Protein AF-A0A9P4R9I8-F1 (afdb_monomer)

Radius of gyration: 79.7 Å; Cα contacts (8 Å, |Δi|>4): 52; chains: 1; bounding box: 177×75×260 Å

Mean predicted aligned error: 22.15 Å

Solvent-accessible surface area (backbone atoms only — not comparable to full-atom values): 28715 Å² total; per-residue (Å²): 135,83,82,85,80,80,77,78,88,77,75,84,69,84,72,56,68,65,55,62,49,50,54,50,49,53,51,50,52,49,52,51,52,49,51,54,47,53,52,48,52,52,50,49,54,54,49,54,54,51,50,51,51,50,50,54,51,53,44,54,60,68,72,29,67,70,54,49,61,45,49,57,50,48,51,53,48,52,48,53,53,48,54,49,51,51,53,52,49,55,50,50,55,51,50,53,57,47,52,55,48,50,51,58,46,51,57,53,47,54,66,41,52,66,45,50,61,48,52,53,52,50,51,50,53,51,51,55,51,51,52,54,51,49,55,52,49,55,58,46,60,50,51,51,53,56,47,54,51,52,51,50,55,49,54,52,49,52,53,50,47,53,55,49,49,58,49,48,58,50,50,53,53,48,52,56,51,51,50,51,51,51,50,55,51,49,56,49,48,58,52,48,53,53,51,52,51,53,51,51,50,53,48,51,53,50,51,51,49,50,52,50,50,53,49,51,48,63,73,65,69,70,91,87,82,89,82,91,84,84,90,86,90,86,83,88,87,91,79,81,86,82,79,78,76,80,75,80,79,88,72,87,83,77,90,84,87,79,90,88,83,89,78,89,87,93,86,89,91,89,82,89,80,90,88,86,83,89,84,81,91,84,89,84,86,89,83,81,85,80,90,78,80,81,81,86,80,80,92,75,96,68,87,74,78,73,76,75,79,78,77,78,49,32,51,68,30,53,75,68,75,44,88,55,76,42,79,62,97,83,51,77,52,24,66,82,22,60,82,63,79,44,88,46,51,62,90,67,87,75,75,85,83,79,91,83,80,85,83,88,79,87,82,89,85,80,89,82,85,88,84,89,88,87,83,85,80,89,91,79,88,86,85,89,86,89,79,92,78,79,85,82,78,88,79,80,89,80,78,88,75,84,78,80,84,77,75,86,78,83,76,80,79,79,79,80,91,69,90,66,61,66,60,57,58,57,57,58,68,71,74,79,121

Secondary structure (DSSP, 8-state):
----------------HHHHHHHHHHHHHHHHHHHHHHHHHHHHHHHHHHHHHHHHHHHHHHT-HHHHHHHHHHHHHHHHHHHHHHHHHHHHHHHHHHHHHHHHHHHHHHHHHHHHHHHHHHHHHHHHHHHHHHHHHHHHHHHHHHHHHHHHHHHHHHHHHHHHHHHHHHHHHHHHHHHHHHHHHHHHHHHHHHHHHHHHHHHHHHHHHHHHHHHHHHHH--------------------------PPP--------------------------------------PPP--------------------PPPPHHHHHTT------STT-S--HHHHTTT----------S------------------------------------PPPPPPPPPPP-PPPP---------------SHHHHHHHHHTT--

Foldseek 3Di:
DDDPDDDDDDDDDPDDVVVVVVVVVVVVVVVVVVVVVVVVVVVVVVVVVVVVVVVVVVCVVVVCPVVVVVVVVVVVVVVVVVVVVVVVVVVVVVVVVVVVVVVVVVVVVVVVVVVVVVVVVVVVVVVVVVVVVVVVVVVVVVVVVVVVVVVVVVVVVVVVVVVVVVVVVVVVVVVVVVVVVVVVVVVVVVVVVVVVVVVVVVVVVVVVVVVVVVVVVVVVDDDDDDDDDDDDDDDDDDDDDDDPDPDDDDDDDDDDDDDDDDDDDDDDDDDDDDDDDDDDDDDDDDDDDDPDDDDDDDDDDDCPPPPPPPDQAFPVCVVVVHDFDDDDDPRQATVVCVVVVHGRHGPDPPPDDDDPDDDDDDDDDDDDDDDDDDDDDDDDDDDDDDDDDDDDDDDDDDDDDDDDDDDDDPDPPPDPPDPPVVVVVVVVVVPPD

Organism: NCBI:txid682080

Structure (mmCIF, N/CA/C/O backbone):
data_AF-A0A9P4R9I8-F1
#
_entry.id   AF-A0A9P4R9I8-F1
#
loop_
_atom_site.group_PDB
_atom_site.id
_atom_site.type_symbol
_atom_site.label_atom_id
_atom_site.label_alt_id
_atom_site.label_comp_id
_atom_site.label_asym_id
_atom_site.label_entity_id
_atom_site.label_seq_id
_atom_site.pdbx_PDB_ins_code
_atom_site.Cartn_x
_atom_site.Cartn_y
_atom_site.Cartn_z
_atom_site.occupancy
_atom_site.B_iso_or_equiv
_atom_site.auth_seq_id
_atom_site.auth_comp_id
_atom_site.auth_asym_id
_atom_site.auth_atom_id
_atom_site.pdbx_PDB_model_num
ATOM 1 N N . MET A 1 1 ? 77.120 -9.252 -115.419 1.00 49.22 1 MET A N 1
ATOM 2 C CA . MET A 1 1 ? 78.231 -8.287 -115.565 1.00 49.22 1 MET A CA 1
ATOM 3 C C . MET A 1 1 ? 78.251 -7.781 -117.001 1.00 49.22 1 MET A C 1
ATOM 5 O O . MET A 1 1 ? 78.338 -8.626 -117.883 1.00 49.22 1 MET A O 1
ATOM 9 N N . PRO A 1 2 ? 78.176 -6.466 -117.253 1.00 44.09 2 PRO A N 1
ATOM 10 C CA . PRO A 1 2 ? 78.682 -5.855 -118.481 1.00 44.09 2 PRO A CA 1
ATOM 11 C C . PRO A 1 2 ? 80.212 -5.648 -118.381 1.00 44.09 2 PRO A C 1
ATOM 13 O O . PRO A 1 2 ? 80.745 -5.630 -117.266 1.00 44.09 2 PRO A O 1
ATOM 16 N N . PRO A 1 3 ? 80.938 -5.494 -119.502 1.00 47.19 3 PRO A N 1
ATOM 17 C CA . PRO A 1 3 ? 82.387 -5.296 -119.488 1.00 47.19 3 PRO A CA 1
ATOM 18 C C . PRO A 1 3 ? 82.788 -3.896 -118.994 1.00 47.19 3 PRO A C 1
ATOM 20 O O . PRO A 1 3 ? 82.108 -2.905 -119.259 1.00 47.19 3 PRO A O 1
ATOM 23 N N . LYS A 1 4 ? 83.947 -3.798 -118.328 1.00 47.22 4 LYS A N 1
ATOM 24 C CA . LYS A 1 4 ? 84.612 -2.511 -118.065 1.00 47.22 4 LYS A CA 1
ATOM 25 C C . LYS A 1 4 ? 85.119 -1.929 -119.387 1.00 47.22 4 LYS A C 1
ATOM 27 O O . LYS A 1 4 ? 86.145 -2.379 -119.893 1.00 47.22 4 LYS A O 1
ATOM 32 N N . ALA A 1 5 ? 84.436 -0.917 -119.915 1.00 51.03 5 ALA A N 1
ATOM 33 C CA . ALA A 1 5 ? 84.987 -0.086 -120.978 1.00 51.03 5 ALA A CA 1
ATOM 34 C C . ALA A 1 5 ? 86.244 0.633 -120.455 1.00 51.03 5 ALA A C 1
ATOM 36 O O . ALA A 1 5 ? 86.180 1.370 -119.470 1.00 51.03 5 ALA A O 1
ATOM 37 N N . GLN A 1 6 ? 87.389 0.394 -121.092 1.00 48.91 6 GLN A N 1
ATOM 38 C CA . GLN A 1 6 ? 88.619 1.128 -120.810 1.00 48.91 6 GLN A CA 1
ATOM 39 C C . GLN A 1 6 ? 88.526 2.485 -121.512 1.00 48.91 6 GLN A C 1
ATOM 41 O O . GLN A 1 6 ? 88.560 2.551 -122.739 1.00 48.91 6 GLN A O 1
ATOM 46 N N . LEU A 1 7 ? 88.366 3.563 -120.742 1.00 48.34 7 LEU A N 1
ATOM 47 C CA . LEU A 1 7 ? 88.477 4.917 -121.282 1.00 48.34 7 LEU A CA 1
ATOM 48 C C . LEU A 1 7 ? 89.954 5.222 -121.596 1.00 48.34 7 LEU A C 1
ATOM 50 O O . LEU A 1 7 ? 90.826 4.811 -120.825 1.00 48.34 7 LEU A O 1
ATOM 54 N N . PRO A 1 8 ? 90.249 5.910 -122.714 1.00 50.66 8 PRO A N 1
ATOM 55 C CA . PRO A 1 8 ? 91.618 6.219 -123.111 1.00 50.66 8 PRO A CA 1
ATOM 56 C C . PRO A 1 8 ? 92.283 7.179 -122.118 1.00 50.66 8 PRO A C 1
ATOM 58 O O . PRO A 1 8 ? 91.617 7.982 -121.462 1.00 50.66 8 PRO A O 1
ATOM 61 N N . GLY A 1 9 ? 93.612 7.103 -122.024 1.00 52.38 9 GLY A N 1
ATOM 62 C CA . GLY A 1 9 ? 94.396 7.955 -121.136 1.00 52.38 9 GLY A CA 1
ATOM 63 C C . GLY A 1 9 ? 94.302 9.426 -121.533 1.00 52.38 9 GLY A C 1
ATOM 64 O O . GLY A 1 9 ? 94.919 9.842 -122.509 1.00 52.38 9 GLY A O 1
ATOM 65 N N . VAL A 1 10 ? 93.555 10.211 -120.757 1.00 49.38 10 VAL A N 1
ATOM 66 C CA . VAL A 1 10 ? 93.606 11.674 -120.825 1.00 49.38 10 VAL A CA 1
ATOM 67 C C . VAL A 1 10 ? 94.908 12.116 -120.166 1.00 49.38 10 VAL A C 1
ATOM 69 O O . VAL A 1 10 ? 95.088 11.979 -118.957 1.00 49.38 10 VAL A O 1
ATOM 72 N N . GLU A 1 11 ? 95.830 12.604 -120.988 1.00 48.09 11 GLU A N 1
ATOM 73 C CA . GLU A 1 11 ? 97.112 13.154 -120.558 1.00 48.09 11 GLU A CA 1
ATOM 74 C C . GLU A 1 11 ? 96.884 14.345 -119.602 1.00 48.09 11 GLU A C 1
ATOM 76 O O . GLU A 1 11 ? 96.024 15.189 -119.882 1.00 48.09 11 GLU A O 1
ATOM 81 N N . PRO A 1 12 ? 97.600 14.435 -118.462 1.00 50.88 12 PRO A N 1
ATOM 82 C CA . P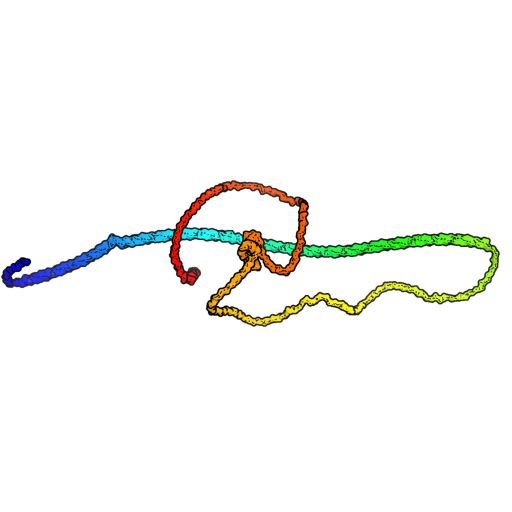RO A 1 12 ? 97.340 15.459 -117.458 1.00 50.88 12 PRO A CA 1
ATOM 83 C C . PRO A 1 12 ? 97.813 16.833 -117.947 1.00 50.88 12 PRO A C 1
ATOM 85 O O . PRO A 1 12 ? 98.950 17.249 -117.703 1.00 50.88 12 PRO A O 1
ATOM 88 N N . GLN A 1 13 ? 96.916 17.564 -118.615 1.00 54.44 13 GLN A N 1
ATOM 89 C CA . GLN A 1 13 ? 97.091 18.997 -118.834 1.00 54.44 13 GLN A CA 1
ATOM 90 C C . GLN A 1 13 ? 97.363 19.669 -117.486 1.00 54.44 13 GLN A C 1
ATOM 92 O O . GLN A 1 13 ? 96.689 19.387 -116.495 1.00 54.44 13 GLN A O 1
ATOM 97 N N . ARG A 1 14 ? 98.376 20.542 -117.442 1.00 51.81 14 ARG A N 1
ATOM 98 C CA . ARG A 1 14 ? 98.769 21.248 -116.216 1.00 51.81 14 ARG A CA 1
ATOM 99 C C . ARG A 1 14 ? 97.602 22.109 -115.742 1.00 51.81 14 ARG A C 1
ATOM 101 O O . ARG A 1 14 ? 97.356 23.166 -116.316 1.00 51.81 14 ARG A O 1
ATOM 108 N N . GLU A 1 15 ? 96.897 21.632 -114.721 1.00 54.00 15 GLU A N 1
ATOM 109 C CA . GLU A 1 15 ? 95.725 22.301 -114.166 1.00 54.00 15 GLU A CA 1
ATOM 110 C C . GLU A 1 15 ? 96.083 23.738 -113.767 1.00 54.00 15 GLU A C 1
ATOM 112 O O . GLU A 1 15 ? 97.042 23.959 -113.021 1.00 54.00 15 GLU A O 1
ATOM 117 N N . ASP A 1 16 ? 95.315 24.721 -114.253 1.00 61.81 16 ASP A N 1
ATOM 118 C CA . ASP A 1 16 ? 95.427 26.097 -113.765 1.00 61.81 16 ASP A CA 1
ATOM 119 C C . ASP A 1 16 ? 95.238 26.057 -112.236 1.00 61.81 16 ASP A C 1
ATOM 121 O O . ASP A 1 16 ? 94.207 25.554 -111.768 1.00 61.81 16 ASP A O 1
ATOM 125 N N . PRO A 1 17 ? 96.189 26.565 -111.425 1.00 74.56 17 PRO A N 1
ATOM 126 C CA . PRO A 1 17 ? 96.071 26.536 -109.968 1.00 74.56 17 PRO A CA 1
ATOM 127 C C . PRO A 1 17 ? 94.777 27.191 -109.454 1.00 74.56 17 PRO A C 1
ATOM 129 O O . PRO A 1 17 ? 94.315 26.853 -108.362 1.00 74.56 17 PRO A O 1
ATOM 132 N N . ARG A 1 18 ? 94.134 28.064 -110.243 1.00 78.44 18 ARG A N 1
ATOM 133 C CA . ARG A 1 18 ? 92.802 28.621 -109.956 1.00 78.44 18 ARG A CA 1
ATOM 134 C C . ARG A 1 18 ? 91.701 27.556 -109.942 1.00 78.44 18 ARG A C 1
ATOM 136 O O . ARG A 1 18 ? 90.834 27.617 -109.073 1.00 78.44 18 ARG A O 1
ATOM 143 N N . TRP A 1 19 ? 91.745 26.560 -110.830 1.00 82.62 19 TRP A N 1
ATOM 144 C CA . TRP A 1 19 ? 90.793 25.439 -110.836 1.00 82.62 19 TRP A CA 1
ATOM 145 C C . TRP A 1 19 ? 90.980 24.533 -109.614 1.00 82.62 19 TRP A C 1
ATOM 147 O O . TRP A 1 19 ? 90.002 24.130 -108.982 1.00 82.62 19 TRP A O 1
ATOM 157 N N . LEU A 1 20 ? 92.228 24.286 -109.204 1.00 81.88 20 LEU A N 1
ATOM 158 C CA . LEU A 1 20 ? 92.546 23.560 -107.968 1.00 81.88 20 LEU A CA 1
ATOM 159 C C . LEU A 1 20 ? 92.087 24.301 -106.701 1.00 81.88 20 LEU A C 1
ATOM 161 O O . LEU A 1 20 ? 91.711 23.660 -105.721 1.00 81.88 20 LEU A O 1
ATOM 165 N N . ILE A 1 21 ? 92.089 25.636 -106.705 1.00 85.50 21 ILE A N 1
ATOM 166 C CA . ILE A 1 21 ? 91.518 26.446 -105.617 1.00 85.50 21 ILE A CA 1
ATOM 167 C C . ILE A 1 21 ? 89.983 26.394 -105.656 1.00 85.50 21 ILE A C 1
ATOM 169 O O . ILE A 1 21 ? 89.358 26.127 -104.630 1.00 85.50 21 ILE A O 1
ATOM 173 N N . TRP A 1 22 ? 89.366 26.589 -106.825 1.00 88.69 22 TRP A N 1
ATOM 174 C CA . TRP A 1 22 ? 87.905 26.632 -106.956 1.00 88.69 22 TRP A CA 1
ATOM 175 C C . TRP A 1 22 ? 87.244 25.280 -106.661 1.00 88.69 22 TRP A C 1
ATOM 177 O O . TRP A 1 22 ? 86.270 25.228 -105.916 1.00 88.69 22 TRP A O 1
ATOM 187 N N . SER A 1 23 ? 87.811 24.174 -107.149 1.00 87.44 23 SER A N 1
ATOM 188 C CA . SER A 1 23 ? 87.337 22.816 -106.840 1.00 87.44 23 SER A CA 1
ATOM 189 C C . SER A 1 23 ? 87.499 22.453 -105.358 1.00 87.44 23 SER A C 1
ATOM 191 O O . SER A 1 23 ? 86.620 21.800 -104.791 1.00 87.44 23 SER A O 1
ATOM 193 N N . LYS A 1 24 ? 88.562 22.928 -104.687 1.00 87.56 24 LYS A N 1
ATOM 194 C CA . LYS A 1 24 ? 88.697 22.821 -103.224 1.00 87.56 24 LYS A CA 1
ATOM 195 C C . LYS A 1 24 ? 87.621 23.627 -102.498 1.00 87.56 24 LYS A C 1
ATOM 197 O O . LYS A 1 24 ? 86.975 23.060 -101.620 1.00 87.56 24 LYS A O 1
ATOM 202 N N . GLN A 1 25 ? 87.384 24.887 -102.876 1.00 92.38 25 GLN A N 1
ATOM 203 C CA . GLN A 1 25 ? 86.331 25.699 -102.254 1.00 92.38 25 GLN A CA 1
ATOM 204 C C . GLN A 1 25 ? 84.952 25.070 -102.472 1.00 92.38 25 GLN A C 1
ATOM 206 O O . GLN A 1 25 ? 84.226 24.860 -101.509 1.00 92.38 25 GLN A O 1
ATOM 211 N N . LEU A 1 26 ? 84.618 24.675 -103.704 1.00 93.00 26 LEU A N 1
ATOM 212 C CA . LEU A 1 26 ? 83.350 24.020 -104.029 1.00 93.00 26 LEU A CA 1
ATOM 213 C C . LEU A 1 26 ? 83.155 22.725 -103.226 1.00 93.00 26 LEU A C 1
ATOM 215 O O . LEU A 1 26 ? 82.050 22.454 -102.764 1.00 93.00 26 LEU A O 1
ATOM 219 N N . LYS A 1 27 ? 84.222 21.948 -102.995 1.00 93.56 27 LYS A N 1
ATOM 220 C CA . LYS A 1 27 ? 84.172 20.759 -102.133 1.00 93.56 27 LYS A CA 1
ATOM 221 C C . LYS A 1 27 ? 83.959 21.113 -100.656 1.00 93.56 27 LYS A C 1
ATOM 223 O O . LYS A 1 27 ? 83.229 20.391 -99.979 1.00 93.56 27 LYS A O 1
ATOM 228 N N . VAL A 1 28 ? 84.549 22.201 -100.157 1.00 94.25 28 VAL A N 1
ATOM 229 C CA . VAL A 1 28 ? 84.301 22.710 -98.794 1.00 94.25 28 VAL A CA 1
ATOM 230 C C . VAL A 1 28 ? 82.850 23.178 -98.650 1.00 94.25 28 VAL A C 1
ATOM 232 O O . VAL A 1 28 ? 82.164 22.697 -97.752 1.00 94.25 28 VAL A O 1
ATOM 235 N N . GLU A 1 29 ? 82.348 24.010 -99.567 1.00 94.38 29 GLU A N 1
ATOM 236 C CA . GLU A 1 29 ? 80.955 24.485 -99.559 1.00 94.38 29 GLU A CA 1
ATOM 237 C C . GLU A 1 29 ? 79.954 23.334 -99.701 1.00 94.38 29 GLU A C 1
ATOM 239 O O . GLU A 1 29 ? 78.989 23.264 -98.945 1.00 94.38 29 GLU A O 1
ATOM 244 N N . HIS A 1 30 ? 80.201 22.374 -100.600 1.00 94.56 30 HIS A N 1
ATOM 245 C CA . HIS A 1 30 ? 79.376 21.170 -100.720 1.00 94.56 30 HIS A CA 1
ATOM 246 C C . HIS A 1 30 ? 79.370 20.367 -99.415 1.00 94.56 30 HIS A C 1
ATOM 248 O O . HIS A 1 30 ? 78.312 19.941 -98.964 1.00 94.56 30 HIS A O 1
ATOM 254 N N . THR A 1 31 ? 80.529 20.172 -98.777 1.00 93.06 31 THR A N 1
ATOM 255 C CA . THR A 1 31 ? 80.615 19.445 -97.497 1.00 93.06 31 THR A CA 1
ATOM 256 C C . THR A 1 31 ? 79.892 20.205 -96.378 1.00 93.06 31 THR A C 1
ATOM 258 O O . THR A 1 31 ? 79.214 19.590 -95.558 1.00 93.06 31 THR A O 1
ATOM 261 N N . HIS A 1 32 ? 79.968 21.539 -96.366 1.00 94.56 32 HIS A N 1
ATOM 262 C CA . HIS A 1 32 ? 79.259 22.390 -95.410 1.00 94.56 32 HIS A CA 1
ATOM 263 C C . HIS A 1 32 ? 77.734 22.370 -95.623 1.00 94.56 32 HIS A C 1
ATOM 265 O O . HIS A 1 32 ? 76.982 22.201 -94.662 1.00 94.56 32 HIS A O 1
ATOM 271 N N . LEU A 1 33 ? 77.266 22.487 -96.869 1.00 96.00 33 LEU A N 1
ATOM 272 C CA . LEU A 1 33 ? 75.848 22.400 -97.228 1.00 96.00 33 LEU A CA 1
ATOM 273 C C . LEU A 1 33 ? 75.282 21.001 -96.968 1.00 96.00 33 LEU A C 1
ATOM 275 O O . LEU A 1 33 ? 74.203 20.892 -96.394 1.00 96.00 33 LEU A O 1
ATOM 279 N N . GLN A 1 34 ? 76.020 19.942 -97.308 1.00 95.81 34 GLN A N 1
ATOM 280 C CA . GLN A 1 34 ? 75.639 18.562 -97.008 1.00 95.81 34 GLN A CA 1
ATOM 281 C C . GLN A 1 34 ? 75.587 18.317 -95.494 1.00 95.81 34 GLN A C 1
ATOM 283 O O . GLN A 1 34 ? 74.624 17.737 -95.007 1.00 95.81 34 GLN A O 1
ATOM 288 N N . GLY A 1 35 ? 76.555 18.836 -94.730 1.00 94.62 35 GLY A N 1
ATOM 289 C CA . GLY A 1 35 ? 76.510 18.825 -93.266 1.00 94.62 35 GLY A CA 1
ATOM 290 C C . GLY A 1 35 ? 75.255 19.512 -92.725 1.00 94.62 35 GLY A C 1
ATOM 291 O O . GLY A 1 35 ? 74.526 18.916 -91.939 1.00 94.62 35 GLY A O 1
ATOM 292 N N . ARG A 1 36 ? 74.941 20.722 -93.209 1.00 97.12 36 ARG A N 1
ATOM 293 C CA . ARG A 1 36 ? 73.717 21.461 -92.848 1.00 97.12 36 ARG A CA 1
ATOM 294 C C . ARG A 1 36 ? 72.425 20.747 -93.256 1.00 97.12 36 ARG A C 1
ATOM 296 O O . ARG A 1 36 ? 71.436 20.865 -92.538 1.00 97.12 36 ARG A O 1
ATOM 303 N N . MET A 1 37 ? 72.421 20.030 -94.377 1.00 96.38 37 MET A N 1
ATOM 304 C CA . MET A 1 37 ? 71.277 19.243 -94.842 1.00 96.38 37 MET A CA 1
ATOM 305 C C . MET A 1 37 ? 71.049 18.034 -93.931 1.00 96.38 37 MET A C 1
ATOM 307 O O . MET A 1 37 ? 69.959 17.900 -93.383 1.00 96.38 37 MET A O 1
ATOM 311 N N . ASN A 1 38 ? 72.097 17.253 -93.648 1.00 95.25 38 ASN A N 1
ATOM 312 C CA . ASN A 1 38 ? 72.058 16.140 -92.694 1.00 95.25 38 ASN A CA 1
ATOM 313 C C . ASN A 1 38 ? 71.610 16.607 -91.291 1.00 95.25 38 ASN A C 1
ATOM 315 O O . ASN A 1 38 ? 70.848 15.922 -90.611 1.00 95.25 38 ASN A O 1
ATOM 319 N N . ASP A 1 39 ? 72.051 17.793 -90.861 1.00 94.06 39 ASP A N 1
ATOM 320 C CA . ASP A 1 39 ? 71.632 18.449 -89.616 1.00 94.06 39 ASP A CA 1
ATOM 321 C C . ASP A 1 39 ? 70.122 18.735 -89.582 1.00 94.06 39 ASP A C 1
ATOM 323 O O . ASP A 1 39 ? 69.473 18.566 -88.548 1.00 94.06 39 ASP A O 1
ATOM 327 N N . VAL A 1 40 ? 69.565 19.207 -90.702 1.00 95.62 40 VAL A N 1
ATOM 328 C CA . VAL A 1 40 ? 68.137 19.514 -90.862 1.00 95.62 40 VAL A CA 1
ATOM 329 C C . VAL A 1 40 ? 67.319 18.226 -90.946 1.00 95.62 40 VAL A C 1
ATOM 331 O O . VAL A 1 40 ? 66.324 18.115 -90.235 1.00 95.62 40 VAL A O 1
ATOM 334 N N . GLU A 1 41 ? 67.761 17.229 -91.711 1.00 95.88 41 GLU A N 1
ATOM 335 C CA . GLU A 1 41 ? 67.144 15.896 -91.773 1.00 95.88 41 GLU A CA 1
ATOM 336 C C . GLU A 1 41 ? 67.120 15.220 -90.395 1.00 95.88 41 GLU A C 1
ATOM 338 O O . GLU A 1 41 ? 66.083 14.714 -89.969 1.00 95.88 41 GLU A O 1
ATOM 343 N N . THR A 1 42 ? 68.223 15.294 -89.642 1.00 94.12 42 THR A N 1
ATOM 344 C CA . THR A 1 42 ? 68.302 14.777 -88.265 1.00 94.12 42 THR A CA 1
ATOM 345 C C . THR A 1 42 ? 67.312 15.500 -87.350 1.00 94.12 42 THR A C 1
ATOM 347 O O . THR A 1 42 ? 66.580 14.856 -86.595 1.00 94.12 42 THR A O 1
ATOM 350 N N . LYS A 1 43 ? 67.227 16.836 -87.437 1.00 92.69 43 LYS A N 1
ATOM 351 C CA . LYS A 1 43 ? 66.259 17.630 -86.662 1.00 92.69 43 LYS A CA 1
ATOM 352 C C . LYS A 1 43 ? 64.820 17.253 -87.030 1.00 92.69 43 LYS A C 1
ATOM 354 O O . LYS A 1 43 ? 64.047 16.958 -86.119 1.00 92.69 43 LYS A O 1
ATOM 359 N N . HIS A 1 44 ? 64.482 17.147 -88.316 1.00 94.44 44 HIS A N 1
ATOM 360 C CA . HIS A 1 44 ? 63.171 16.665 -88.771 1.00 94.44 44 HIS A CA 1
ATOM 361 C C . HIS A 1 44 ? 62.860 15.256 -88.260 1.00 94.44 44 HIS A C 1
ATOM 363 O O . HIS A 1 44 ? 61.812 15.069 -87.652 1.00 94.44 44 HIS A O 1
ATOM 369 N N . GLY A 1 45 ? 63.799 14.310 -88.340 1.00 93.62 45 GLY A N 1
ATOM 370 C CA . GLY A 1 45 ? 63.640 12.975 -87.759 1.00 93.62 45 GLY A CA 1
ATOM 371 C C . GLY A 1 45 ? 63.312 12.995 -86.258 1.00 93.62 45 GLY A C 1
ATOM 372 O O . GLY A 1 45 ? 62.454 12.232 -85.806 1.00 93.62 45 GLY A O 1
ATOM 373 N N . THR A 1 46 ? 63.916 13.907 -85.479 1.00 92.06 46 THR A N 1
ATOM 374 C CA . THR A 1 46 ? 63.555 14.088 -84.057 1.00 92.06 46 THR A CA 1
ATOM 375 C C . THR A 1 46 ? 62.189 14.752 -83.859 1.00 92.06 46 THR A C 1
ATOM 377 O O . THR A 1 46 ? 61.479 14.389 -82.918 1.00 92.06 46 THR A O 1
ATOM 380 N N . TYR A 1 47 ? 61.773 15.676 -84.733 1.00 94.19 47 TYR A N 1
ATOM 381 C CA . TYR A 1 47 ? 60.423 16.244 -84.698 1.00 94.19 47 TYR A CA 1
ATOM 382 C C . TYR A 1 47 ? 59.369 15.194 -85.068 1.00 94.19 47 TYR A C 1
ATOM 384 O O . TYR A 1 47 ? 58.418 15.026 -84.313 1.00 94.19 47 TYR A O 1
ATOM 392 N N . ASP A 1 48 ? 59.574 14.403 -86.119 1.00 95.06 48 ASP A N 1
ATOM 393 C CA . ASP A 1 48 ? 58.651 13.346 -86.549 1.00 95.06 48 ASP A CA 1
ATOM 394 C C . ASP A 1 48 ? 58.556 12.207 -85.524 1.00 95.06 48 ASP A C 1
ATOM 396 O O . ASP A 1 48 ? 57.508 11.577 -85.372 1.00 95.06 48 ASP A O 1
ATOM 400 N N . ALA A 1 49 ? 59.642 11.908 -84.804 1.00 91.75 49 ALA A N 1
ATOM 401 C CA . ALA A 1 49 ? 59.611 10.982 -83.671 1.00 91.75 49 ALA A CA 1
ATOM 402 C C . ALA A 1 49 ? 58.773 11.534 -82.502 1.00 91.75 49 ALA A C 1
ATOM 404 O O . ALA A 1 49 ? 58.008 10.789 -81.887 1.00 91.75 49 ALA A O 1
ATOM 405 N N . ARG A 1 50 ? 58.872 12.842 -82.218 1.00 91.50 50 ARG A N 1
ATOM 406 C CA . ARG A 1 50 ? 58.061 13.523 -81.192 1.00 91.50 50 ARG A CA 1
ATOM 407 C C . ARG A 1 50 ? 56.593 13.665 -81.597 1.00 91.50 50 ARG A C 1
ATOM 409 O O . ARG A 1 50 ? 55.727 13.474 -80.754 1.00 91.50 50 ARG A O 1
ATOM 416 N N . ILE A 1 51 ? 56.307 13.965 -82.862 1.00 94.50 51 ILE A N 1
ATOM 417 C CA . ILE A 1 51 ? 54.943 14.035 -83.401 1.00 94.50 51 ILE A CA 1
ATOM 418 C C . ILE A 1 51 ? 54.285 12.663 -83.254 1.00 94.50 51 ILE A C 1
ATOM 420 O O . ILE A 1 51 ? 53.286 12.556 -82.552 1.00 94.50 51 ILE A O 1
ATOM 424 N N . ARG A 1 52 ? 54.916 11.594 -83.759 1.00 92.88 52 ARG A N 1
ATOM 425 C CA . ARG A 1 52 ? 54.376 10.229 -83.640 1.00 92.88 52 ARG A CA 1
ATOM 426 C C . ARG A 1 52 ? 54.220 9.758 -82.191 1.00 92.88 52 ARG A C 1
ATOM 428 O O . ARG A 1 52 ? 53.263 9.049 -81.891 1.00 92.88 52 ARG A O 1
ATOM 435 N N . SER A 1 53 ? 55.101 10.151 -81.264 1.00 89.19 53 SER A N 1
ATOM 436 C CA . SER A 1 53 ? 54.917 9.806 -79.845 1.00 89.19 53 SER A CA 1
ATOM 437 C C . SER A 1 53 ? 53.733 10.547 -79.208 1.00 89.19 53 SER A C 1
ATOM 439 O O . SER A 1 53 ? 52.975 9.937 -78.450 1.00 89.19 53 SER A O 1
ATOM 441 N N . VAL A 1 54 ? 53.509 11.815 -79.569 1.00 89.56 54 VAL A N 1
ATOM 442 C CA . VAL A 1 54 ? 52.321 12.587 -79.166 1.00 89.56 54 VAL A CA 1
ATOM 443 C C . VAL A 1 54 ? 51.049 12.035 -79.816 1.00 89.56 54 VAL A C 1
ATOM 445 O O . VAL A 1 54 ? 50.043 11.902 -79.127 1.00 89.56 54 VAL A O 1
ATOM 448 N N . GLU A 1 55 ? 51.080 11.640 -81.088 1.00 91.12 55 GLU A N 1
ATOM 449 C CA . GLU A 1 55 ? 49.947 11.021 -81.791 1.00 91.12 55 GLU A CA 1
ATOM 450 C C . GLU A 1 55 ? 49.561 9.668 -81.185 1.00 91.12 55 GLU A C 1
ATOM 452 O O . GLU A 1 55 ? 48.375 9.399 -81.003 1.00 91.12 55 GLU A O 1
ATOM 457 N N . VAL A 1 56 ? 50.532 8.832 -80.798 1.00 86.62 56 VAL A N 1
ATOM 458 C CA . VAL A 1 56 ? 50.269 7.566 -80.090 1.00 86.62 56 VAL A CA 1
ATOM 459 C C . VAL A 1 56 ? 49.670 7.816 -78.702 1.00 86.62 56 VAL A C 1
ATOM 461 O O . VAL A 1 56 ? 48.752 7.099 -78.302 1.00 86.62 56 VAL A O 1
ATOM 464 N N . LEU A 1 57 ? 50.127 8.836 -77.968 1.00 81.94 57 LEU A N 1
ATOM 465 C CA . LEU A 1 57 ? 49.535 9.217 -76.678 1.00 81.94 57 LEU A CA 1
ATOM 466 C C . LEU A 1 57 ? 48.119 9.791 -76.843 1.00 81.94 57 LEU A C 1
ATOM 468 O O . LEU A 1 57 ? 47.201 9.370 -76.141 1.00 81.94 57 LEU A O 1
ATOM 472 N N . ALA A 1 58 ? 47.913 10.685 -77.810 1.00 84.44 58 ALA A N 1
ATOM 473 C CA . ALA A 1 58 ? 46.606 11.243 -78.145 1.00 84.44 58 ALA A CA 1
ATOM 474 C C . ALA A 1 58 ? 45.631 10.163 -78.639 1.00 84.44 58 ALA A C 1
ATOM 476 O O . ALA A 1 58 ? 44.450 10.218 -78.308 1.00 84.44 58 ALA A O 1
ATOM 477 N N . SER A 1 59 ? 46.121 9.153 -79.364 1.00 83.81 59 SER A N 1
ATOM 478 C CA . SER A 1 59 ? 45.330 7.989 -79.780 1.00 83.81 59 SER A CA 1
ATOM 479 C C . SER A 1 59 ? 44.975 7.100 -78.591 1.00 83.81 59 SER A C 1
ATOM 481 O O . SER A 1 59 ? 43.823 6.714 -78.468 1.00 83.81 59 SER A O 1
ATOM 483 N N . LYS A 1 60 ? 45.895 6.839 -77.652 1.00 79.94 60 LYS A N 1
ATOM 484 C CA . LYS A 1 60 ? 45.573 6.100 -76.413 1.00 79.94 60 LYS A CA 1
ATOM 485 C C . LYS A 1 60 ? 44.537 6.817 -75.540 1.00 79.94 60 LYS A C 1
ATOM 487 O O . LYS A 1 60 ? 43.701 6.160 -74.934 1.00 79.94 60 LYS A O 1
ATOM 492 N N . LEU A 1 61 ? 44.559 8.150 -75.504 1.00 80.06 61 LEU A N 1
ATOM 493 C CA . LEU A 1 61 ? 43.532 8.946 -74.822 1.00 80.06 61 LEU A CA 1
ATOM 494 C C . LEU A 1 61 ? 42.200 8.959 -75.595 1.00 80.06 61 LEU A C 1
ATOM 496 O O . LEU A 1 61 ? 41.141 8.851 -74.984 1.00 80.06 61 LEU A O 1
ATOM 500 N N . ARG A 1 62 ? 42.235 9.057 -76.932 1.00 80.44 62 ARG A N 1
ATOM 501 C CA . ARG A 1 62 ? 41.042 9.110 -77.799 1.00 80.44 62 ARG A CA 1
ATOM 502 C C . ARG A 1 62 ? 40.348 7.758 -77.976 1.00 80.44 62 ARG A C 1
ATOM 504 O O . ARG A 1 62 ? 39.130 7.734 -78.104 1.00 80.44 62 ARG A O 1
ATOM 511 N N . ASN A 1 63 ? 41.095 6.656 -77.964 1.00 78.19 63 ASN A N 1
ATOM 512 C CA . ASN A 1 63 ? 40.565 5.293 -78.069 1.00 78.19 63 ASN A CA 1
ATOM 513 C C . ASN A 1 63 ? 39.767 4.870 -76.826 1.00 78.19 63 ASN A C 1
ATOM 515 O O . ASN A 1 63 ? 39.140 3.819 -76.832 1.00 78.19 63 ASN A O 1
ATOM 519 N N . GLY A 1 64 ? 39.744 5.701 -75.783 1.00 65.19 64 GLY A N 1
ATOM 520 C CA . GLY A 1 64 ? 38.726 5.636 -74.746 1.00 65.19 64 GLY A CA 1
ATOM 521 C C . GLY A 1 64 ? 39.041 4.714 -73.578 1.00 65.19 64 GLY A C 1
ATOM 522 O O . GLY A 1 64 ? 38.477 4.965 -72.526 1.00 65.19 64 GLY A O 1
ATOM 523 N N . ASP A 1 65 ? 39.963 3.749 -73.684 1.00 74.06 65 ASP A N 1
ATOM 524 C CA . ASP A 1 65 ? 40.260 2.760 -72.623 1.00 74.06 65 ASP A CA 1
ATOM 525 C C . ASP A 1 65 ? 40.342 3.374 -71.206 1.00 74.06 65 ASP A C 1
ATOM 527 O O . ASP A 1 65 ? 39.731 2.880 -70.262 1.00 74.06 65 ASP A O 1
ATOM 531 N N . GLY A 1 66 ? 41.061 4.496 -71.061 1.00 79.00 66 GLY A N 1
ATOM 532 C CA . GLY A 1 66 ? 41.216 5.203 -69.784 1.00 79.00 66 GLY A CA 1
ATOM 533 C C . GLY A 1 66 ? 40.051 6.121 -69.382 1.00 79.00 66 GLY A C 1
ATOM 534 O O . GLY A 1 66 ? 39.908 6.412 -68.199 1.00 79.00 66 GLY A O 1
ATOM 535 N N . PHE A 1 67 ? 39.227 6.578 -70.330 1.00 84.44 67 PHE A N 1
ATOM 536 C CA . PHE A 1 67 ? 38.044 7.410 -70.061 1.00 84.44 67 PHE A CA 1
ATOM 537 C C . PHE A 1 67 ? 36.775 6.573 -69.855 1.00 84.44 67 PHE A C 1
ATOM 539 O O . PHE A 1 67 ? 35.969 6.931 -69.005 1.00 84.44 67 PHE A O 1
ATOM 546 N N . SER A 1 68 ? 36.624 5.442 -70.554 1.00 86.88 68 SER A N 1
ATOM 547 C CA . SER A 1 68 ? 35.584 4.445 -70.282 1.00 86.88 68 SER A CA 1
ATOM 548 C C . SER A 1 68 ? 35.782 3.895 -68.879 1.00 86.88 68 SER A C 1
ATOM 550 O O . SER A 1 68 ? 34.942 4.144 -68.033 1.00 86.88 68 SER A O 1
ATOM 552 N N . ALA A 1 69 ? 36.959 3.343 -68.557 1.00 85.62 69 ALA A N 1
ATOM 553 C CA . ALA A 1 69 ? 37.231 2.818 -67.215 1.00 85.62 69 ALA A CA 1
ATOM 554 C C . ALA A 1 69 ? 37.147 3.874 -66.086 1.00 85.62 69 ALA A C 1
ATOM 556 O O . ALA A 1 69 ? 37.035 3.517 -64.913 1.00 85.62 69 ALA A O 1
ATOM 557 N N . LEU A 1 70 ? 37.209 5.174 -66.414 1.00 86.31 70 LEU A N 1
ATOM 558 C CA . LEU A 1 70 ? 36.891 6.257 -65.480 1.00 86.31 70 LEU A CA 1
ATOM 559 C C . LEU A 1 70 ? 35.372 6.457 -65.348 1.00 86.31 70 LEU A C 1
ATOM 561 O O . LEU A 1 70 ? 34.887 6.548 -64.226 1.00 86.31 70 LEU A O 1
ATOM 565 N N . ASN A 1 71 ? 34.637 6.516 -66.462 1.00 89.56 71 ASN A N 1
ATOM 566 C CA . ASN A 1 71 ? 33.179 6.650 -66.489 1.00 89.56 71 ASN A CA 1
ATOM 567 C C . ASN A 1 71 ? 32.485 5.443 -65.847 1.00 89.56 71 ASN A C 1
ATOM 569 O O . ASN A 1 71 ? 31.681 5.643 -64.946 1.00 89.56 71 ASN A O 1
ATOM 573 N N . ASP A 1 72 ? 32.866 4.219 -66.219 1.00 90.31 72 ASP A N 1
ATOM 574 C CA . ASP A 1 72 ? 32.377 2.962 -65.637 1.00 90.31 72 ASP A CA 1
ATOM 575 C C . ASP A 1 72 ? 32.536 2.998 -64.101 1.00 90.31 72 ASP A C 1
ATOM 577 O O . ASP A 1 72 ? 31.614 2.705 -63.344 1.00 90.31 72 ASP A O 1
ATOM 581 N N . ARG A 1 73 ? 33.694 3.481 -63.625 1.00 92.00 73 ARG A N 1
ATOM 582 C CA . ARG A 1 73 ? 33.983 3.660 -62.195 1.00 92.00 73 ARG A CA 1
ATOM 583 C C . ARG A 1 73 ? 33.204 4.817 -61.550 1.00 92.00 73 ARG A C 1
ATOM 585 O O . ARG A 1 73 ? 32.956 4.777 -60.347 1.00 92.00 73 ARG A O 1
ATOM 592 N N . ILE A 1 74 ? 32.849 5.860 -62.298 1.00 92.19 74 ILE A N 1
ATOM 593 C CA . ILE A 1 74 ? 31.978 6.946 -61.824 1.00 92.19 74 ILE A CA 1
ATOM 594 C C . ILE A 1 74 ? 30.538 6.434 -61.689 1.00 92.19 74 ILE A C 1
ATOM 596 O O . ILE A 1 74 ? 29.894 6.747 -60.690 1.00 92.19 74 ILE A O 1
ATOM 600 N N . GLU A 1 75 ? 30.058 5.611 -62.623 1.00 95.31 75 GLU A N 1
ATOM 601 C CA . GLU A 1 75 ? 28.751 4.949 -62.549 1.00 95.31 75 GLU A CA 1
ATOM 602 C C . GLU A 1 75 ? 28.699 3.953 -61.376 1.00 95.31 75 GLU A C 1
ATOM 604 O O . GLU A 1 75 ? 27.776 4.035 -60.565 1.00 95.31 75 GLU A O 1
ATOM 609 N N . ASP A 1 76 ? 29.730 3.118 -61.178 1.00 92.81 76 ASP A N 1
ATOM 610 C CA . ASP A 1 76 ? 29.882 2.262 -59.984 1.00 92.81 76 ASP A CA 1
ATOM 611 C C . ASP A 1 76 ? 29.799 3.070 -58.671 1.00 92.81 76 ASP A C 1
ATOM 613 O O . ASP A 1 76 ? 29.136 2.659 -57.715 1.00 92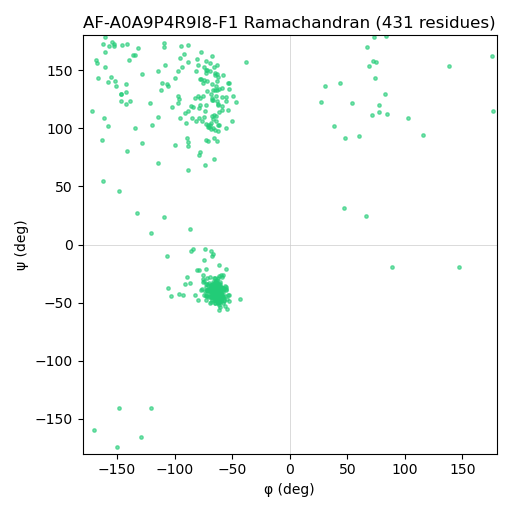.81 76 ASP A O 1
ATOM 617 N N . ILE A 1 77 ? 30.463 4.233 -58.607 1.00 93.12 77 ILE A N 1
ATOM 618 C CA . ILE A 1 77 ? 30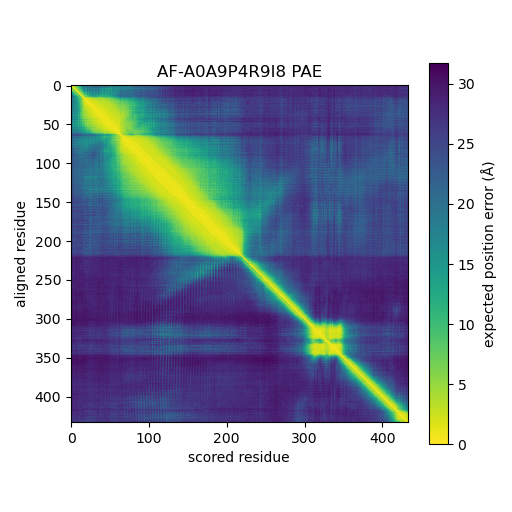.437 5.112 -57.426 1.00 93.12 77 ILE A CA 1
ATOM 619 C C . ILE A 1 77 ? 29.045 5.727 -57.230 1.00 93.12 77 ILE A C 1
ATOM 621 O O . ILE A 1 77 ? 28.553 5.737 -56.104 1.00 93.12 77 ILE A O 1
ATOM 625 N N . GLN A 1 78 ? 28.382 6.191 -58.292 1.00 94.62 78 GLN A N 1
ATOM 626 C CA . GLN A 1 78 ? 27.021 6.740 -58.211 1.00 94.62 78 GLN A CA 1
ATOM 627 C C . GLN A 1 78 ? 26.000 5.678 -57.779 1.00 94.62 78 GLN A C 1
ATOM 629 O O . GLN A 1 78 ? 25.127 5.963 -56.956 1.00 94.62 78 GLN A O 1
ATOM 634 N N . HIS A 1 79 ? 26.137 4.441 -58.262 1.00 93.81 79 HIS A N 1
ATOM 635 C CA . HIS A 1 79 ? 25.337 3.311 -57.797 1.00 93.81 79 HIS A CA 1
ATOM 636 C C . HIS A 1 79 ? 25.607 2.991 -56.320 1.00 93.81 79 HIS A C 1
ATOM 638 O O . HIS A 1 79 ? 24.655 2.850 -55.555 1.00 93.81 79 HIS A O 1
ATOM 644 N N . ALA A 1 80 ? 26.869 2.972 -55.879 1.00 92.06 80 ALA A N 1
ATOM 645 C CA . ALA A 1 80 ? 27.210 2.766 -54.471 1.00 92.06 80 ALA A CA 1
ATOM 646 C C . ALA A 1 80 ? 26.705 3.902 -53.552 1.00 92.06 80 ALA A C 1
ATOM 648 O O . ALA A 1 80 ? 26.254 3.637 -52.436 1.00 92.06 80 ALA A O 1
ATOM 649 N N . GLU A 1 81 ? 26.733 5.161 -54.003 1.00 92.69 81 GLU A N 1
ATOM 650 C CA . GLU A 1 81 ? 26.139 6.293 -53.278 1.00 92.69 81 GLU A CA 1
ATOM 651 C C . GLU A 1 81 ? 24.612 6.180 -53.176 1.00 92.69 81 GLU A C 1
ATOM 653 O O . GLU A 1 81 ? 24.042 6.530 -52.138 1.00 92.69 81 GLU A O 1
ATOM 658 N N . GLN A 1 82 ? 23.943 5.677 -54.217 1.00 95.06 82 GLN A N 1
ATOM 659 C CA . GLN A 1 82 ? 22.498 5.452 -54.202 1.00 95.06 82 GLN A CA 1
ATOM 660 C C . GLN A 1 82 ? 22.109 4.270 -53.298 1.00 95.06 82 GLN A C 1
ATOM 662 O O . GLN A 1 82 ? 21.220 4.428 -52.461 1.00 95.06 82 GLN A O 1
ATOM 667 N N . ASP A 1 83 ? 22.825 3.144 -53.365 1.00 94.12 83 ASP A N 1
ATOM 668 C CA . ASP A 1 83 ? 22.653 2.009 -52.444 1.00 94.12 83 ASP A CA 1
ATOM 669 C C . ASP A 1 83 ? 22.828 2.451 -50.979 1.00 94.12 83 ASP A C 1
ATOM 671 O O . ASP A 1 83 ? 22.024 2.102 -50.110 1.00 94.12 83 ASP A O 1
ATOM 675 N N . LEU A 1 84 ? 23.849 3.268 -50.687 1.00 93.94 84 LEU A N 1
ATOM 676 C CA . LEU A 1 84 ? 24.052 3.840 -49.352 1.00 93.94 84 LEU A CA 1
ATOM 677 C C . LEU A 1 84 ? 22.913 4.786 -48.950 1.00 93.94 84 LEU A C 1
ATOM 679 O O . LEU A 1 84 ? 22.450 4.718 -47.810 1.00 93.94 84 LEU A O 1
ATOM 683 N N . ARG A 1 85 ? 22.435 5.645 -49.860 1.00 96.44 85 ARG A N 1
ATOM 684 C CA . ARG A 1 85 ? 21.298 6.550 -49.618 1.00 96.44 85 ARG A CA 1
ATOM 685 C C . ARG A 1 85 ? 20.037 5.773 -49.240 1.00 96.44 85 ARG A C 1
ATOM 687 O O . ARG A 1 85 ? 19.375 6.145 -48.269 1.00 96.44 85 ARG A O 1
ATOM 694 N N . ASP A 1 86 ? 19.739 4.694 -49.955 1.00 95.06 86 ASP A N 1
ATOM 695 C CA . ASP A 1 86 ? 18.551 3.877 -49.711 1.00 95.06 86 ASP A CA 1
ATOM 696 C C . ASP A 1 86 ? 18.685 3.054 -48.418 1.00 95.06 86 ASP A C 1
ATOM 698 O O . ASP A 1 86 ? 17.749 3.026 -47.614 1.00 95.06 86 ASP A O 1
ATOM 702 N N . LEU A 1 87 ? 19.872 2.507 -48.120 1.00 95.12 87 LEU A N 1
ATOM 703 C CA . LEU A 1 87 ? 20.173 1.868 -46.828 1.00 95.12 87 LEU A CA 1
ATOM 704 C C . LEU A 1 87 ? 20.034 2.839 -45.640 1.00 95.12 87 LEU A C 1
ATOM 706 O O . LEU A 1 87 ? 19.463 2.475 -44.605 1.00 95.12 87 LEU A O 1
ATOM 710 N N . PHE A 1 88 ? 20.514 4.081 -45.768 1.00 95.69 88 PHE A N 1
ATOM 711 C CA . PHE A 1 88 ? 20.302 5.115 -44.749 1.00 95.69 88 PHE A CA 1
ATOM 712 C C . PHE A 1 88 ? 18.821 5.506 -44.630 1.00 95.69 88 PHE A C 1
ATOM 714 O O . PHE A 1 88 ? 18.352 5.742 -43.514 1.00 95.69 88 PHE A O 1
ATOM 721 N N . GLY A 1 89 ? 18.071 5.515 -45.736 1.00 97.00 89 GLY A N 1
ATOM 722 C CA . GLY A 1 89 ? 16.620 5.716 -45.753 1.00 97.00 89 GLY A CA 1
ATOM 723 C C . GLY A 1 89 ? 15.863 4.635 -44.975 1.00 97.00 89 GLY A C 1
ATOM 724 O O . GLY A 1 89 ? 15.101 4.957 -44.058 1.00 97.00 89 GLY A O 1
ATOM 725 N N . GLU A 1 90 ? 16.118 3.354 -45.267 1.00 97.12 90 GLU A N 1
ATOM 726 C CA . GLU A 1 90 ? 15.536 2.227 -44.522 1.00 97.12 90 GLU A CA 1
ATOM 727 C C . GLU A 1 90 ? 15.878 2.297 -43.026 1.00 97.12 90 GLU A C 1
ATOM 729 O O . GLU A 1 90 ? 14.999 2.139 -42.169 1.00 97.12 90 GLU A O 1
ATOM 734 N N . HIS A 1 91 ? 17.143 2.580 -42.698 1.00 96.19 91 HIS A N 1
ATOM 735 C CA . HIS A 1 91 ? 17.594 2.670 -41.312 1.00 96.19 91 HIS A CA 1
ATOM 736 C C . HIS A 1 91 ? 16.958 3.856 -40.568 1.00 96.19 91 HIS A C 1
ATOM 738 O O . HIS A 1 91 ? 16.545 3.702 -39.418 1.00 96.19 91 HIS A O 1
ATOM 744 N N . HIS A 1 92 ? 16.790 5.012 -41.219 1.00 97.31 92 HIS A N 1
ATOM 745 C CA . HIS A 1 92 ? 16.106 6.172 -40.641 1.00 97.31 92 HIS A CA 1
ATOM 746 C C . HIS A 1 92 ? 14.627 5.876 -40.342 1.00 97.31 92 HIS A C 1
ATOM 748 O O . HIS A 1 92 ? 14.157 6.140 -39.232 1.00 97.31 92 HIS A O 1
ATOM 754 N N . VAL A 1 93 ? 13.908 5.246 -41.280 1.00 97.75 93 VAL A N 1
ATOM 755 C CA . VAL A 1 93 ? 12.514 4.808 -41.071 1.00 97.75 93 VAL A CA 1
ATOM 756 C C . VAL A 1 93 ? 12.418 3.794 -39.924 1.00 97.75 93 VAL A C 1
ATOM 758 O O . VAL A 1 93 ? 11.483 3.849 -39.120 1.00 97.75 93 VAL A O 1
ATOM 761 N N . GLN A 1 94 ? 13.389 2.886 -39.792 1.00 97.50 94 GLN A N 1
ATOM 762 C CA . GLN A 1 94 ? 13.420 1.923 -38.690 1.00 97.50 94 GLN A CA 1
ATOM 763 C C . GLN A 1 94 ? 13.735 2.590 -37.334 1.00 97.50 94 GLN A C 1
ATOM 765 O O . GLN A 1 94 ? 13.069 2.263 -36.349 1.00 97.50 94 GLN A O 1
ATOM 770 N N . ILE A 1 95 ? 14.641 3.576 -37.280 1.00 97.25 95 ILE A N 1
ATOM 771 C CA . ILE A 1 95 ? 14.889 4.406 -36.084 1.00 97.25 9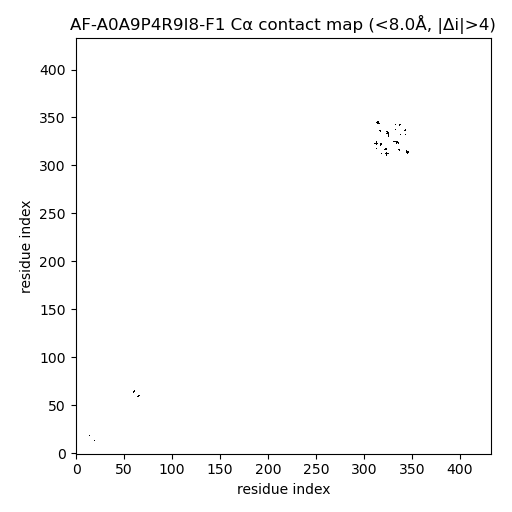5 ILE A CA 1
ATOM 772 C C . ILE A 1 95 ? 13.618 5.158 -35.668 1.00 97.25 95 ILE A C 1
ATOM 774 O O . ILE A 1 95 ? 13.231 5.098 -34.501 1.00 97.25 95 ILE A O 1
ATOM 778 N N . GLN A 1 96 ? 12.932 5.824 -36.603 1.00 98.00 96 GLN A N 1
ATOM 779 C CA . GLN A 1 96 ? 11.690 6.560 -36.329 1.00 98.00 96 GLN A CA 1
ATOM 780 C C . GLN A 1 96 ? 10.594 5.635 -35.772 1.00 98.00 96 GLN A C 1
ATOM 782 O O . GLN A 1 96 ? 9.914 5.951 -34.795 1.00 98.00 96 GLN A O 1
ATOM 787 N N . LYS A 1 97 ? 10.462 4.442 -36.352 1.00 98.25 97 LYS A N 1
ATOM 788 C CA . LYS A 1 97 ? 9.518 3.408 -35.913 1.00 98.25 97 LYS A CA 1
ATOM 789 C C . LYS A 1 97 ? 9.842 2.848 -34.526 1.00 98.25 97 LYS A C 1
ATOM 791 O O . LYS A 1 97 ? 8.924 2.423 -33.821 1.00 98.25 97 LYS A O 1
ATOM 796 N N . ASP A 1 98 ? 11.110 2.839 -34.124 1.00 97.31 98 ASP A N 1
ATOM 797 C CA . ASP A 1 98 ? 11.535 2.380 -32.801 1.00 97.31 98 ASP A CA 1
ATOM 798 C C . ASP A 1 98 ? 11.482 3.495 -31.746 1.00 97.31 98 ASP A C 1
ATOM 800 O O . ASP A 1 98 ? 11.061 3.222 -30.621 1.00 97.31 98 ASP A O 1
ATOM 804 N N . SER A 1 99 ? 11.740 4.760 -32.093 1.00 98.00 99 SER A N 1
ATOM 805 C CA . SER A 1 99 ? 11.468 5.897 -31.196 1.00 98.00 99 SER A CA 1
ATOM 806 C C . SER A 1 99 ? 9.961 6.067 -30.935 1.00 98.00 99 SER A C 1
ATOM 808 O O . SER A 1 99 ? 9.545 6.302 -29.795 1.00 98.00 99 SER A O 1
ATOM 810 N N . GLU A 1 100 ? 9.114 5.808 -31.937 1.00 98.38 100 GLU A N 1
ATOM 811 C CA . GLU A 1 100 ? 7.660 5.680 -31.774 1.00 98.38 100 GLU A CA 1
ATOM 812 C C . GLU A 1 100 ? 7.248 4.551 -30.813 1.00 98.38 100 GLU A C 1
ATOM 814 O O . GLU A 1 100 ? 6.264 4.693 -30.085 1.00 98.38 100 GLU A O 1
ATOM 819 N N . LYS A 1 101 ? 7.952 3.411 -30.796 1.00 98.19 101 LYS A N 1
ATOM 820 C CA . LYS A 1 101 ? 7.696 2.352 -29.800 1.00 98.19 101 LYS A CA 1
ATOM 821 C C . LYS A 1 101 ? 8.137 2.808 -28.414 1.00 98.19 101 LYS A C 1
ATOM 823 O O . LYS A 1 101 ? 7.385 2.633 -27.459 1.00 98.19 101 LYS A O 1
ATOM 828 N N . THR A 1 102 ? 9.322 3.403 -28.304 1.00 97.75 102 THR A N 1
ATOM 829 C CA . THR A 1 102 ? 9.915 3.852 -27.037 1.00 97.75 102 THR A CA 1
ATOM 830 C C . THR A 1 102 ? 9.051 4.910 -26.352 1.00 97.75 102 THR A C 1
ATOM 832 O O . THR A 1 102 ? 8.752 4.776 -25.168 1.00 97.75 102 THR A O 1
ATOM 835 N N . THR A 1 103 ? 8.531 5.891 -27.094 1.00 97.75 103 THR A N 1
ATOM 836 C CA . THR A 1 103 ? 7.566 6.875 -26.562 1.00 97.75 103 THR A CA 1
ATOM 837 C C . THR A 1 103 ? 6.255 6.221 -26.106 1.00 97.75 103 THR A C 1
ATOM 839 O O . THR A 1 103 ? 5.773 6.519 -25.012 1.00 97.75 103 THR A O 1
ATOM 842 N N . LYS A 1 104 ? 5.714 5.254 -26.863 1.00 98.19 104 LYS A N 1
ATOM 843 C CA . LYS A 1 104 ? 4.533 4.461 -26.456 1.00 98.19 104 LYS A CA 1
ATOM 844 C C . LYS A 1 104 ? 4.802 3.577 -25.228 1.00 98.19 104 LYS A C 1
ATOM 846 O O . LYS A 1 104 ? 3.876 3.314 -24.462 1.00 98.19 104 LYS A O 1
ATOM 851 N N . PHE A 1 105 ? 6.039 3.128 -25.001 1.00 98.06 105 PHE A N 1
ATOM 852 C CA . PHE A 1 105 ? 6.429 2.449 -23.760 1.00 98.06 105 PHE A CA 1
ATOM 853 C C . PHE A 1 105 ? 6.555 3.430 -22.586 1.00 98.06 105 PHE A C 1
ATOM 855 O O . PHE A 1 105 ? 5.991 3.146 -21.532 1.00 98.06 105 PHE A O 1
ATOM 862 N N . GLY A 1 106 ? 7.173 4.601 -22.770 1.00 97.94 106 GLY A N 1
ATOM 863 C CA . GLY A 1 106 ? 7.251 5.649 -21.740 1.00 97.94 106 GLY A CA 1
ATOM 864 C C . GLY A 1 106 ? 5.872 6.116 -21.259 1.00 97.94 106 GLY A C 1
ATOM 865 O O . GLY A 1 106 ? 5.610 6.149 -20.059 1.00 97.94 106 GLY A O 1
ATOM 866 N N . GLN A 1 107 ? 4.932 6.346 -22.184 1.00 98.44 107 GLN A N 1
ATOM 867 C CA . GLN A 1 107 ? 3.529 6.641 -21.851 1.00 98.44 107 GLN A CA 1
ATOM 868 C C . GLN A 1 107 ? 2.873 5.529 -21.013 1.00 98.44 107 GLN A C 1
ATOM 870 O O . GLN A 1 107 ? 2.085 5.811 -20.111 1.00 98.44 107 GLN A O 1
ATOM 875 N N . ARG A 1 108 ? 3.195 4.256 -21.286 1.00 98.31 108 ARG A N 1
ATOM 876 C CA . ARG A 1 108 ? 2.674 3.111 -20.521 1.00 98.31 108 ARG A CA 1
ATOM 877 C C . ARG A 1 108 ? 3.320 2.961 -19.144 1.00 98.31 108 ARG A C 1
ATOM 879 O O . ARG A 1 108 ? 2.628 2.490 -18.248 1.00 98.31 108 ARG A O 1
ATOM 886 N N . LEU A 1 109 ? 4.587 3.343 -18.979 1.00 98.25 109 LEU A N 1
ATOM 887 C CA . LEU A 1 109 ? 5.267 3.372 -17.680 1.00 98.25 109 LEU A CA 1
ATOM 888 C C . LEU A 1 109 ? 4.678 4.472 -16.791 1.00 98.25 109 LEU A C 1
ATOM 890 O O . LEU A 1 109 ? 4.179 4.162 -15.714 1.00 98.25 109 LEU A O 1
ATOM 894 N N . SER A 1 110 ? 4.540 5.699 -17.301 1.00 98.19 110 SER A N 1
ATOM 895 C CA . SER A 1 110 ? 3.879 6.794 -16.573 1.00 98.19 110 SER A CA 1
ATOM 896 C C . SER A 1 110 ? 2.418 6.470 -16.199 1.00 98.19 110 SER A C 1
ATOM 898 O O . SER A 1 110 ? 1.963 6.745 -15.085 1.00 98.19 110 SER A O 1
ATOM 900 N N . ALA A 1 111 ? 1.684 5.773 -17.075 1.00 98.31 111 ALA A N 1
ATOM 901 C CA . ALA A 1 111 ? 0.332 5.268 -16.796 1.00 98.31 111 ALA A CA 1
ATOM 902 C C . ALA A 1 111 ? 0.269 4.050 -15.836 1.00 98.31 111 ALA A C 1
ATOM 904 O O . ALA A 1 111 ? -0.831 3.583 -15.515 1.00 98.31 111 ALA A O 1
ATOM 905 N N . LEU A 1 112 ? 1.417 3.515 -15.404 1.00 97.62 112 LEU A N 1
ATOM 906 C CA . LEU A 1 112 ? 1.552 2.522 -14.332 1.00 97.62 112 LEU A CA 1
ATOM 907 C C . LEU A 1 112 ? 2.060 3.174 -13.040 1.00 97.62 112 LEU A C 1
ATOM 909 O O . LEU A 1 112 ? 1.467 2.938 -11.995 1.00 97.62 112 LEU A O 1
ATOM 913 N N . GLU A 1 113 ? 3.063 4.049 -13.107 1.00 98.50 113 GLU A N 1
ATOM 914 C CA . GLU A 1 113 ? 3.554 4.869 -11.984 1.00 98.50 113 GLU A CA 1
ATOM 915 C C . GLU A 1 113 ? 2.403 5.640 -11.317 1.00 98.50 113 GLU A C 1
ATOM 917 O O . GLU A 1 113 ? 2.174 5.530 -10.114 1.00 98.50 113 GLU A O 1
ATOM 922 N N . THR A 1 114 ? 1.570 6.313 -12.119 1.00 98.25 114 THR A N 1
ATOM 923 C CA . THR A 1 114 ? 0.364 7.019 -11.643 1.00 98.25 114 THR A CA 1
ATOM 924 C C . THR A 1 114 ? -0.747 6.105 -11.108 1.00 98.25 114 THR A C 1
ATOM 926 O O . THR A 1 114 ? -1.707 6.607 -10.520 1.00 98.25 114 THR A O 1
ATOM 929 N N . LYS A 1 115 ? -0.651 4.780 -11.290 1.00 98.44 115 LYS A N 1
ATOM 930 C CA . LYS A 1 115 ? -1.520 3.794 -10.624 1.00 98.44 115 LYS A CA 1
ATOM 931 C C . LYS A 1 115 ? -0.902 3.298 -9.325 1.00 98.44 115 LYS A C 1
ATOM 933 O O . LYS A 1 115 ? -1.620 3.263 -8.334 1.00 98.44 115 LYS A O 1
ATOM 938 N N . PHE A 1 116 ? 0.397 2.996 -9.308 1.00 98.19 116 PHE A N 1
ATOM 939 C CA . PHE A 1 116 ? 1.108 2.625 -8.083 1.00 98.19 116 PHE A CA 1
ATOM 940 C C . PHE A 1 116 ? 0.989 3.724 -7.022 1.00 98.19 116 PHE A C 1
ATOM 942 O O . PHE A 1 116 ? 0.494 3.437 -5.940 1.00 98.19 116 PHE A O 1
ATOM 949 N N . ALA A 1 117 ? 1.233 4.991 -7.372 1.00 98.38 117 ALA A N 1
ATOM 950 C CA . ALA A 1 117 ? 1.065 6.121 -6.448 1.00 98.38 117 ALA A CA 1
ATOM 951 C C . ALA A 1 117 ? -0.370 6.270 -5.885 1.00 98.38 117 ALA A C 1
ATOM 953 O O . ALA A 1 117 ? -0.564 6.771 -4.778 1.00 98.38 117 ALA A O 1
ATOM 954 N N . ARG A 1 118 ? -1.401 5.827 -6.626 1.00 98.50 118 ARG A N 1
ATOM 955 C CA . ARG A 1 118 ? -2.790 5.776 -6.125 1.00 98.50 118 ARG A CA 1
ATOM 956 C C . ARG A 1 118 ? -3.018 4.590 -5.193 1.00 98.50 118 ARG A C 1
ATOM 958 O O . ARG A 1 118 ? -3.714 4.736 -4.201 1.00 98.50 118 ARG A O 1
ATOM 965 N N . GLN A 1 119 ? -2.440 3.431 -5.500 1.00 98.44 119 GLN A N 1
ATOM 966 C CA . GLN A 1 119 ? -2.531 2.251 -4.639 1.00 98.44 119 GLN A CA 1
ATOM 967 C C . GLN A 1 119 ? -1.750 2.450 -3.332 1.00 98.44 119 GLN A C 1
ATOM 969 O O . GLN A 1 119 ? -2.209 2.020 -2.282 1.00 98.44 119 GLN A O 1
ATOM 974 N N . GLU A 1 120 ? -0.621 3.157 -3.366 1.00 98.50 120 GLU A N 1
ATOM 975 C CA . GLU A 1 120 ? 0.134 3.556 -2.174 1.00 98.50 120 GLU A CA 1
ATOM 976 C C . GLU A 1 120 ? -0.682 4.503 -1.281 1.00 98.50 120 GLU A C 1
ATOM 978 O O . GLU A 1 120 ? -0.747 4.288 -0.070 1.00 98.50 120 GLU A O 1
ATOM 983 N N . SER A 1 121 ? -1.378 5.495 -1.855 1.00 98.31 121 SER A N 1
ATOM 984 C CA . SER A 1 121 ? -2.264 6.369 -1.072 1.00 98.31 121 SER A CA 1
ATOM 985 C C . SER A 1 121 ? -3.522 5.651 -0.563 1.00 98.31 121 SER A C 1
ATOM 987 O O . SER A 1 121 ? -3.967 5.921 0.551 1.00 98.31 121 SER A O 1
ATOM 989 N N . GLU A 1 122 ? -4.061 4.687 -1.312 1.00 98.69 122 GLU A N 1
ATOM 990 C CA . GLU A 1 122 ? -5.153 3.812 -0.867 1.00 98.69 122 GLU A CA 1
ATOM 991 C C . GLU A 1 122 ? -4.723 2.920 0.311 1.00 98.69 122 GLU A C 1
ATOM 993 O O . GLU A 1 122 ? -5.423 2.864 1.322 1.00 98.69 122 GLU A O 1
ATOM 998 N N . VAL A 1 123 ? -3.539 2.300 0.244 1.00 98.44 123 VAL A N 1
ATOM 999 C CA . VAL A 1 123 ? -2.954 1.514 1.346 1.00 98.44 123 VAL A CA 1
ATOM 1000 C C . VAL A 1 123 ? -2.677 2.388 2.572 1.00 98.44 123 VAL A C 1
ATOM 1002 O O . VAL A 1 123 ? -2.991 1.974 3.689 1.00 98.44 123 VAL A O 1
ATOM 1005 N N . ALA A 1 124 ? -2.162 3.608 2.390 1.00 98.44 124 ALA A N 1
ATOM 1006 C CA . ALA A 1 124 ? -1.969 4.552 3.491 1.00 98.44 124 ALA A CA 1
ATOM 1007 C C . ALA A 1 124 ? -3.307 4.899 4.175 1.00 98.44 124 ALA A C 1
ATOM 1009 O O . ALA A 1 124 ? -3.427 4.747 5.393 1.00 98.44 124 ALA A O 1
ATOM 1010 N N . ASN A 1 125 ? -4.338 5.257 3.402 1.00 98.38 125 ASN A N 1
ATOM 1011 C CA . ASN A 1 125 ? -5.681 5.544 3.921 1.00 98.38 125 ASN A CA 1
ATOM 1012 C C . ASN A 1 125 ? -6.301 4.338 4.655 1.00 98.38 125 ASN A C 1
ATOM 1014 O O . ASN A 1 125 ? -6.888 4.501 5.726 1.00 98.38 125 ASN A O 1
ATOM 1018 N N . LEU A 1 126 ? -6.140 3.124 4.118 1.00 98.31 126 LEU A N 1
ATOM 1019 C CA . LEU A 1 126 ? -6.604 1.891 4.762 1.00 98.31 126 LEU A CA 1
ATOM 1020 C C . LEU A 1 126 ? -5.852 1.605 6.070 1.00 98.31 126 LEU A C 1
ATOM 1022 O O . LEU A 1 126 ? -6.478 1.183 7.041 1.00 98.31 126 LEU A O 1
ATOM 1026 N N . SER A 1 127 ? -4.544 1.879 6.136 1.00 98.56 127 SER A N 1
ATOM 1027 C CA . SER A 1 127 ? -3.766 1.724 7.374 1.00 98.56 127 SER A CA 1
ATOM 1028 C C . SER A 1 127 ? -4.194 2.710 8.469 1.00 98.56 127 SER A C 1
ATOM 1030 O O . SER A 1 127 ? -4.370 2.294 9.612 1.00 98.56 127 SER A O 1
ATOM 1032 N N . ALA A 1 128 ? -4.478 3.970 8.115 1.00 98.44 128 ALA A N 1
ATOM 1033 C CA . ALA A 1 128 ? -5.007 4.972 9.043 1.00 98.44 128 ALA A CA 1
ATOM 1034 C C . ALA A 1 128 ? -6.419 4.609 9.548 1.00 98.44 128 ALA A C 1
ATOM 1036 O O . ALA A 1 128 ? -6.723 4.737 10.735 1.00 98.44 128 ALA A O 1
ATOM 1037 N N . CYS A 1 129 ? -7.274 4.083 8.666 1.00 98.62 129 CYS A N 1
ATOM 1038 C CA . CYS A 1 129 ? -8.578 3.548 9.056 1.00 98.62 129 CYS A CA 1
ATOM 1039 C C . CYS A 1 129 ? -8.434 2.354 10.019 1.00 98.62 129 CYS A C 1
ATOM 1041 O O . CYS A 1 129 ? -9.134 2.289 11.029 1.00 98.62 129 CYS A O 1
ATOM 1043 N N . ALA A 1 130 ? -7.486 1.446 9.762 1.00 98.31 130 ALA A N 1
ATOM 1044 C CA . ALA A 1 130 ? -7.214 0.302 10.629 1.00 98.31 130 ALA A CA 1
ATOM 1045 C C . ALA A 1 130 ? -6.700 0.712 12.023 1.00 98.31 130 ALA A C 1
ATOM 1047 O O . ALA A 1 130 ? -7.105 0.096 13.010 1.00 98.31 130 ALA A O 1
ATOM 1048 N N . THR A 1 131 ? -5.875 1.763 12.140 1.00 98.44 131 THR A N 1
ATOM 1049 C CA . THR A 1 131 ? -5.462 2.293 13.453 1.00 98.44 131 THR A CA 1
ATOM 1050 C C . THR A 1 131 ? -6.640 2.878 14.230 1.00 98.44 131 THR A C 1
ATOM 1052 O O . THR A 1 131 ? -6.826 2.508 15.385 1.00 98.44 131 THR A O 1
ATOM 1055 N N . THR A 1 132 ? -7.512 3.670 13.597 1.00 98.44 132 THR A N 1
ATOM 1056 C CA . THR A 1 132 ? -8.708 4.216 14.271 1.00 98.44 132 THR A CA 1
ATOM 1057 C C . THR A 1 132 ? -9.724 3.130 14.647 1.00 98.44 132 THR A C 1
ATOM 1059 O O . THR A 1 132 ? -10.361 3.213 15.696 1.00 98.44 132 THR A O 1
ATOM 1062 N N . ILE A 1 133 ? -9.858 2.067 13.845 1.00 98.31 133 ILE A N 1
ATOM 1063 C CA . ILE A 1 133 ? -10.670 0.894 14.215 1.00 98.31 133 ILE A CA 1
ATOM 1064 C C . ILE A 1 133 ? -10.069 0.184 15.436 1.00 98.31 133 ILE A C 1
ATOM 1066 O O . ILE A 1 133 ? -10.813 -0.183 16.344 1.00 98.31 133 ILE A O 1
ATOM 1070 N N . LYS A 1 134 ? -8.741 0.024 15.499 1.00 98.62 134 LYS A N 1
ATOM 1071 C CA . LYS A 1 134 ? -8.050 -0.575 16.650 1.00 98.62 134 LYS A CA 1
ATOM 1072 C C . LYS A 1 134 ? -8.246 0.249 17.929 1.00 98.62 134 LYS A C 1
ATOM 1074 O O . LYS A 1 134 ? -8.621 -0.320 18.948 1.00 98.62 134 LYS A O 1
ATOM 1079 N N . GLU A 1 135 ? -8.074 1.568 17.860 1.00 98.50 135 GLU A N 1
ATOM 1080 C CA . GLU A 1 135 ? -8.357 2.499 18.967 1.00 98.50 135 GLU A CA 1
ATOM 1081 C C . GLU A 1 135 ? -9.823 2.396 19.429 1.00 98.50 135 GLU A C 1
ATOM 1083 O O . GLU A 1 135 ? -10.108 2.371 20.627 1.00 98.50 135 GLU A O 1
ATOM 1088 N N . GLY A 1 136 ? -10.760 2.268 18.482 1.00 98.44 136 GLY A N 1
ATOM 1089 C CA . GLY A 1 136 ? -12.178 2.045 18.767 1.00 98.44 136 GLY A CA 1
ATOM 1090 C C . GLY A 1 136 ? -12.465 0.717 19.477 1.00 98.44 136 GLY A C 1
ATOM 1091 O O . GLY A 1 136 ? -13.296 0.689 20.382 1.00 98.44 136 GLY A O 1
ATOM 1092 N N . ILE A 1 137 ? -11.766 -0.365 19.113 1.00 98.06 137 ILE A N 1
ATOM 1093 C CA . ILE A 1 137 ? -11.866 -1.668 19.792 1.00 98.06 137 ILE A CA 1
ATOM 1094 C C . ILE A 1 137 ? -11.295 -1.571 21.211 1.00 98.06 137 ILE A C 1
ATOM 1096 O O . ILE A 1 137 ? -11.979 -1.946 22.159 1.00 98.06 137 ILE A O 1
ATOM 1100 N N . GLU A 1 138 ? -10.106 -0.990 21.386 1.00 98.31 138 GLU A N 1
ATOM 1101 C CA . GLU A 1 138 ? -9.475 -0.805 22.705 1.00 98.31 138 GLU A CA 1
ATOM 1102 C C . GLU A 1 138 ? -10.357 0.050 23.643 1.00 98.31 138 GLU A C 1
ATOM 1104 O O . GLU A 1 138 ? -10.502 -0.263 24.828 1.00 98.31 138 GLU A O 1
ATOM 1109 N N . ALA A 1 139 ? -11.042 1.067 23.108 1.00 98.38 139 ALA A N 1
ATOM 1110 C CA . ALA A 1 139 ? -12.011 1.881 23.847 1.00 98.38 139 ALA A CA 1
ATOM 1111 C C . ALA A 1 139 ? -13.342 1.162 24.166 1.00 98.38 139 ALA A C 1
ATOM 1113 O O . ALA A 1 139 ? -14.054 1.582 25.084 1.00 98.38 139 ALA A O 1
ATOM 1114 N N . VAL A 1 140 ? -13.702 0.103 23.433 1.00 98.06 140 VAL A N 1
ATOM 1115 C CA . VAL A 1 140 ? -14.837 -0.780 23.763 1.00 98.06 140 VAL A CA 1
ATOM 1116 C C . VAL A 1 140 ? -14.420 -1.818 24.805 1.00 98.06 140 VAL A C 1
ATOM 1118 O O . VAL A 1 140 ? -15.136 -1.986 25.788 1.00 98.06 140 VAL A O 1
ATOM 1121 N N . GLU A 1 141 ? -13.244 -2.433 24.664 1.00 98.38 141 GLU A N 1
ATOM 1122 C CA . GLU A 1 141 ? -12.693 -3.387 25.640 1.00 98.38 141 GLU A CA 1
ATOM 1123 C C . GLU A 1 141 ? -12.440 -2.770 27.024 1.00 98.38 141 GLU A C 1
ATOM 1125 O O . GLU A 1 141 ? -12.476 -3.476 28.033 1.00 98.38 141 GLU A O 1
ATOM 1130 N N . ALA A 1 142 ? -12.156 -1.467 27.096 1.00 97.94 142 ALA A N 1
ATOM 1131 C CA . ALA A 1 142 ? -12.124 -0.735 28.360 1.00 97.94 142 ALA A CA 1
ATOM 1132 C C . ALA A 1 142 ? -13.524 -0.680 28.999 1.00 97.94 142 ALA A C 1
ATOM 1134 O O . ALA A 1 142 ? -13.705 -1.097 30.140 1.00 97.94 142 ALA A O 1
ATOM 1135 N N . LYS A 1 143 ? -14.539 -0.270 28.227 1.00 98.12 143 LYS A N 1
ATOM 1136 C CA . LYS A 1 143 ? -15.924 -0.136 28.708 1.00 98.12 143 LYS A CA 1
ATOM 1137 C C . LYS A 1 143 ? -16.558 -1.466 29.109 1.00 98.12 143 LYS A C 1
ATOM 1139 O O . LYS A 1 143 ? -17.367 -1.476 30.031 1.00 98.12 143 LYS A O 1
ATOM 1144 N N . THR A 1 144 ? -16.205 -2.580 28.466 1.00 97.81 144 THR A N 1
ATOM 1145 C CA . THR A 1 144 ? -16.689 -3.901 28.901 1.00 97.81 144 THR A CA 1
ATOM 1146 C C . THR A 1 144 ? -16.091 -4.308 30.248 1.00 97.81 144 THR A C 1
ATOM 1148 O O . THR A 1 144 ? -16.805 -4.879 31.061 1.00 97.81 144 THR A O 1
ATOM 1151 N N . LYS A 1 145 ? -14.834 -3.945 30.547 1.00 97.75 145 LYS A N 1
ATOM 1152 C CA . LYS A 1 145 ? -14.224 -4.172 31.875 1.00 97.75 145 LYS A CA 1
ATOM 1153 C C . LYS A 1 145 ? -14.860 -3.287 32.952 1.00 97.75 145 LYS A C 1
ATOM 1155 O O . LYS A 1 145 ? -15.100 -3.753 34.063 1.00 97.75 145 LYS A O 1
ATOM 1160 N N . ASP A 1 146 ? -15.208 -2.043 32.613 1.00 97.31 146 ASP A N 1
ATOM 1161 C CA . ASP A 1 146 ? -15.992 -1.174 33.503 1.00 97.31 146 ASP A CA 1
ATOM 1162 C C . ASP A 1 146 ? -17.382 -1.783 33.790 1.00 97.31 146 ASP A C 1
ATOM 1164 O O . ASP A 1 146 ? -17.847 -1.766 34.931 1.00 97.31 146 ASP A O 1
ATOM 1168 N N . GLN A 1 147 ? -18.034 -2.376 32.780 1.00 96.81 147 GLN A N 1
ATOM 1169 C CA . GLN A 1 147 ? -19.308 -3.092 32.940 1.00 96.81 147 GLN A CA 1
ATOM 1170 C C . GLN A 1 147 ? -19.170 -4.357 33.801 1.00 96.81 147 GLN A C 1
ATOM 1172 O O . GLN A 1 147 ? -19.966 -4.534 34.720 1.00 96.81 147 GLN A O 1
ATOM 1177 N N . GLU A 1 148 ? -18.143 -5.184 33.582 1.00 97.06 148 GLU A N 1
ATOM 1178 C CA . GLU A 1 148 ? -17.831 -6.350 34.428 1.00 97.06 148 GLU A CA 1
ATOM 1179 C C . GLU A 1 148 ? -17.652 -5.949 35.904 1.00 97.06 148 GLU A C 1
ATOM 1181 O O . GLU A 1 148 ? -18.130 -6.644 36.803 1.00 97.06 148 GLU A O 1
ATOM 1186 N N . HIS A 1 149 ? -17.014 -4.805 36.177 1.00 97.19 149 HIS A N 1
ATOM 1187 C CA . HIS A 1 149 ? -16.871 -4.296 37.542 1.00 97.19 149 HIS A CA 1
ATOM 1188 C C . HIS A 1 149 ? -18.206 -3.814 38.141 1.00 97.19 149 HIS A C 1
ATOM 1190 O O . HIS A 1 149 ? -18.494 -4.086 39.310 1.00 97.19 149 HIS A O 1
ATOM 1196 N N . VAL A 1 150 ? -19.067 -3.163 37.352 1.00 97.69 150 VAL A N 1
ATOM 1197 C CA . VAL A 1 150 ? -20.430 -2.807 37.791 1.00 97.69 150 VAL A CA 1
ATOM 1198 C C . VAL A 1 150 ? -21.260 -4.062 38.090 1.00 97.69 150 VAL A C 1
ATOM 1200 O O . VAL A 1 150 ? -21.945 -4.102 39.113 1.00 97.69 150 VAL A O 1
ATOM 1203 N N . GLU A 1 151 ? -21.162 -5.114 37.275 1.00 97.50 151 GLU A N 1
ATOM 1204 C CA . GLU A 1 151 ? -21.832 -6.394 37.542 1.00 97.50 151 GLU A CA 1
ATOM 1205 C C . GLU A 1 151 ? -21.309 -7.077 38.817 1.00 97.50 151 GLU A C 1
ATOM 1207 O O . GLU A 1 151 ? -22.103 -7.626 39.583 1.00 97.50 151 GLU A O 1
ATOM 1212 N N . GLN A 1 152 ? -20.008 -6.997 39.116 1.00 97.31 152 GLN A N 1
ATOM 1213 C CA . GLN A 1 152 ? -19.453 -7.474 40.393 1.00 97.31 152 GLN A CA 1
ATOM 1214 C C . GLN A 1 152 ? -20.061 -6.722 41.589 1.00 97.31 152 GLN A C 1
ATOM 1216 O O . GLN A 1 152 ? -20.521 -7.354 42.542 1.00 97.31 152 GLN A O 1
ATOM 1221 N N . LEU A 1 153 ? -20.140 -5.387 41.522 1.00 97.31 153 LEU A N 1
ATOM 1222 C CA . LEU A 1 153 ? -20.735 -4.557 42.579 1.00 97.31 153 LEU A CA 1
ATOM 1223 C C . LEU A 1 153 ? -22.242 -4.812 42.759 1.00 97.31 153 LEU A C 1
ATOM 1225 O O . LEU A 1 153 ? -22.742 -4.774 43.887 1.00 97.31 153 LEU A O 1
ATOM 1229 N N . LEU A 1 154 ? -22.973 -5.105 41.679 1.00 96.88 154 LEU A N 1
ATOM 1230 C CA . LEU A 1 154 ? -24.375 -5.532 41.752 1.00 96.88 154 LEU A CA 1
ATOM 1231 C C . LEU A 1 154 ? -24.504 -6.896 42.449 1.00 96.88 154 LEU A C 1
ATOM 1233 O O . LEU A 1 154 ? -25.273 -7.015 43.400 1.00 96.88 154 LEU A O 1
ATOM 1237 N N . ASN A 1 155 ? -23.691 -7.887 42.070 1.00 97.38 155 ASN A N 1
ATOM 1238 C CA . ASN A 1 155 ? -23.682 -9.208 42.710 1.00 97.38 155 ASN A CA 1
ATOM 1239 C C . ASN A 1 155 ? -23.317 -9.141 44.209 1.00 97.38 155 ASN A C 1
ATOM 1241 O O . ASN A 1 155 ? -23.941 -9.827 45.029 1.00 97.38 155 ASN A O 1
ATOM 1245 N N . GLU A 1 156 ? -22.355 -8.291 44.593 1.00 97.44 156 GLU A N 1
ATOM 1246 C CA . GLU A 1 156 ? -22.058 -8.000 46.001 1.00 97.44 156 GLU A CA 1
ATOM 1247 C C . GLU A 1 156 ? -23.285 -7.446 46.733 1.00 97.44 156 GLU A C 1
ATOM 1249 O O . GLU A 1 156 ? -23.644 -7.947 47.804 1.00 97.44 156 GLU A O 1
ATOM 1254 N N . ASN A 1 157 ? -23.944 -6.433 46.167 1.00 97.31 157 ASN A N 1
ATOM 1255 C CA . ASN A 1 157 ? -25.109 -5.810 46.789 1.00 97.31 157 ASN A CA 1
ATOM 1256 C C . ASN A 1 157 ? -26.297 -6.777 46.879 1.00 97.31 157 ASN A C 1
ATOM 1258 O O . ASN A 1 157 ? -26.920 -6.845 47.936 1.00 97.31 157 ASN A O 1
ATOM 1262 N N . ASP A 1 158 ? -26.533 -7.625 45.879 1.00 98.00 158 ASP A N 1
ATOM 1263 C CA . ASP A 1 158 ? -27.542 -8.686 45.951 1.00 98.00 158 ASP A CA 1
ATOM 1264 C C . ASP A 1 158 ? -27.215 -9.730 47.031 1.00 98.00 158 ASP A C 1
ATOM 1266 O O . ASP A 1 158 ? -28.121 -10.294 47.650 1.00 98.00 158 ASP A O 1
ATOM 1270 N N . SER A 1 159 ? -25.935 -10.024 47.293 1.00 97.25 159 SER A N 1
ATOM 1271 C CA . SER A 1 159 ? -25.548 -10.890 48.423 1.00 97.25 159 SER A CA 1
ATOM 1272 C C . SER A 1 159 ? -25.853 -10.230 49.780 1.00 97.25 159 SER A C 1
ATOM 1274 O O . SER A 1 159 ? -26.380 -10.881 50.690 1.00 97.25 159 SER A O 1
ATOM 1276 N N . ARG A 1 160 ? -25.622 -8.913 49.896 1.00 97.75 160 ARG A N 1
ATOM 1277 C CA . ARG A 1 160 ? -25.948 -8.113 51.089 1.00 97.75 160 ARG A CA 1
ATOM 1278 C C . ARG A 1 160 ? -27.460 -7.996 51.293 1.00 97.75 160 ARG A C 1
ATOM 1280 O O . ARG A 1 160 ? -27.923 -8.195 52.412 1.00 97.75 160 ARG A O 1
ATOM 1287 N N . LEU A 1 161 ? -28.232 -7.752 50.234 1.00 97.38 161 LEU A N 1
ATOM 1288 C CA . LEU A 1 161 ? -29.697 -7.684 50.272 1.00 97.38 161 LEU A CA 1
ATOM 1289 C C . LEU A 1 161 ? -30.316 -9.025 50.678 1.00 97.38 161 LEU A C 1
ATOM 1291 O O . LEU A 1 161 ? -31.148 -9.047 51.581 1.00 97.38 161 LEU A O 1
ATOM 1295 N N . ARG A 1 162 ? -29.852 -10.153 50.119 1.00 97.81 162 ARG A N 1
ATOM 1296 C CA . ARG A 1 162 ? -30.268 -11.499 50.568 1.00 97.81 162 ARG A CA 1
ATOM 1297 C C . ARG A 1 162 ? -29.955 -11.739 52.051 1.00 97.81 162 ARG A C 1
ATOM 1299 O O . ARG A 1 162 ? -30.790 -12.274 52.773 1.00 97.81 162 ARG A O 1
ATOM 1306 N N . THR A 1 163 ? -28.796 -11.279 52.524 1.00 98.00 163 THR A N 1
ATOM 1307 C CA . THR A 1 163 ? -28.413 -11.357 53.948 1.00 98.00 163 THR A CA 1
ATOM 1308 C C . THR A 1 163 ? -29.283 -10.459 54.841 1.00 98.00 163 THR A C 1
ATOM 1310 O O . THR A 1 163 ? -29.582 -10.824 55.977 1.00 98.00 163 THR A O 1
ATOM 1313 N N . LEU A 1 164 ? -29.708 -9.290 54.353 1.00 97.62 164 LEU A N 1
ATOM 1314 C CA . LEU A 1 164 ? -30.613 -8.391 55.074 1.00 97.62 164 LEU A CA 1
ATOM 1315 C C . LEU A 1 164 ? -32.046 -8.934 55.123 1.00 97.62 164 LEU A C 1
ATOM 1317 O O . LEU A 1 164 ? -32.627 -8.927 56.204 1.00 97.62 164 LEU A O 1
ATOM 1321 N N . HIS A 1 165 ? -32.577 -9.469 54.019 1.00 97.62 165 HIS A N 1
ATOM 1322 C CA . HIS A 1 165 ? -33.876 -10.152 54.000 1.00 97.62 165 HIS A CA 1
ATOM 1323 C C . HIS A 1 165 ? -33.912 -11.299 55.009 1.00 97.62 165 HIS A C 1
ATOM 1325 O O . HIS A 1 165 ? -34.717 -11.253 55.931 1.00 97.62 165 HIS 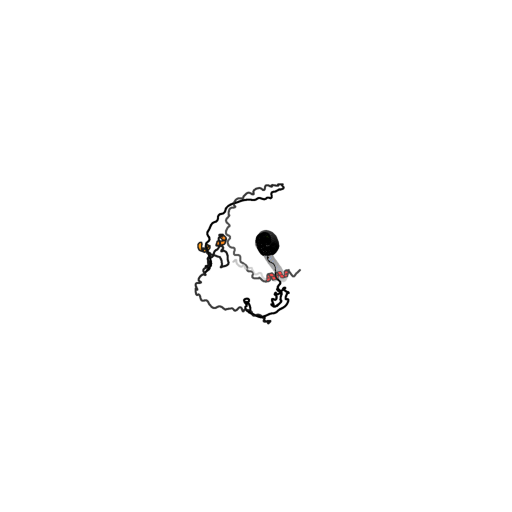A O 1
ATOM 1331 N N . ALA A 1 166 ? -32.939 -12.215 54.961 1.00 98.12 166 ALA A N 1
ATOM 1332 C CA . ALA A 1 166 ? -32.858 -13.313 55.924 1.00 98.12 166 ALA A CA 1
ATOM 1333 C C . ALA A 1 166 ? -32.774 -12.836 57.391 1.00 98.12 166 ALA A C 1
ATOM 1335 O O . ALA A 1 166 ? -33.186 -13.555 58.298 1.00 98.12 166 ALA A O 1
ATOM 1336 N N . ARG A 1 167 ? -32.257 -11.628 57.665 1.00 98.12 167 ARG A N 1
ATOM 1337 C CA . ARG A 1 167 ? -32.292 -11.028 59.012 1.00 98.12 167 ARG A CA 1
ATOM 1338 C C . ARG A 1 167 ? -33.670 -10.472 59.377 1.00 98.12 167 ARG A C 1
ATOM 1340 O O . ARG A 1 167 ? -34.054 -10.620 60.532 1.00 98.12 167 ARG A O 1
ATOM 1347 N N . VAL A 1 168 ? -34.395 -9.865 58.437 1.00 98.19 168 VAL A N 1
ATOM 1348 C CA . VAL A 1 168 ? -35.789 -9.421 58.632 1.00 98.19 168 VAL A CA 1
ATOM 1349 C C . VAL A 1 168 ? -36.697 -10.627 58.871 1.00 98.19 168 VAL A C 1
ATOM 1351 O O . VAL A 1 168 ? -37.363 -10.664 59.898 1.00 98.19 168 VAL A O 1
ATOM 1354 N N . ASP A 1 169 ? -36.606 -11.671 58.042 1.00 97.94 169 ASP A N 1
ATOM 1355 C CA . ASP A 1 169 ? -37.387 -12.910 58.188 1.00 97.94 169 ASP A CA 1
ATOM 1356 C C . ASP A 1 169 ? -37.192 -13.555 59.581 1.00 97.94 169 ASP A C 1
ATOM 1358 O O . ASP A 1 169 ? -38.126 -14.089 60.186 1.00 97.94 169 ASP A O 1
ATOM 1362 N N . ASN A 1 170 ? -35.970 -13.470 60.129 1.00 98.00 170 ASN A N 1
ATOM 1363 C CA . ASN A 1 170 ? -35.660 -13.906 61.493 1.00 98.00 170 ASN A CA 1
ATOM 1364 C C . ASN A 1 170 ? -36.267 -12.988 62.573 1.00 98.00 170 ASN A C 1
ATOM 1366 O O . ASN A 1 170 ? -36.739 -13.498 63.589 1.00 98.00 170 ASN A O 1
ATOM 1370 N N . PHE A 1 171 ? -36.278 -11.663 62.386 1.00 97.75 171 PHE A N 1
ATOM 1371 C CA . PHE A 1 171 ? -36.945 -10.739 63.314 1.00 97.75 171 PHE A CA 1
ATOM 1372 C C . PHE A 1 171 ? -38.465 -10.934 63.321 1.00 97.75 171 PHE A C 1
ATOM 1374 O O . PHE A 1 171 ? -39.046 -11.026 64.402 1.00 97.75 171 PHE A O 1
ATOM 1381 N N . ASP A 1 172 ? -39.089 -11.096 62.155 1.00 98.12 172 ASP A N 1
ATOM 1382 C CA . ASP A 1 172 ? -40.526 -11.361 62.036 1.00 98.12 172 ASP A CA 1
ATOM 1383 C C . ASP A 1 172 ? -40.887 -12.703 62.699 1.00 98.12 172 ASP A C 1
ATOM 1385 O O . ASP A 1 172 ? -41.844 -12.794 63.472 1.00 98.12 172 ASP A O 1
ATOM 1389 N N . SER A 1 173 ? -40.057 -13.736 62.502 1.00 97.69 173 SER A N 1
ATOM 1390 C CA . SER A 1 173 ? -40.201 -15.039 63.174 1.00 97.69 173 SER A CA 1
ATOM 1391 C C . SER A 1 173 ? -40.100 -14.939 64.705 1.00 97.69 173 SER A C 1
ATOM 1393 O O . SER A 1 173 ? -40.854 -15.602 65.423 1.00 97.69 173 SER A O 1
ATOM 1395 N N . LEU A 1 174 ? -39.196 -14.097 65.224 1.00 97.69 174 LEU A N 1
ATOM 1396 C CA . LEU A 1 174 ? -39.099 -13.805 66.659 1.00 97.69 174 LEU A CA 1
ATOM 1397 C C . LEU A 1 174 ? -40.337 -13.045 67.157 1.00 97.69 174 LEU A C 1
ATOM 1399 O O . LEU A 1 174 ? -40.897 -13.419 68.186 1.00 97.69 174 LEU A O 1
ATOM 1403 N N . GLN A 1 175 ? -40.810 -12.042 66.414 1.00 97.81 175 GLN A N 1
ATOM 1404 C CA . GLN A 1 175 ? -41.988 -11.251 66.776 1.00 97.81 175 GLN A CA 1
ATOM 1405 C C . GLN A 1 175 ? -43.267 -12.103 66.817 1.00 97.81 175 GLN A C 1
ATOM 1407 O O . GLN A 1 175 ? -44.053 -11.969 67.755 1.00 97.81 175 GLN A O 1
ATOM 1412 N N . ILE A 1 176 ? -43.454 -13.023 65.864 1.00 98.06 176 ILE A N 1
ATOM 1413 C CA . ILE A 1 176 ? -44.569 -13.987 65.855 1.00 98.06 176 ILE A CA 1
ATOM 1414 C C . ILE A 1 176 ? -44.520 -14.887 67.099 1.00 98.06 176 ILE A C 1
ATOM 1416 O O . ILE A 1 176 ? -45.533 -15.069 67.780 1.00 98.06 176 ILE A O 1
ATOM 1420 N N . ARG A 1 177 ? -43.339 -15.424 67.434 1.00 97.81 177 ARG A N 1
ATOM 1421 C CA . ARG A 1 177 ? -43.151 -16.265 68.626 1.00 97.81 177 ARG A CA 1
ATOM 1422 C C . ARG A 1 177 ? -43.436 -15.489 69.913 1.00 97.81 177 ARG A C 1
ATOM 1424 O O . ARG A 1 177 ? -44.109 -16.003 70.805 1.00 97.81 177 ARG A O 1
ATOM 1431 N N . ASP A 1 178 ? -42.944 -14.261 70.012 1.00 97.06 178 ASP A N 1
ATOM 1432 C CA . ASP A 1 178 ? -43.062 -13.459 71.226 1.00 97.06 178 ASP A CA 1
ATOM 1433 C C . ASP A 1 178 ? -44.488 -12.895 71.398 1.00 97.06 178 ASP A C 1
ATOM 1435 O O . ASP A 1 178 ? -44.984 -12.834 72.524 1.00 97.06 178 ASP A O 1
ATOM 1439 N N . ALA A 1 179 ? -45.218 -12.640 70.304 1.00 97.69 179 ALA A N 1
ATOM 1440 C CA . ALA A 1 179 ? -46.665 -12.410 70.331 1.00 97.69 179 ALA A CA 1
ATOM 1441 C C . ALA A 1 179 ? -47.440 -13.640 70.849 1.00 97.69 179 ALA A C 1
ATOM 1443 O O . ALA A 1 179 ? -48.305 -13.500 71.715 1.00 97.69 179 ALA A O 1
ATOM 1444 N N . GLY A 1 180 ? -47.087 -14.852 70.399 1.00 97.81 180 GLY A N 1
ATOM 1445 C CA . GLY A 1 180 ? -47.659 -16.101 70.921 1.00 97.81 180 GLY A CA 1
ATOM 1446 C C . GLY A 1 180 ? -47.369 -16.320 72.413 1.00 97.81 180 GLY A C 1
ATOM 1447 O O . GLY A 1 180 ? -48.264 -16.695 73.175 1.00 97.81 180 GLY A O 1
ATOM 1448 N N . ASN A 1 181 ? -46.149 -16.007 72.862 1.00 97.94 181 ASN A N 1
ATOM 1449 C CA . ASN A 1 181 ? -45.775 -16.029 74.280 1.00 97.94 181 ASN A CA 1
ATOM 1450 C C . ASN A 1 181 ? -46.614 -15.035 75.105 1.00 97.94 181 ASN A C 1
ATOM 1452 O O . ASN A 1 181 ? -47.125 -15.396 76.168 1.00 97.94 181 ASN A O 1
ATOM 1456 N N . MET A 1 182 ? -46.799 -13.807 74.608 1.00 97.50 182 MET A N 1
ATOM 1457 C CA . MET A 1 182 ? -47.640 -12.787 75.246 1.00 97.50 182 MET A CA 1
ATOM 1458 C C . MET A 1 182 ? -49.109 -13.215 75.327 1.00 97.50 182 MET A C 1
ATOM 1460 O O . MET A 1 182 ? -49.729 -13.048 76.378 1.00 97.50 182 MET A O 1
ATOM 1464 N N . GLN A 1 183 ? -49.656 -13.827 74.273 1.00 97.56 183 GLN A N 1
ATOM 1465 C CA . GLN A 1 183 ? -51.021 -14.358 74.281 1.00 97.56 183 GLN A CA 1
ATOM 1466 C C . GLN A 1 183 ? -51.181 -15.495 75.304 1.00 97.56 183 GLN A C 1
ATOM 1468 O O . GLN A 1 183 ? -52.120 -15.477 76.097 1.00 97.56 183 GLN A O 1
ATOM 1473 N N . HIS A 1 184 ? -50.228 -16.428 75.379 1.00 97.50 184 HIS A N 1
ATOM 1474 C CA . HIS A 1 184 ? -50.238 -17.492 76.390 1.00 97.50 184 HIS A CA 1
ATOM 1475 C C . HIS A 1 184 ? -50.131 -16.955 77.834 1.00 97.50 184 HIS A C 1
ATOM 1477 O O . HIS A 1 184 ? -50.776 -17.485 78.747 1.00 97.50 184 HIS A O 1
ATOM 1483 N N . LEU A 1 185 ? -49.350 -15.891 78.059 1.00 97.50 185 LEU A N 1
ATOM 1484 C CA . LEU A 1 185 ? -49.286 -15.201 79.353 1.00 97.50 185 LEU A CA 1
ATOM 1485 C C . LEU A 1 185 ? -50.606 -14.492 79.688 1.00 97.50 185 LEU A C 1
ATOM 1487 O O . LEU A 1 185 ? -51.073 -14.610 80.821 1.00 97.50 185 LEU A O 1
ATOM 1491 N N . HIS A 1 186 ? -51.237 -13.828 78.718 1.00 97.88 186 HIS A N 1
ATOM 1492 C CA . HIS A 1 186 ? -52.550 -13.202 78.886 1.00 97.88 186 HIS A CA 1
ATOM 1493 C C . HIS A 1 186 ? -53.632 -14.240 79.228 1.00 97.88 186 HIS A C 1
ATOM 1495 O O . HIS A 1 186 ? -54.318 -14.097 80.238 1.00 97.88 186 HIS A O 1
ATOM 1501 N N . ASP A 1 187 ? -53.702 -15.353 78.495 1.00 97.88 187 ASP A N 1
ATOM 1502 C CA . ASP A 1 187 ? -54.595 -16.478 78.805 1.00 97.88 187 ASP A CA 1
ATOM 1503 C C . ASP A 1 187 ? -54.369 -17.036 80.222 1.00 97.88 187 ASP A C 1
ATOM 1505 O O . ASP A 1 187 ? -55.308 -17.473 80.895 1.00 97.88 187 ASP A O 1
ATOM 1509 N N . ARG A 1 188 ? -53.114 -17.058 80.692 1.00 98.19 188 ARG A N 1
ATOM 1510 C CA . ARG A 1 188 ? -52.768 -17.497 82.051 1.00 98.19 188 ARG A CA 1
ATOM 1511 C C . ARG A 1 188 ? -53.205 -16.483 83.109 1.00 98.19 188 ARG A C 1
ATOM 1513 O O . ARG A 1 188 ? -53.693 -16.920 84.149 1.00 98.19 188 ARG A O 1
ATOM 1520 N N . LEU A 1 189 ? -53.076 -15.181 82.851 1.00 97.94 189 LEU A N 1
ATOM 1521 C CA . LEU A 1 189 ? -53.610 -14.126 83.720 1.00 97.94 189 LEU A CA 1
ATOM 1522 C C . LEU A 1 189 ? -55.136 -14.224 83.814 1.00 97.94 189 LEU A C 1
ATOM 1524 O O . LEU A 1 189 ? -55.653 -14.371 84.914 1.00 97.94 189 LEU A O 1
ATOM 1528 N N . VAL A 1 190 ? -55.840 -14.314 82.684 1.00 98.25 190 VAL A N 1
ATOM 1529 C CA . VAL A 1 190 ? -57.307 -14.457 82.640 1.00 98.25 190 VAL A CA 1
ATOM 1530 C C . VAL A 1 190 ? -57.790 -15.736 83.346 1.00 98.25 190 VAL A C 1
ATOM 1532 O O . VAL A 1 190 ? -58.848 -15.743 83.979 1.00 98.25 190 VAL A O 1
ATOM 1535 N N . ARG A 1 191 ? -57.022 -16.836 83.301 1.00 98.19 191 ARG A N 1
ATOM 1536 C CA . ARG A 1 191 ? -57.296 -18.031 84.126 1.00 98.19 191 ARG A CA 1
ATOM 1537 C C . ARG A 1 191 ? -57.113 -17.760 85.625 1.00 98.19 191 ARG A C 1
ATOM 1539 O O . ARG A 1 191 ? -57.964 -18.181 86.405 1.00 98.19 191 ARG A O 1
ATOM 1546 N N . LEU A 1 192 ? -56.046 -17.063 86.019 1.00 97.56 192 LEU A N 1
ATOM 1547 C CA . LEU A 1 192 ? -55.775 -16.719 87.420 1.00 97.56 192 LEU A CA 1
ATOM 1548 C C . LEU A 1 192 ? -56.821 -15.747 87.987 1.00 97.56 192 LEU A C 1
ATOM 1550 O O . LEU A 1 192 ? -57.341 -15.994 89.072 1.00 97.56 192 LEU A O 1
ATOM 1554 N N . GLU A 1 193 ? -57.199 -14.712 87.238 1.00 98.00 193 GLU A N 1
ATOM 1555 C CA . GLU A 1 193 ? -58.255 -13.750 87.586 1.00 98.00 193 GLU A CA 1
ATOM 1556 C C . GLU A 1 193 ? -59.580 -14.456 87.902 1.00 98.00 193 GLU A C 1
ATOM 1558 O O . GLU A 1 193 ? -60.176 -14.209 88.950 1.00 98.00 193 GLU A O 1
ATOM 1563 N N . ARG A 1 194 ? -59.995 -15.413 87.058 1.00 98.06 194 ARG A N 1
ATOM 1564 C CA . ARG A 1 194 ? -61.181 -16.253 87.308 1.00 98.06 194 ARG A CA 1
ATOM 1565 C C . ARG A 1 194 ? -61.048 -17.070 88.595 1.00 98.06 194 ARG A C 1
ATOM 1567 O O . ARG A 1 194 ? -62.000 -17.134 89.366 1.00 98.06 194 ARG A O 1
ATOM 1574 N N . THR A 1 195 ? -59.885 -17.671 88.866 1.00 98.00 195 THR A N 1
ATOM 1575 C CA . THR A 1 195 ? -59.684 -18.413 90.127 1.00 98.00 195 THR A CA 1
ATOM 1576 C C . THR A 1 195 ? -59.679 -17.503 91.356 1.00 98.00 195 THR A C 1
ATOM 1578 O O . THR A 1 195 ? -60.275 -17.866 92.365 1.00 98.00 195 THR A O 1
ATOM 1581 N N . CYS A 1 196 ? -59.096 -16.304 91.271 1.00 96.56 196 CYS A N 1
ATOM 1582 C CA . CYS A 1 196 ? -59.138 -15.313 92.346 1.00 96.56 196 CYS A CA 1
ATOM 1583 C C . CYS A 1 196 ? -60.571 -14.837 92.613 1.00 96.56 196 CYS A C 1
ATOM 1585 O O . CYS A 1 196 ? -60.969 -14.748 93.770 1.00 96.56 196 CYS A O 1
ATOM 1587 N N . HIS A 1 197 ? -61.366 -14.601 91.565 1.00 97.88 197 HIS A N 1
ATOM 1588 C CA . HIS A 1 197 ? -62.773 -14.230 91.705 1.00 97.88 197 HIS A CA 1
ATOM 1589 C C . HIS A 1 197 ? -63.604 -15.349 92.356 1.00 97.88 197 HIS A C 1
ATOM 1591 O O . HIS A 1 197 ? -64.337 -15.088 93.306 1.00 97.88 197 HIS A O 1
ATOM 1597 N N . ASN A 1 198 ? -63.424 -16.608 91.941 1.00 97.19 198 ASN A N 1
ATOM 1598 C CA . ASN A 1 198 ? -64.094 -17.751 92.575 1.00 97.19 198 ASN A CA 1
ATOM 1599 C C . ASN A 1 198 ? -63.707 -17.900 94.062 1.00 97.19 198 ASN A C 1
ATOM 1601 O O . ASN A 1 198 ? -64.569 -18.139 94.904 1.00 97.19 198 ASN A O 1
ATOM 1605 N N . LEU A 1 199 ? -62.425 -17.718 94.407 1.00 96.31 199 LEU A N 1
ATOM 1606 C CA . LEU A 1 199 ? -61.957 -17.731 95.800 1.00 96.31 199 LEU A CA 1
ATOM 1607 C C . LEU A 1 199 ? -62.506 -16.548 96.611 1.00 96.31 199 LEU A C 1
ATOM 1609 O O . LEU A 1 199 ? -62.807 -16.711 97.792 1.00 96.31 199 LEU A O 1
ATOM 1613 N N . GLN A 1 200 ? -62.684 -15.379 95.992 1.00 97.31 200 GLN A N 1
ATOM 1614 C CA . GLN A 1 200 ? -63.324 -14.221 96.616 1.00 97.31 200 GLN A CA 1
ATOM 1615 C C . GLN A 1 200 ? -64.808 -14.496 96.911 1.00 97.31 200 GLN A C 1
ATOM 1617 O O . GLN A 1 200 ? -65.263 -14.192 98.012 1.00 97.31 200 GLN A O 1
ATOM 1622 N N . VAL A 1 201 ? -65.536 -15.131 95.983 1.00 97.06 201 VAL A N 1
ATOM 1623 C CA . VAL A 1 201 ? -66.929 -15.567 96.197 1.00 97.06 201 VAL A CA 1
ATOM 1624 C C . VAL A 1 201 ? -67.010 -16.590 97.335 1.00 97.06 201 VAL A C 1
ATOM 1626 O O . VAL A 1 201 ? -67.750 -16.361 98.287 1.00 97.06 201 VAL A O 1
ATOM 1629 N N . HIS A 1 202 ? -66.187 -17.644 97.326 1.00 96.62 202 HIS A N 1
ATOM 1630 C CA . HIS A 1 202 ? -66.137 -18.606 98.438 1.00 96.62 202 HIS A CA 1
ATOM 1631 C C . HIS A 1 202 ? -65.741 -17.962 99.777 1.00 96.62 202 HIS A C 1
ATOM 1633 O O . HIS A 1 202 ? -66.225 -18.379 100.827 1.00 96.62 202 HIS A O 1
ATOM 1639 N N . THR A 1 203 ? -64.897 -16.925 99.770 1.00 95.44 203 THR A N 1
ATOM 1640 C CA . THR A 1 203 ? -64.573 -16.170 100.992 1.00 95.44 203 THR A CA 1
ATOM 1641 C C . THR A 1 203 ? -65.805 -15.432 101.519 1.00 95.44 203 THR A C 1
ATOM 1643 O O . THR A 1 203 ? -66.089 -15.520 102.709 1.00 95.44 203 THR A O 1
ATOM 1646 N N . GLN A 1 204 ? -66.591 -14.793 100.647 1.00 96.56 204 GLN A N 1
ATOM 1647 C CA . GLN A 1 204 ? -67.851 -14.138 101.028 1.00 96.56 204 GLN A CA 1
ATOM 1648 C C . GLN A 1 204 ? -68.909 -15.145 101.516 1.00 96.56 204 GLN A C 1
ATOM 1650 O O . GLN A 1 204 ? -69.579 -14.894 102.516 1.00 96.56 204 GLN A O 1
ATOM 1655 N N . GLU A 1 205 ? -69.035 -16.311 100.874 1.00 95.81 205 GLU A N 1
ATOM 1656 C CA . GLU A 1 205 ? -69.912 -17.402 101.331 1.00 95.81 205 GLU A CA 1
ATOM 1657 C C . GLU A 1 205 ? -69.517 -17.892 102.735 1.00 95.81 205 GLU A C 1
ATOM 1659 O O . GLU A 1 205 ? -70.372 -18.036 103.614 1.00 95.81 205 GLU A O 1
ATOM 1664 N N . LEU A 1 206 ? -68.215 -18.082 102.977 1.00 94.38 206 LEU A N 1
ATOM 1665 C CA . LEU A 1 206 ? -67.681 -18.450 104.289 1.00 94.38 206 LEU A CA 1
ATOM 1666 C C . LEU A 1 206 ? -67.858 -17.335 105.328 1.00 94.38 206 LEU A C 1
ATOM 1668 O O . LEU A 1 206 ? -68.133 -17.645 106.483 1.00 94.38 206 LEU A O 1
ATOM 1672 N N . GLU A 1 207 ? -67.746 -16.057 104.961 1.00 95.12 207 GLU A N 1
ATOM 1673 C CA . GLU A 1 207 ? -68.040 -14.926 105.853 1.00 95.12 207 GLU A CA 1
ATOM 1674 C C . GLU A 1 207 ? -69.523 -14.882 106.253 1.00 95.12 207 GLU A C 1
ATOM 1676 O O . GLU A 1 207 ? -69.832 -14.682 107.434 1.00 95.12 207 GLU A O 1
ATOM 1681 N N . ILE A 1 208 ? -70.436 -15.141 105.310 1.00 94.88 208 ILE A N 1
ATOM 1682 C CA . ILE A 1 208 ? -71.885 -15.232 105.552 1.00 94.88 208 ILE A CA 1
ATOM 1683 C C . ILE A 1 208 ? -72.205 -16.406 106.489 1.00 94.88 208 ILE A C 1
ATOM 1685 O O . ILE A 1 208 ? -72.901 -16.213 107.490 1.00 94.88 208 ILE A O 1
ATOM 1689 N N . GLU A 1 209 ? -71.661 -17.601 106.241 1.00 94.31 209 GLU A N 1
ATOM 1690 C CA . GLU A 1 209 ? -71.836 -18.745 107.148 1.00 94.31 209 GLU A CA 1
ATOM 1691 C C . GLU A 1 209 ? -71.164 -18.521 108.510 1.00 94.31 209 GLU A C 1
ATOM 1693 O O . GLU A 1 209 ? -71.726 -18.864 109.548 1.00 94.31 209 GLU A O 1
ATOM 1698 N N . ASN A 1 210 ? -70.012 -17.853 108.568 1.00 92.31 210 ASN A N 1
ATOM 1699 C CA . ASN A 1 210 ? -69.364 -17.502 109.831 1.00 92.31 210 ASN A CA 1
ATOM 1700 C C . ASN A 1 210 ? -70.214 -16.494 110.637 1.00 92.31 210 ASN A C 1
ATOM 1702 O O . ASN A 1 210 ? -70.339 -16.628 111.856 1.00 92.31 210 ASN A O 1
ATOM 1706 N N . ALA A 1 211 ? -70.875 -15.536 109.978 1.00 92.06 211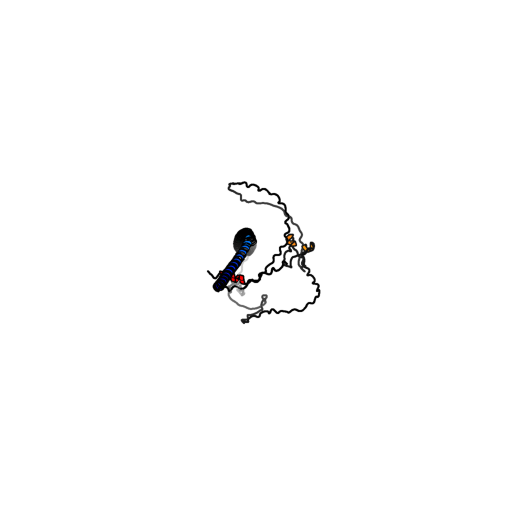 ALA A N 1
ATOM 1707 C CA . ALA A 1 211 ? -71.849 -14.635 110.603 1.00 92.06 211 ALA A CA 1
ATOM 1708 C C . ALA A 1 211 ? -73.130 -15.366 111.063 1.00 92.06 211 ALA A C 1
ATOM 1710 O O . ALA A 1 211 ? -73.635 -15.100 112.163 1.00 92.06 211 ALA A O 1
ATOM 1711 N N . ARG A 1 212 ? -73.620 -16.333 110.274 1.00 92.94 212 ARG A N 1
ATOM 1712 C CA . ARG A 1 212 ? -74.743 -17.221 110.623 1.00 92.94 212 ARG A CA 1
ATOM 1713 C C . ARG A 1 212 ? -74.416 -18.064 111.859 1.00 92.94 212 ARG A C 1
ATOM 1715 O O . ARG A 1 212 ? -75.179 -18.052 112.824 1.00 92.94 212 ARG A O 1
ATOM 1722 N N . LEU A 1 213 ? -73.253 -18.714 111.879 1.00 90.31 213 LEU A N 1
ATOM 1723 C CA . LEU A 1 213 ? -72.759 -19.522 112.996 1.00 90.31 213 LEU A CA 1
ATOM 1724 C C . LEU A 1 213 ? -72.489 -18.677 114.247 1.00 90.31 213 LEU A C 1
ATOM 1726 O O . LEU A 1 213 ? -72.892 -19.078 115.335 1.00 90.31 213 LEU A O 1
ATOM 1730 N N . LYS A 1 214 ? -71.902 -17.477 114.124 1.00 88.88 214 LYS A N 1
ATOM 1731 C CA . LYS A 1 214 ? -71.762 -16.525 115.247 1.00 88.88 214 LYS A CA 1
ATOM 1732 C C . LYS A 1 214 ? -73.116 -16.123 115.835 1.00 88.88 214 LYS A C 1
ATOM 1734 O O . LYS A 1 214 ? -73.238 -15.997 117.053 1.00 88.88 214 LYS A O 1
ATOM 1739 N N . THR A 1 215 ? -74.132 -15.941 114.993 1.00 84.50 215 THR A N 1
ATOM 1740 C CA . THR A 1 215 ? -75.506 -15.660 115.436 1.00 84.50 215 THR A CA 1
ATOM 1741 C C . THR A 1 215 ? -76.113 -16.870 116.154 1.00 84.50 215 THR A C 1
ATOM 1743 O O . THR A 1 215 ? -76.638 -16.712 117.255 1.00 84.50 215 THR A O 1
ATOM 1746 N N . ALA A 1 216 ? -75.944 -18.082 115.612 1.00 80.75 216 ALA A N 1
ATOM 1747 C CA . ALA A 1 216 ? -76.372 -19.325 116.258 1.00 80.75 216 ALA A CA 1
ATOM 1748 C C . ALA A 1 216 ? -75.686 -19.544 117.624 1.00 80.75 216 ALA A C 1
ATOM 1750 O O . ALA A 1 216 ? -76.354 -19.869 118.609 1.00 80.75 216 ALA A O 1
ATOM 1751 N N . LEU A 1 217 ? -74.378 -19.278 117.725 1.00 79.81 217 LEU A N 1
ATOM 1752 C CA . LEU A 1 217 ? -73.624 -19.353 118.980 1.00 79.81 217 LEU A CA 1
ATOM 1753 C C . LEU A 1 217 ? -74.158 -18.350 120.014 1.00 79.81 217 LEU A C 1
ATOM 1755 O O . LEU A 1 217 ? -74.382 -18.715 121.165 1.00 79.81 217 LEU A O 1
ATOM 1759 N N . ARG A 1 218 ? -74.446 -17.108 119.597 1.00 76.75 218 ARG A N 1
ATOM 1760 C CA . ARG A 1 218 ? -75.060 -16.079 120.459 1.00 76.75 218 ARG A CA 1
ATOM 1761 C C . ARG A 1 218 ? -76.462 -16.459 120.945 1.00 76.75 218 ARG 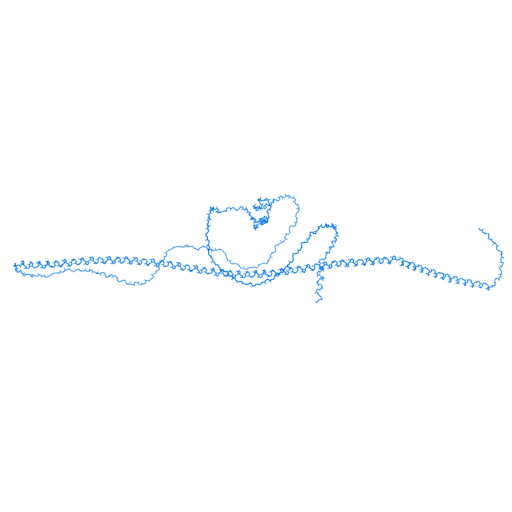A C 1
ATOM 1763 O O . ARG A 1 218 ? -76.819 -16.079 122.054 1.00 76.75 218 ARG A O 1
ATOM 1770 N N . SER A 1 219 ? -77.237 -17.224 120.171 1.00 68.25 219 SER A N 1
ATOM 1771 C CA . SER A 1 219 ? -78.501 -17.807 120.652 1.00 68.25 219 SER A CA 1
ATOM 1772 C C . SER A 1 219 ? -78.323 -19.054 121.532 1.00 68.25 219 SER A C 1
ATOM 1774 O O . SER A 1 219 ? -79.217 -19.364 122.315 1.00 68.25 219 SER A O 1
ATOM 1776 N N . SER A 1 220 ? -77.187 -19.753 121.433 1.00 51.53 220 SER A N 1
ATOM 1777 C CA . SER A 1 220 ? -76.907 -20.983 122.189 1.00 51.53 220 SER A CA 1
ATOM 1778 C C . SER A 1 220 ? -76.236 -20.740 123.546 1.00 51.53 220 SER A C 1
ATOM 1780 O O . SER A 1 220 ? -76.390 -21.562 124.447 1.00 51.53 220 SER A O 1
ATOM 1782 N N . VAL A 1 221 ? -75.479 -19.651 123.713 1.00 45.66 221 VAL A N 1
ATOM 1783 C CA . VAL A 1 221 ? -74.760 -19.356 124.964 1.00 45.66 221 VAL A CA 1
ATOM 1784 C C . VAL A 1 221 ? -75.654 -18.564 125.923 1.00 45.66 221 VAL A C 1
ATOM 1786 O O . VAL A 1 221 ? -75.628 -17.335 125.976 1.00 45.66 221 VAL A O 1
ATOM 1789 N N . ARG A 1 222 ? -76.424 -19.293 126.739 1.00 38.41 222 ARG A N 1
ATOM 1790 C CA . ARG A 1 222 ? -76.898 -18.816 128.048 1.00 38.41 222 ARG A CA 1
ATOM 1791 C C . ARG A 1 222 ? -76.131 -19.539 129.157 1.00 38.41 222 ARG A C 1
ATOM 1793 O O . ARG A 1 222 ? -75.970 -20.749 129.091 1.00 38.41 222 ARG A O 1
ATOM 1800 N N . CYS A 1 223 ? -75.747 -18.784 130.188 1.00 35.25 223 CYS A N 1
ATOM 1801 C CA . CYS A 1 223 ? -75.209 -19.252 131.473 1.00 35.25 223 CYS A CA 1
ATOM 1802 C C . CYS A 1 223 ? -73.900 -20.073 131.447 1.00 35.25 223 CYS A C 1
ATOM 1804 O O . CYS A 1 223 ? -73.937 -21.296 131.459 1.00 35.25 223 CYS A O 1
ATOM 1806 N N . MET A 1 224 ? -72.761 -19.387 131.611 1.00 27.95 224 MET A N 1
ATOM 1807 C CA . MET A 1 224 ? -71.821 -19.630 132.727 1.00 27.95 224 MET A CA 1
ATOM 1808 C C . MET A 1 224 ? -70.989 -18.352 133.008 1.00 27.95 224 MET A C 1
ATOM 1810 O O . MET A 1 224 ? -70.687 -17.633 132.054 1.00 27.95 224 MET A O 1
ATOM 1814 N N . PRO A 1 225 ? -70.642 -18.031 134.274 1.00 40.84 225 PRO A N 1
ATOM 1815 C CA . PRO A 1 225 ? -69.788 -16.892 134.641 1.00 40.84 225 PRO A CA 1
ATOM 1816 C C . PRO A 1 225 ? -68.383 -17.303 135.148 1.00 40.84 225 PRO A C 1
ATOM 1818 O O . PRO A 1 225 ? -68.179 -18.451 135.531 1.00 40.84 225 PRO A O 1
ATOM 1821 N N . SER A 1 226 ? -67.485 -16.313 135.300 1.00 30.47 226 SER A N 1
ATOM 1822 C CA . SER A 1 226 ? -66.164 -16.416 135.974 1.00 30.47 226 SER A CA 1
ATOM 1823 C C . SER A 1 226 ? -65.084 -17.212 135.192 1.00 30.47 226 SER A C 1
ATOM 1825 O O . SER A 1 226 ? -65.423 -17.967 134.287 1.00 30.47 226 SER A O 1
ATOM 1827 N N . SER A 1 227 ? -63.765 -17.060 135.401 1.00 33.72 227 SER A N 1
ATOM 1828 C CA . SER A 1 227 ? -62.993 -16.351 136.449 1.00 33.72 227 SER A CA 1
ATOM 1829 C C . SER A 1 227 ? -61.734 -15.645 135.903 1.00 33.72 227 SER A C 1
ATOM 1831 O O . SER A 1 227 ? -61.354 -15.829 134.750 1.00 33.72 227 SER A O 1
ATOM 1833 N N . GLU A 1 228 ? -61.067 -14.865 136.761 1.00 36.22 228 GLU A N 1
ATOM 1834 C CA . GLU A 1 228 ? -59.754 -14.235 136.537 1.00 36.22 228 GLU A CA 1
ATOM 1835 C C . GLU A 1 228 ? -58.587 -15.249 136.503 1.00 36.22 228 GLU A C 1
ATOM 1837 O O . GLU A 1 228 ? -58.623 -16.243 137.229 1.00 36.22 228 GLU A O 1
ATOM 1842 N N . ALA A 1 229 ? -57.522 -14.955 135.736 1.00 33.44 229 ALA A N 1
ATOM 1843 C CA . ALA A 1 229 ? -56.193 -15.575 135.881 1.00 33.44 229 ALA A CA 1
ATOM 1844 C C . ALA A 1 229 ? -55.061 -14.757 135.201 1.00 33.44 229 ALA A C 1
ATOM 1846 O O . ALA A 1 229 ? -54.943 -14.728 133.977 1.00 33.44 229 ALA A O 1
ATOM 1847 N N . THR A 1 230 ? -54.202 -14.125 136.004 1.00 38.22 230 THR A N 1
ATOM 1848 C CA . THR A 1 230 ? -52.804 -13.727 135.690 1.00 38.22 230 THR A CA 1
ATOM 1849 C C . THR A 1 230 ? -51.843 -14.889 136.039 1.00 38.22 230 THR A C 1
ATOM 1851 O O . THR A 1 230 ? -52.296 -15.809 136.725 1.00 38.22 230 THR A O 1
ATOM 1854 N N . PRO A 1 231 ? -50.522 -14.880 135.717 1.00 47.12 231 PRO A N 1
ATOM 1855 C CA . PRO A 1 231 ? -49.702 -14.013 134.845 1.00 47.12 231 PRO A CA 1
ATOM 1856 C C . PRO A 1 231 ? -49.032 -14.873 133.718 1.00 47.12 231 PRO A C 1
ATOM 1858 O O . PRO A 1 231 ? -49.731 -15.734 133.200 1.00 47.12 231 PRO A O 1
ATOM 1861 N N . GLU A 1 232 ? -47.786 -14.779 133.204 1.00 33.56 232 GLU A N 1
ATOM 1862 C CA . GLU A 1 232 ? -46.566 -13.925 133.314 1.00 33.56 232 GLU A CA 1
ATOM 1863 C C . GLU A 1 232 ? -45.777 -14.000 131.959 1.00 33.56 232 GLU A C 1
ATOM 1865 O O . GLU A 1 232 ? -46.128 -14.831 131.116 1.00 33.56 232 GLU A O 1
ATOM 1870 N N . PRO A 1 233 ? -44.730 -13.179 131.696 1.00 53.81 233 PRO A N 1
ATOM 1871 C CA . PRO A 1 233 ? -43.963 -13.187 130.437 1.00 53.81 233 PRO A CA 1
ATOM 1872 C C . PRO A 1 233 ? -42.655 -14.008 130.497 1.00 53.81 233 PRO A C 1
ATOM 1874 O O . PRO A 1 233 ? -41.992 -14.009 131.525 1.00 53.81 233 PRO A O 1
ATOM 1877 N N . PHE A 1 234 ? -42.204 -14.602 129.378 1.00 37.38 234 PHE A N 1
ATOM 1878 C CA . PHE A 1 234 ? -40.810 -15.065 129.163 1.00 37.38 234 PHE A CA 1
ATOM 1879 C C . PHE A 1 234 ? -40.501 -15.284 127.649 1.00 37.38 234 PHE A C 1
ATOM 1881 O O . PHE A 1 234 ? -41.406 -15.061 126.841 1.00 37.38 234 PHE A O 1
ATOM 1888 N N . PRO A 1 235 ? -39.248 -15.563 127.199 1.00 52.12 235 PRO A N 1
ATOM 1889 C CA . PRO A 1 235 ? -38.722 -14.917 125.989 1.00 52.12 235 PRO A CA 1
ATOM 1890 C C . PRO A 1 235 ? -38.115 -15.886 124.944 1.00 52.12 235 PRO A C 1
ATOM 1892 O O . PRO A 1 235 ? -38.193 -17.102 125.067 1.00 52.12 235 PRO A O 1
ATOM 1895 N N . SER A 1 236 ? -37.376 -15.301 123.993 1.00 35.44 236 SER A N 1
ATOM 1896 C CA . SER A 1 236 ? -36.367 -15.934 123.126 1.00 35.44 236 SER A CA 1
ATOM 1897 C C . SER A 1 236 ? -36.851 -16.776 121.940 1.00 35.44 236 SER A C 1
ATOM 1899 O O . SER A 1 236 ? -37.324 -17.901 122.076 1.00 35.44 236 SER A O 1
ATOM 1901 N N . SER A 1 237 ? -36.542 -16.277 120.742 1.00 41.94 237 SER A N 1
ATOM 1902 C CA . SER A 1 237 ? -35.734 -17.023 119.766 1.00 41.94 237 SER A CA 1
ATOM 1903 C C . SER A 1 237 ? -35.114 -16.029 118.785 1.00 41.94 237 SER A C 1
ATOM 1905 O O . SER A 1 237 ? -35.795 -15.528 117.895 1.00 41.94 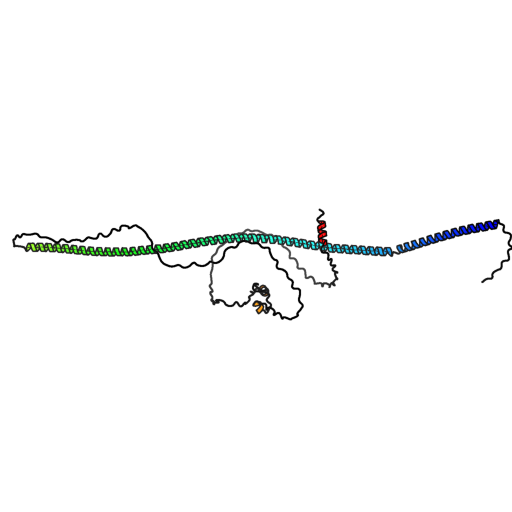237 SER A O 1
ATOM 1907 N N . ASP A 1 238 ? -33.831 -15.719 118.976 1.00 47.81 238 ASP A N 1
ATOM 1908 C CA . ASP A 1 238 ? -33.050 -14.902 118.044 1.00 47.81 238 ASP A CA 1
ATOM 1909 C C . ASP A 1 238 ? -32.364 -15.804 117.006 1.00 47.81 238 ASP A C 1
ATOM 1911 O O . ASP A 1 238 ? -31.495 -16.612 117.337 1.00 47.81 238 ASP A O 1
ATOM 1915 N N . LEU A 1 239 ? -32.792 -15.672 115.751 1.00 46.22 239 LEU A N 1
ATOM 1916 C CA . LEU A 1 239 ? -32.116 -16.157 114.552 1.00 46.22 239 LEU A CA 1
ATOM 1917 C C . LEU A 1 239 ? -32.351 -15.085 113.472 1.00 46.22 239 LEU A C 1
ATOM 1919 O O . LEU A 1 239 ? -33.494 -14.787 113.140 1.00 46.22 239 LEU A O 1
ATOM 1923 N N . GLY A 1 240 ? -31.352 -14.446 112.871 1.00 43.91 240 GLY A N 1
ATOM 1924 C CA . GLY A 1 240 ? -29.933 -14.790 112.814 1.00 43.91 240 GLY A CA 1
ATOM 1925 C C . GLY A 1 240 ? -29.549 -15.086 111.367 1.00 43.91 240 GLY A C 1
ATOM 1926 O O . GLY A 1 240 ? -29.700 -16.209 110.906 1.00 43.91 240 GLY A O 1
ATOM 1927 N N . ASN A 1 241 ? -29.050 -14.066 110.662 1.00 46.84 241 ASN A N 1
ATOM 1928 C CA . ASN A 1 241 ? -28.465 -14.135 109.316 1.00 46.84 241 ASN A CA 1
ATOM 1929 C C . ASN A 1 241 ? -29.247 -14.911 108.232 1.00 46.84 241 ASN A C 1
ATOM 1931 O O . ASN A 1 241 ? -28.913 -16.045 107.897 1.00 46.84 241 ASN A O 1
ATOM 1935 N N . ILE A 1 242 ? -30.106 -14.198 107.496 1.00 40.62 242 ILE A N 1
ATOM 1936 C CA . ILE A 1 242 ? -30.165 -14.379 106.036 1.00 40.62 242 ILE A CA 1
ATOM 1937 C C . ILE A 1 242 ? -29.826 -13.042 105.380 1.00 40.62 242 ILE A C 1
ATOM 1939 O O . ILE A 1 242 ? -30.649 -12.131 105.313 1.00 40.62 242 ILE A O 1
ATOM 1943 N N . GLN A 1 243 ? -28.595 -12.927 104.878 1.00 41.78 243 GLN A N 1
ATOM 1944 C CA . GLN A 1 243 ? -28.253 -11.878 103.924 1.00 41.78 243 GLN A CA 1
ATOM 1945 C C . GLN A 1 243 ? -29.000 -12.170 102.619 1.00 41.78 243 GLN A C 1
ATOM 1947 O O . GLN A 1 243 ? -28.671 -13.126 101.916 1.00 41.78 243 GLN A O 1
ATOM 1952 N N . VAL A 1 244 ? -29.990 -11.346 102.270 1.00 40.50 244 VAL A N 1
ATOM 1953 C CA . VAL A 1 244 ? -30.521 -11.344 100.903 1.00 40.50 244 VAL A CA 1
ATOM 1954 C C . VAL A 1 244 ? -29.410 -10.817 100.001 1.00 40.50 244 VAL A C 1
ATOM 1956 O O . VAL A 1 244 ? -29.062 -9.638 100.060 1.00 40.50 244 VAL A O 1
ATOM 1959 N N . ALA A 1 245 ? -28.813 -11.704 99.206 1.00 38.38 245 ALA A N 1
ATOM 1960 C CA . ALA A 1 245 ? -27.711 -11.348 98.326 1.00 38.38 245 ALA A CA 1
ATOM 1961 C C . ALA A 1 245 ? -28.167 -10.287 97.312 1.00 38.38 245 ALA A C 1
ATOM 1963 O O . ALA A 1 245 ? -28.999 -10.554 96.442 1.00 38.38 245 ALA A O 1
ATOM 1964 N N . ALA A 1 246 ? -27.600 -9.083 97.416 1.00 42.00 246 ALA A N 1
ATOM 1965 C CA . ALA A 1 246 ? -27.785 -8.036 96.424 1.00 42.00 246 ALA A CA 1
ATOM 1966 C C . ALA A 1 246 ? -27.217 -8.526 95.084 1.00 42.00 246 ALA A C 1
ATOM 1968 O O . ALA A 1 246 ? -26.001 -8.581 94.894 1.00 42.00 246 ALA A O 1
ATOM 1969 N N . SER A 1 247 ? -28.103 -8.931 94.171 1.00 39.94 247 SER A N 1
ATOM 1970 C CA . SER A 1 247 ? -27.693 -9.404 92.847 1.00 39.94 247 SER A CA 1
ATOM 1971 C C . SER A 1 247 ? -26.995 -8.271 92.080 1.00 39.94 247 SER A C 1
ATOM 1973 O O . SER A 1 247 ? -27.415 -7.116 92.209 1.00 39.94 247 SER A O 1
ATOM 1975 N N . PRO A 1 248 ? -25.917 -8.541 91.319 1.00 44.28 248 PRO A N 1
ATOM 1976 C CA . PRO A 1 248 ? -24.991 -7.477 90.952 1.00 44.28 248 PRO A CA 1
ATOM 1977 C C . PRO A 1 248 ? -25.569 -6.502 89.925 1.00 44.28 248 PRO A C 1
ATOM 1979 O O . PRO A 1 248 ? -26.017 -6.902 88.852 1.00 44.28 248 PRO A O 1
ATOM 1982 N N . LEU A 1 249 ? -25.431 -5.203 90.202 1.00 44.94 249 LEU A N 1
ATOM 1983 C CA . LEU A 1 249 ? -25.387 -4.197 89.142 1.00 44.94 249 LEU A CA 1
ATOM 1984 C C . LEU A 1 249 ? -24.145 -4.467 88.273 1.00 44.94 249 LEU A C 1
ATOM 1986 O O . LEU A 1 249 ? -23.034 -4.453 88.814 1.00 44.94 249 LEU A O 1
ATOM 1990 N N . PRO A 1 250 ? -24.278 -4.670 86.950 1.00 46.50 250 PRO A N 1
ATOM 1991 C CA . PRO A 1 250 ? -23.123 -4.816 86.075 1.00 46.50 250 PRO A CA 1
ATOM 1992 C C . PRO A 1 250 ? -22.410 -3.463 85.937 1.00 46.50 250 PRO A C 1
ATOM 1994 O O . PRO A 1 250 ? -22.835 -2.589 85.181 1.00 46.50 250 PRO A O 1
ATOM 1997 N N . ARG A 1 251 ? -21.306 -3.277 86.670 1.00 41.09 251 ARG A N 1
ATOM 1998 C CA . ARG A 1 251 ? -20.357 -2.193 86.380 1.00 41.09 251 ARG A CA 1
ATOM 1999 C C . ARG A 1 251 ? -19.529 -2.556 85.140 1.00 41.09 251 ARG A C 1
ATOM 2001 O O . ARG A 1 251 ? -19.104 -3.705 85.031 1.00 41.09 251 ARG A O 1
ATOM 2008 N N . PRO A 1 252 ? -19.255 -1.605 84.232 1.00 51.88 252 PRO A N 1
ATOM 2009 C CA . PRO A 1 252 ? -18.383 -1.853 83.092 1.00 51.88 252 PRO A CA 1
ATOM 2010 C C . PRO A 1 252 ? -16.921 -1.933 83.549 1.00 51.88 252 PRO A C 1
ATOM 2012 O O . PRO A 1 252 ? -16.349 -0.942 84.004 1.00 51.88 252 PRO A O 1
ATOM 2015 N N . SER A 1 253 ? -16.307 -3.106 83.401 1.00 37.25 253 SER A N 1
ATOM 2016 C CA . SER A 1 253 ? -14.856 -3.262 83.511 1.00 37.25 253 SER A CA 1
ATOM 2017 C C . SER A 1 253 ? -14.190 -2.783 82.227 1.00 37.25 253 SER A C 1
ATOM 2019 O O . SER A 1 253 ? -14.455 -3.309 81.148 1.00 37.25 253 SER A O 1
ATOM 2021 N N . ASN A 1 254 ? -13.322 -1.787 82.356 1.00 58.44 254 ASN A N 1
ATOM 2022 C CA . ASN A 1 254 ? -12.403 -1.368 81.303 1.00 58.44 254 ASN A CA 1
ATOM 2023 C C . ASN A 1 254 ? -11.041 -2.069 81.509 1.00 58.44 254 ASN A C 1
ATOM 2025 O O . ASN A 1 254 ? -10.802 -2.627 82.578 1.00 58.44 254 ASN A O 1
ATOM 2029 N N . GLU A 1 255 ? -10.147 -1.947 80.524 1.00 40.69 255 GLU A N 1
ATOM 2030 C CA . GLU A 1 255 ? -8.716 -2.333 80.565 1.00 40.69 255 GLU A CA 1
ATOM 2031 C C . GLU A 1 255 ? -8.326 -3.836 80.490 1.00 40.69 255 GLU A C 1
ATOM 2033 O O . GLU A 1 255 ? -9.107 -4.705 80.854 1.00 40.69 255 GLU A O 1
ATOM 2038 N N . ARG A 1 256 ? -7.100 -4.233 80.072 1.00 46.91 256 ARG A N 1
ATOM 2039 C CA . ARG A 1 256 ? -6.174 -3.712 79.021 1.00 46.91 256 ARG A CA 1
ATOM 2040 C C . ARG A 1 256 ? -4.978 -4.678 78.817 1.00 46.91 256 ARG A C 1
ATOM 2042 O O . ARG A 1 256 ? -4.114 -4.760 79.679 1.00 46.91 256 ARG A O 1
ATOM 2049 N N . GLY A 1 257 ? -4.848 -5.303 77.639 1.00 42.53 257 GLY A N 1
ATOM 2050 C CA . GLY A 1 257 ? -3.673 -6.126 77.262 1.00 42.53 257 GLY A CA 1
ATOM 2051 C C . GLY A 1 257 ? -3.578 -7.501 77.964 1.00 42.53 257 GLY A C 1
ATOM 2052 O O . GLY A 1 257 ? -4.448 -7.838 78.754 1.00 42.53 257 GLY A O 1
ATOM 2053 N N . GLN A 1 258 ? -2.578 -8.358 77.697 1.00 45.12 258 GLN A N 1
ATOM 2054 C CA . GLN A 1 258 ? -1.540 -8.328 76.648 1.00 45.12 258 GLN A CA 1
ATOM 2055 C C . GLN A 1 258 ? -0.973 -9.758 76.404 1.00 45.12 258 GLN A C 1
ATOM 2057 O O . GLN A 1 258 ? -0.779 -10.487 77.362 1.00 45.12 258 GLN A O 1
ATOM 2062 N N . ALA A 1 259 ? -0.716 -10.117 75.133 1.00 44.91 259 ALA A N 1
ATOM 2063 C CA . ALA A 1 259 ? 0.151 -11.188 74.572 1.00 44.91 259 ALA A CA 1
ATOM 2064 C C . ALA A 1 259 ? 0.437 -12.535 75.305 1.00 44.91 259 ALA A C 1
ATOM 2066 O O . ALA A 1 259 ? 0.921 -12.553 76.428 1.00 44.91 259 ALA A O 1
ATOM 2067 N N . VAL A 1 260 ? 0.395 -13.650 74.546 1.00 37.88 260 VAL A N 1
ATOM 2068 C CA . VAL A 1 260 ? 1.403 -14.749 74.568 1.00 37.88 260 VAL A CA 1
ATOM 2069 C C . VAL A 1 260 ? 1.370 -15.534 73.226 1.00 37.88 260 VAL A C 1
ATOM 2071 O O . VAL A 1 260 ? 0.558 -15.216 72.359 1.00 37.88 260 VAL A O 1
ATOM 2074 N N . LEU A 1 261 ? 2.334 -16.437 72.992 1.00 44.38 261 LEU A N 1
ATOM 2075 C CA . LEU A 1 261 ? 2.827 -16.908 71.679 1.00 44.38 261 LEU A CA 1
ATOM 2076 C C . LEU A 1 261 ? 2.444 -18.365 71.296 1.00 44.38 261 LEU A C 1
ATOM 2078 O O . LEU A 1 261 ? 2.038 -19.137 72.154 1.00 44.38 261 LEU A O 1
ATOM 2082 N N . GLN A 1 262 ? 2.772 -18.732 70.038 1.00 38.94 262 GLN A N 1
ATOM 2083 C CA . GLN A 1 262 ? 2.859 -20.089 69.432 1.00 38.94 262 GLN A CA 1
ATOM 2084 C C . GLN A 1 262 ? 1.505 -20.786 69.126 1.00 38.94 262 GLN A C 1
ATOM 2086 O O . GLN A 1 262 ? 0.539 -20.608 69.853 1.00 38.94 262 GLN A O 1
ATOM 2091 N N . ALA A 1 263 ? 1.340 -21.550 68.031 1.00 34.31 263 ALA A N 1
ATOM 2092 C CA . ALA A 1 263 ? 2.319 -22.211 67.145 1.00 34.31 263 ALA A CA 1
ATOM 2093 C C . ALA A 1 263 ? 1.887 -22.270 65.645 1.00 34.31 263 ALA A C 1
ATOM 2095 O O . ALA A 1 263 ? 0.758 -21.923 65.334 1.00 34.31 263 ALA A O 1
ATOM 2096 N N . GLU A 1 264 ? 2.816 -22.712 64.772 1.00 34.75 264 GLU A N 1
ATOM 2097 C CA . GLU A 1 264 ? 2.669 -23.536 63.530 1.00 34.75 264 GLU A CA 1
ATOM 2098 C C . GLU A 1 264 ? 1.533 -23.259 62.494 1.00 34.75 264 GLU A C 1
ATOM 2100 O O . GLU A 1 264 ? 0.375 -23.083 62.839 1.00 34.75 264 GLU A O 1
ATOM 2105 N N . SER A 1 265 ? 1.735 -23.298 61.162 1.00 41.25 265 SER A N 1
ATOM 2106 C CA . SER A 1 265 ? 2.910 -23.649 60.330 1.00 41.25 265 SER A CA 1
ATOM 2107 C C . SER A 1 265 ? 2.807 -23.080 58.882 1.00 41.25 265 SER A C 1
ATOM 2109 O O . SER A 1 265 ? 1.719 -22.661 58.486 1.00 41.25 265 SER A O 1
ATOM 2111 N N . PRO A 1 266 ? 3.894 -23.046 58.067 1.00 51.56 266 PRO A N 1
ATOM 2112 C CA . PRO A 1 266 ? 3.938 -22.295 56.797 1.00 51.56 266 PRO A CA 1
ATOM 2113 C C . PRO A 1 266 ? 3.990 -23.129 55.490 1.00 51.56 266 PRO A C 1
ATOM 2115 O O . PRO A 1 266 ? 4.765 -24.075 55.366 1.00 51.56 266 PRO A O 1
ATOM 2118 N N . ALA A 1 267 ? 3.245 -22.694 54.463 1.00 37.47 267 ALA A N 1
ATOM 2119 C CA . ALA A 1 267 ? 3.284 -23.146 53.057 1.00 37.47 267 ALA A CA 1
ATOM 2120 C C . ALA A 1 267 ? 2.493 -22.132 52.187 1.00 37.47 267 ALA A C 1
ATOM 2122 O O . ALA A 1 267 ? 1.495 -21.611 52.669 1.00 37.47 267 ALA A O 1
ATOM 2123 N N . LEU A 1 268 ? 2.815 -21.761 50.939 1.00 40.53 268 LEU A N 1
ATOM 2124 C CA . LEU A 1 268 ? 3.909 -22.076 50.002 1.00 40.53 268 LEU A CA 1
ATOM 2125 C C . LEU A 1 268 ? 4.272 -20.788 49.229 1.00 40.53 268 LEU A C 1
ATOM 2127 O O . LEU A 1 268 ? 3.382 -20.173 48.649 1.00 40.53 268 LEU A O 1
ATOM 2131 N N . ASN A 1 269 ? 5.557 -20.422 49.128 1.00 42.72 269 ASN A N 1
ATOM 2132 C CA . ASN A 1 269 ? 6.054 -19.585 48.019 1.00 42.72 269 ASN A CA 1
ATOM 2133 C C . ASN A 1 269 ? 7.592 -19.656 47.912 1.00 42.72 269 ASN A C 1
ATOM 2135 O O . ASN A 1 269 ? 8.308 -18.913 48.581 1.00 42.72 269 ASN A O 1
ATOM 2139 N N . ALA A 1 270 ? 8.111 -20.613 47.132 1.00 39.16 270 ALA A N 1
ATOM 2140 C CA . ALA A 1 270 ? 9.546 -20.936 47.102 1.00 39.16 270 ALA A CA 1
ATOM 2141 C C . ALA A 1 270 ? 10.059 -21.425 45.729 1.00 39.16 270 ALA A C 1
ATOM 2143 O O . ALA A 1 270 ? 10.820 -22.385 45.638 1.00 39.16 270 ALA A O 1
ATOM 2144 N N . GLN A 1 271 ? 9.680 -20.736 44.653 1.00 42.66 271 GLN A N 1
ATOM 2145 C CA . GLN A 1 271 ? 10.333 -20.805 43.339 1.00 42.66 271 GLN A CA 1
ATOM 2146 C C . GLN A 1 271 ? 10.208 -19.402 42.713 1.00 42.66 271 GLN A C 1
ATOM 2148 O O . GLN A 1 271 ? 9.124 -18.835 42.732 1.00 42.66 271 GLN A O 1
ATOM 2153 N N . GLN A 1 272 ? 11.256 -18.746 42.203 1.00 43.47 272 GLN A N 1
ATOM 2154 C CA . GLN A 1 272 ? 12.549 -19.244 41.703 1.00 43.47 272 GLN A CA 1
ATOM 2155 C C . GLN A 1 272 ? 13.745 -18.386 42.193 1.00 43.47 272 GLN A C 1
ATOM 2157 O O . GLN A 1 272 ? 13.582 -17.239 42.606 1.00 43.47 272 GLN A O 1
ATOM 2162 N N . ARG A 1 273 ? 14.969 -18.929 42.108 1.00 41.84 273 ARG A N 1
ATOM 2163 C CA . ARG A 1 273 ? 16.274 -18.238 42.252 1.00 41.84 273 ARG A CA 1
ATOM 2164 C C . ARG A 1 273 ? 17.340 -18.995 41.437 1.00 41.84 273 ARG A C 1
ATOM 2166 O O . ARG A 1 273 ? 17.055 -20.116 41.032 1.00 41.84 273 ARG A O 1
ATOM 2173 N N . ILE A 1 274 ? 18.561 -18.427 41.331 1.00 41.62 274 ILE A N 1
ATOM 2174 C CA . ILE A 1 274 ? 19.768 -18.968 40.639 1.00 41.62 274 ILE A CA 1
ATOM 2175 C C . ILE A 1 274 ? 19.637 -18.785 39.105 1.00 41.62 274 ILE A C 1
ATOM 2177 O O . ILE A 1 274 ? 18.661 -19.258 38.542 1.00 41.62 274 ILE A O 1
ATOM 2181 N N . THR A 1 275 ? 20.495 -18.077 38.348 1.00 39.81 275 THR A N 1
ATOM 2182 C CA . THR A 1 275 ? 21.806 -17.378 38.538 1.00 39.81 275 THR A CA 1
ATOM 2183 C C . THR A 1 275 ? 21.935 -16.249 37.472 1.00 39.81 275 THR A C 1
ATOM 2185 O O . THR A 1 275 ? 21.078 -16.179 36.601 1.00 39.81 275 THR A O 1
ATOM 2188 N N . ALA A 1 276 ? 22.918 -15.332 37.392 1.00 34.88 276 ALA A N 1
ATOM 2189 C CA . ALA A 1 276 ? 24.118 -14.960 38.172 1.00 34.88 276 ALA A CA 1
ATOM 2190 C C . ALA A 1 276 ? 24.391 -13.430 38.017 1.00 34.88 276 ALA A C 1
ATOM 2192 O O . ALA A 1 276 ? 23.592 -12.714 37.419 1.00 34.88 276 ALA A O 1
ATOM 2193 N N . ARG A 1 277 ? 25.510 -12.917 38.561 1.00 39.72 277 ARG A N 1
ATOM 2194 C CA . ARG A 1 277 ? 25.918 -11.493 38.511 1.00 39.72 277 ARG A CA 1
ATOM 2195 C C . ARG A 1 277 ? 26.823 -11.131 37.318 1.00 39.72 277 ARG A C 1
ATOM 2197 O O . ARG A 1 277 ? 27.443 -11.994 36.712 1.00 39.72 277 ARG A O 1
ATOM 2204 N N . ALA A 1 278 ? 26.899 -9.817 37.095 1.00 38.91 278 ALA A N 1
ATOM 2205 C CA . ALA A 1 278 ? 27.767 -9.037 36.210 1.00 38.91 278 ALA A CA 1
ATOM 2206 C C . ALA A 1 278 ? 29.240 -9.478 36.050 1.00 38.91 278 ALA A C 1
ATOM 2208 O O . ALA A 1 278 ? 29.844 -10.041 36.962 1.00 38.91 278 ALA A O 1
ATOM 2209 N N . GLY A 1 279 ? 29.827 -9.060 34.922 1.00 33.16 279 GLY A N 1
ATOM 2210 C CA . GLY A 1 279 ? 31.266 -8.966 34.665 1.00 33.16 279 GLY A CA 1
ATOM 2211 C C . GLY A 1 279 ? 31.538 -7.842 33.653 1.00 33.16 279 GLY A C 1
ATOM 2212 O O . GLY A 1 279 ? 30.792 -7.705 32.685 1.00 33.16 279 GLY A O 1
ATOM 2213 N N . ASP A 1 280 ? 32.556 -7.022 33.911 1.00 37.94 280 ASP A N 1
ATOM 2214 C CA . ASP A 1 280 ? 32.894 -5.814 33.142 1.00 37.94 280 ASP A CA 1
ATOM 2215 C C . ASP A 1 280 ? 33.970 -6.064 32.060 1.00 37.94 280 ASP A C 1
ATOM 2217 O O . ASP A 1 280 ? 34.723 -7.030 32.134 1.00 37.94 280 ASP A O 1
ATOM 2221 N N . GLN A 1 281 ? 34.031 -5.147 31.086 1.00 38.50 281 GLN A N 1
ATOM 2222 C CA . GLN A 1 281 ? 35.179 -4.744 30.241 1.00 38.50 281 GLN A CA 1
ATOM 2223 C C . GLN A 1 281 ? 36.335 -5.729 29.924 1.00 38.50 281 GLN A C 1
ATOM 2225 O O . GLN A 1 281 ? 37.146 -6.040 30.791 1.00 38.50 281 GLN A O 1
ATOM 2230 N N . ALA A 1 282 ? 36.577 -5.972 28.622 1.00 36.00 282 ALA A N 1
ATOM 2231 C CA . ALA A 1 282 ? 37.902 -5.790 27.984 1.00 36.00 282 ALA A CA 1
ATOM 2232 C C . ALA A 1 282 ? 37.844 -5.870 26.436 1.00 36.00 282 ALA A C 1
ATOM 2234 O O . ALA A 1 282 ? 36.927 -6.450 25.858 1.00 36.00 282 ALA A O 1
ATOM 2235 N N . HIS A 1 283 ? 38.851 -5.298 25.763 1.00 41.41 283 HIS A N 1
ATOM 2236 C CA . HIS A 1 283 ? 39.073 -5.388 24.309 1.00 41.41 283 HIS A CA 1
ATOM 2237 C C . HIS A 1 283 ? 39.566 -6.779 23.855 1.00 41.41 283 HIS A C 1
ATOM 2239 O O . HIS A 1 283 ? 40.271 -7.442 24.609 1.00 41.41 283 HIS A O 1
ATOM 2245 N N . VAL A 1 284 ? 39.364 -7.122 22.569 1.00 37.34 284 VAL A N 1
ATOM 2246 C CA . VAL A 1 284 ? 40.457 -7.423 21.602 1.00 37.34 284 VAL A CA 1
ATOM 2247 C C . VAL A 1 284 ? 39.933 -7.468 20.144 1.00 37.34 284 VAL A C 1
ATOM 2249 O O . VAL A 1 284 ? 38.741 -7.615 19.890 1.00 37.34 284 VAL A O 1
ATOM 2252 N N . VAL A 1 285 ? 40.847 -7.239 19.195 1.00 42.16 285 VAL A N 1
ATOM 2253 C CA . VAL A 1 285 ? 40.682 -7.048 17.733 1.00 42.16 285 VAL A CA 1
ATOM 2254 C C . VAL A 1 285 ? 40.496 -8.395 16.976 1.00 42.16 285 VAL A C 1
ATOM 2256 O O . VAL A 1 285 ? 40.913 -9.429 17.497 1.00 42.16 285 VAL A O 1
ATOM 2259 N N . PRO A 1 286 ? 39.847 -8.445 15.785 1.00 47.81 286 PRO A N 1
ATOM 2260 C CA . PRO A 1 286 ? 39.254 -9.686 15.262 1.00 47.81 286 PRO A CA 1
ATOM 2261 C C . PRO A 1 286 ? 40.184 -10.572 14.414 1.00 47.81 286 PRO A C 1
ATOM 2263 O O . PRO A 1 286 ? 41.108 -10.099 13.754 1.00 47.81 286 PRO A O 1
ATOM 2266 N N . ALA A 1 287 ? 39.842 -11.864 14.336 1.00 36.84 287 ALA A N 1
ATOM 2267 C CA . ALA A 1 287 ? 40.475 -12.852 13.461 1.00 36.84 287 ALA A CA 1
ATOM 2268 C C . ALA A 1 287 ? 39.585 -13.211 12.253 1.00 36.84 287 ALA A C 1
ATOM 2270 O O . ALA A 1 287 ? 38.385 -13.448 12.393 1.00 36.84 287 ALA A O 1
ATOM 2271 N N . LYS A 1 288 ? 40.186 -13.288 11.058 1.00 45.25 288 LYS A N 1
ATOM 2272 C CA . LYS A 1 288 ? 39.531 -13.785 9.834 1.00 45.25 288 LYS A CA 1
ATOM 2273 C C . LYS A 1 288 ? 39.467 -15.322 9.850 1.00 45.25 288 LYS A C 1
ATOM 2275 O O . LYS A 1 288 ? 40.474 -15.935 10.199 1.00 45.25 288 LYS A O 1
ATOM 2280 N N . PRO A 1 289 ? 38.386 -15.963 9.371 1.00 47.91 289 PRO A N 1
ATOM 2281 C CA . PRO A 1 289 ? 38.461 -17.348 8.919 1.00 47.91 289 PRO A CA 1
ATOM 2282 C C . PRO A 1 289 ? 39.217 -17.408 7.579 1.00 47.91 289 PRO A C 1
ATOM 2284 O O . PRO A 1 289 ? 38.812 -16.785 6.596 1.00 47.91 289 PRO A O 1
ATOM 2287 N N . THR A 1 290 ? 40.333 -18.134 7.545 1.00 40.38 290 THR A N 1
ATOM 2288 C CA . THR A 1 290 ? 41.156 -18.331 6.341 1.00 40.38 290 THR A CA 1
ATOM 2289 C C . THR A 1 290 ? 40.412 -19.161 5.292 1.00 40.38 290 THR A C 1
ATOM 2291 O O . THR A 1 290 ? 39.776 -20.162 5.618 1.00 40.38 290 THR A O 1
ATOM 2294 N N . VAL A 1 291 ? 40.516 -18.773 4.017 1.00 43.78 291 VAL A N 1
ATOM 2295 C CA . VAL A 1 291 ? 40.048 -19.590 2.885 1.00 43.78 291 VAL A CA 1
ATOM 2296 C C . VAL A 1 291 ? 41.185 -20.515 2.455 1.00 43.78 291 VAL A C 1
ATOM 2298 O O . VAL A 1 291 ? 41.953 -20.188 1.550 1.00 43.78 291 VAL A O 1
ATOM 2301 N N . ASP A 1 292 ? 41.304 -21.662 3.119 1.00 41.31 292 ASP A N 1
ATOM 2302 C CA . ASP A 1 292 ? 42.272 -22.688 2.729 1.00 41.31 292 ASP A CA 1
ATOM 2303 C C . ASP A 1 292 ? 41.781 -23.497 1.523 1.00 41.31 292 ASP A C 1
ATOM 2305 O O . ASP A 1 292 ? 40.701 -24.097 1.520 1.00 41.31 292 ASP A O 1
ATOM 2309 N N . GLN A 1 293 ? 42.619 -23.548 0.488 1.00 47.31 293 GLN A N 1
ATOM 2310 C CA . GLN A 1 293 ? 42.469 -24.495 -0.612 1.00 47.31 293 GLN A CA 1
ATOM 2311 C C . GLN A 1 293 ? 42.896 -25.899 -0.163 1.00 47.31 293 GLN A C 1
ATOM 2313 O O . GLN A 1 293 ? 43.972 -26.056 0.414 1.00 47.31 293 GLN A O 1
ATOM 2318 N N . PRO A 1 294 ? 42.193 -26.953 -0.597 1.00 51.22 294 PRO A N 1
ATOM 2319 C CA . PRO A 1 294 ? 42.830 -28.225 -0.892 1.00 51.22 294 PRO A CA 1
ATOM 2320 C C . PRO A 1 294 ? 43.140 -28.306 -2.394 1.00 51.22 294 PRO A C 1
ATOM 2322 O O . PRO A 1 294 ? 42.245 -28.477 -3.225 1.00 51.22 294 PRO A O 1
ATOM 2325 N N . ALA A 1 295 ? 44.425 -28.224 -2.748 1.00 40.56 295 ALA A N 1
ATOM 2326 C CA . ALA A 1 295 ? 44.887 -28.564 -4.092 1.00 40.56 295 ALA A CA 1
ATOM 2327 C C . ALA A 1 295 ? 44.514 -30.022 -4.442 1.00 40.56 295 ALA A C 1
ATOM 2329 O O . ALA A 1 295 ? 44.469 -30.903 -3.579 1.00 40.56 295 ALA A O 1
ATOM 2330 N N . GLY A 1 296 ? 44.206 -30.277 -5.715 1.00 42.44 296 GLY A N 1
ATOM 2331 C CA . GLY A 1 296 ? 43.494 -31.489 -6.121 1.00 42.44 296 GLY A CA 1
ATOM 2332 C C . GLY A 1 296 ? 44.242 -32.809 -5.889 1.00 42.44 296 GLY A C 1
ATOM 2333 O O . GLY A 1 296 ? 45.456 -32.911 -6.073 1.00 42.44 296 GLY A O 1
ATOM 2334 N N . ARG A 1 297 ? 43.482 -33.876 -5.605 1.00 42.22 297 ARG A N 1
ATOM 2335 C CA . ARG A 1 297 ? 43.927 -35.264 -5.810 1.00 42.22 297 ARG A CA 1
ATOM 2336 C C . ARG A 1 297 ? 43.102 -35.963 -6.890 1.00 42.22 297 ARG A C 1
ATOM 2338 O O . ARG A 1 297 ? 41.957 -35.615 -7.157 1.00 42.22 297 ARG A O 1
ATOM 2345 N N . ARG A 1 298 ? 43.780 -36.893 -7.566 1.00 38.88 298 ARG A N 1
ATOM 2346 C CA . ARG A 1 298 ? 43.415 -37.478 -8.864 1.00 38.88 298 ARG A CA 1
ATOM 2347 C C . ARG A 1 298 ? 42.153 -38.344 -8.810 1.00 38.88 298 ARG A C 1
ATOM 2349 O O . ARG A 1 298 ? 41.741 -38.812 -7.754 1.00 38.88 298 ARG A O 1
ATOM 2356 N N . ALA A 1 299 ? 41.586 -38.573 -9.992 1.00 46.28 299 ALA A N 1
ATOM 2357 C CA . ALA A 1 299 ? 40.392 -39.376 -10.211 1.00 46.28 299 ALA A CA 1
ATOM 2358 C C . ALA A 1 299 ? 40.470 -40.791 -9.604 1.00 46.28 299 ALA A C 1
ATOM 2360 O O . ALA A 1 299 ? 41.462 -41.498 -9.769 1.00 46.28 299 ALA A O 1
ATOM 2361 N N . ALA A 1 300 ? 39.355 -41.222 -9.014 1.00 37.94 300 ALA A N 1
ATOM 2362 C CA . ALA A 1 300 ? 39.032 -42.620 -8.757 1.00 37.94 300 ALA A CA 1
ATOM 2363 C C . ALA A 1 300 ? 37.571 -42.855 -9.180 1.00 37.94 300 ALA A C 1
ATOM 2365 O O . ALA A 1 300 ? 36.633 -42.475 -8.478 1.00 37.94 300 ALA A O 1
ATOM 2366 N N . THR A 1 301 ? 37.363 -43.426 -10.367 1.00 47.31 301 THR A N 1
ATOM 2367 C CA . THR A 1 301 ? 36.029 -43.660 -10.944 1.00 47.31 301 THR A CA 1
ATOM 2368 C C . THR A 1 301 ? 35.354 -44.875 -10.311 1.00 47.31 301 THR A C 1
ATOM 2370 O O . THR A 1 301 ? 35.328 -45.960 -10.890 1.00 47.31 301 THR A O 1
ATOM 2373 N N . VAL A 1 302 ? 34.783 -44.692 -9.120 1.00 43.28 302 VAL A N 1
ATOM 2374 C CA . VAL A 1 302 ? 33.937 -45.698 -8.462 1.00 43.28 302 VAL A CA 1
ATOM 2375 C C . VAL A 1 302 ? 32.470 -45.306 -8.631 1.00 43.28 302 VAL A C 1
ATOM 2377 O O . VAL A 1 302 ? 32.036 -44.261 -8.147 1.00 43.28 302 VAL A O 1
ATOM 2380 N N . ASN A 1 303 ? 31.688 -46.158 -9.302 1.00 48.09 303 ASN A N 1
ATOM 2381 C CA . ASN A 1 303 ? 30.255 -45.955 -9.543 1.00 48.09 303 ASN A CA 1
ATOM 2382 C C . ASN A 1 303 ? 29.418 -46.180 -8.269 1.00 48.09 303 ASN A C 1
ATOM 2384 O O . ASN A 1 303 ? 28.623 -47.117 -8.164 1.00 48.09 303 ASN A O 1
ATOM 2388 N N . ALA A 1 304 ? 29.577 -45.284 -7.294 1.00 45.03 304 ALA A N 1
ATOM 2389 C CA . ALA A 1 304 ? 28.722 -45.199 -6.121 1.00 45.03 304 ALA A CA 1
ATOM 2390 C C . ALA A 1 304 ? 27.285 -44.875 -6.562 1.00 45.03 304 ALA A C 1
ATOM 2392 O O . ALA A 1 304 ? 26.931 -43.721 -6.822 1.00 45.03 304 ALA A O 1
ATOM 2393 N N . SER A 1 305 ? 26.452 -45.914 -6.656 1.00 52.38 305 SER A N 1
ATOM 2394 C CA . SER A 1 305 ? 25.046 -45.815 -7.049 1.00 52.38 305 SER A CA 1
ATOM 2395 C C . SER A 1 305 ? 24.264 -44.989 -6.028 1.00 52.38 305 SER A C 1
ATOM 2397 O O . SER A 1 305 ? 23.720 -45.521 -5.058 1.00 52.38 305 SER A O 1
ATOM 2399 N N . LYS A 1 306 ? 24.215 -43.666 -6.238 1.00 57.03 306 LYS A N 1
ATOM 2400 C CA . LYS A 1 306 ? 23.454 -42.717 -5.416 1.00 57.03 306 LYS A CA 1
ATOM 2401 C C . LYS A 1 306 ? 21.992 -43.162 -5.366 1.00 57.03 306 LYS A C 1
ATOM 2403 O O . LYS A 1 306 ? 21.232 -42.892 -6.297 1.00 57.03 306 LYS A O 1
ATOM 2408 N N . LYS A 1 307 ? 21.600 -43.811 -4.260 1.00 58.09 307 LYS A N 1
ATOM 2409 C CA . LYS A 1 307 ? 20.203 -44.114 -3.923 1.00 58.09 307 LYS A CA 1
ATOM 2410 C C . LYS A 1 307 ? 19.415 -42.811 -4.060 1.00 58.09 307 LYS A C 1
ATOM 2412 O O . LYS A 1 307 ? 19.600 -41.889 -3.264 1.00 58.09 307 LYS A O 1
ATOM 2417 N N . ARG A 1 308 ? 18.605 -42.694 -5.120 1.00 62.69 308 ARG A N 1
ATOM 2418 C CA . ARG A 1 308 ? 17.838 -41.475 -5.408 1.00 62.69 308 ARG A CA 1
ATOM 2419 C C . ARG A 1 308 ? 16.935 -41.218 -4.205 1.00 62.69 308 ARG A C 1
ATOM 2421 O O . ARG A 1 308 ? 16.082 -42.055 -3.921 1.00 62.69 308 ARG A O 1
ATOM 2428 N N . LYS A 1 309 ? 17.137 -40.100 -3.493 1.00 68.94 309 LYS A N 1
ATOM 2429 C CA . LYS A 1 309 ? 16.291 -39.723 -2.350 1.00 68.94 309 LYS A CA 1
ATOM 2430 C C . LYS A 1 309 ? 14.837 -39.734 -2.824 1.00 68.94 309 LYS A C 1
ATOM 2432 O O . LYS A 1 309 ? 14.481 -38.984 -3.732 1.00 68.94 309 LYS A O 1
ATOM 2437 N N . GLN A 1 310 ? 14.032 -40.630 -2.260 1.00 73.44 310 GLN A N 1
ATOM 2438 C CA . GLN A 1 310 ? 12.650 -40.825 -2.676 1.00 73.44 310 GLN A CA 1
ATOM 2439 C C . GLN A 1 310 ? 11.838 -39.612 -2.224 1.00 73.44 310 GLN A C 1
ATOM 2441 O O . GLN A 1 310 ? 11.520 -39.471 -1.046 1.00 73.44 310 GLN A O 1
ATOM 2446 N N . VAL A 1 311 ? 11.562 -38.700 -3.159 1.00 75.69 311 VAL A N 1
ATOM 2447 C CA . VAL A 1 311 ? 10.786 -37.486 -2.884 1.00 75.69 311 VAL A CA 1
ATOM 2448 C C . VAL A 1 311 ? 9.386 -37.901 -2.444 1.00 75.69 311 VAL A C 1
ATOM 2450 O O . VAL A 1 311 ? 8.681 -38.598 -3.176 1.00 75.69 311 VAL A O 1
ATOM 2453 N N . VAL A 1 312 ? 8.998 -37.488 -1.237 1.00 85.88 312 VAL A N 1
ATOM 2454 C CA . VAL A 1 312 ? 7.665 -37.754 -0.693 1.00 85.88 312 VAL A CA 1
ATOM 2455 C C . VAL A 1 312 ? 6.636 -37.038 -1.567 1.00 85.88 312 VAL A C 1
ATOM 2457 O O . VAL A 1 312 ? 6.755 -35.843 -1.830 1.00 85.88 312 VAL A O 1
ATOM 2460 N N . ALA A 1 313 ? 5.632 -37.773 -2.037 1.00 90.75 313 ALA A N 1
ATOM 2461 C CA . ALA A 1 313 ? 4.527 -37.223 -2.811 1.00 90.75 313 ALA A CA 1
ATOM 2462 C C . ALA A 1 313 ? 3.298 -37.022 -1.921 1.00 90.75 313 ALA A C 1
ATOM 2464 O O . ALA A 1 313 ? 3.017 -37.867 -1.073 1.00 90.75 313 ALA A O 1
ATOM 2465 N N . CYS A 1 314 ? 2.552 -35.942 -2.159 1.00 92.38 314 CYS A N 1
ATOM 2466 C CA . CYS A 1 314 ? 1.223 -35.762 -1.583 1.00 92.38 314 CYS A CA 1
ATOM 2467 C C . CYS A 1 314 ? 0.268 -36.857 -2.083 1.00 92.38 314 CYS A C 1
ATOM 2469 O O . CYS A 1 314 ? 0.464 -37.421 -3.171 1.00 92.38 314 CYS A O 1
ATOM 2471 N N . ASP A 1 315 ? -0.772 -37.154 -1.309 1.00 92.31 315 ASP A N 1
ATOM 2472 C CA . ASP A 1 315 ? -1.637 -38.312 -1.546 1.00 92.31 315 ASP A CA 1
ATOM 2473 C C . ASP A 1 315 ? -2.337 -38.263 -2.907 1.00 92.31 315 ASP A C 1
ATOM 2475 O O . ASP A 1 315 ? -2.429 -39.279 -3.591 1.00 92.31 315 ASP A O 1
ATOM 2479 N N . GLU A 1 316 ? -2.726 -37.077 -3.372 1.00 93.19 316 GLU A N 1
ATOM 2480 C CA . GLU A 1 316 ? -3.374 -36.901 -4.675 1.00 93.19 316 GLU A CA 1
ATOM 2481 C C . GLU A 1 316 ? -2.404 -37.111 -5.858 1.00 93.19 316 GLU A C 1
ATOM 2483 O O . GLU A 1 316 ? -2.771 -37.691 -6.885 1.00 93.19 316 GLU A O 1
ATOM 2488 N N . CYS A 1 317 ? -1.128 -36.728 -5.722 1.00 94.06 317 CYS A N 1
ATOM 2489 C CA . CYS A 1 317 ? -0.106 -37.063 -6.722 1.00 94.06 317 CYS A CA 1
ATOM 2490 C C . CYS A 1 317 ? 0.276 -38.548 -6.685 1.00 94.06 317 CYS A C 1
ATOM 2492 O O . CYS A 1 317 ? 0.469 -39.151 -7.744 1.00 94.06 317 CYS A O 1
ATOM 2494 N N . ARG A 1 318 ? 0.312 -39.157 -5.494 1.00 92.38 318 ARG A N 1
ATOM 2495 C CA . ARG A 1 318 ? 0.523 -40.599 -5.304 1.00 92.38 318 ARG A CA 1
ATOM 2496 C C . ARG A 1 318 ? -0.613 -41.414 -5.937 1.00 92.38 318 ARG A C 1
ATOM 2498 O O . ARG A 1 318 ? -0.338 -42.332 -6.708 1.00 92.38 318 ARG A O 1
ATOM 2505 N N . ARG A 1 319 ? -1.872 -41.030 -5.693 1.00 93.31 319 ARG A N 1
ATOM 2506 C CA . ARG A 1 319 ? -3.090 -41.646 -6.252 1.00 93.31 319 ARG A CA 1
ATOM 2507 C C . ARG A 1 319 ? -3.119 -41.576 -7.778 1.00 93.31 319 ARG A C 1
ATOM 2509 O O . ARG A 1 319 ? -3.396 -42.579 -8.428 1.00 93.31 319 ARG A O 1
ATOM 2516 N N . LYS A 1 320 ? -2.754 -40.424 -8.353 1.00 93.50 320 LYS A N 1
ATOM 2517 C CA . LYS A 1 320 ? -2.651 -40.210 -9.811 1.00 93.50 320 LYS A CA 1
ATOM 2518 C C . LYS A 1 320 ? -1.289 -40.612 -10.413 1.00 93.50 320 LYS A C 1
ATOM 2520 O O . LYS A 1 320 ? -1.011 -40.254 -11.552 1.00 93.50 320 LYS A O 1
ATOM 2525 N N . LYS A 1 321 ? -0.443 -41.345 -9.667 1.00 92.75 321 LYS A N 1
ATOM 2526 C CA . LYS A 1 321 ? 0.881 -41.875 -10.080 1.00 92.75 321 LYS A CA 1
ATOM 2527 C C . LYS A 1 321 ? 1.802 -40.850 -10.779 1.00 92.75 321 LYS A C 1
ATOM 2529 O O . LYS A 1 321 ? 2.618 -41.212 -11.625 1.00 92.75 321 LYS A O 1
ATOM 2534 N N . ARG A 1 322 ? 1.695 -39.569 -10.412 1.00 92.62 322 ARG A N 1
ATOM 2535 C CA . ARG A 1 322 ? 2.417 -38.432 -11.019 1.00 92.62 322 ARG A CA 1
ATOM 2536 C C . ARG A 1 322 ? 3.489 -37.886 -10.073 1.00 92.62 322 ARG A C 1
ATOM 2538 O O . ARG A 1 322 ? 3.379 -38.024 -8.855 1.00 92.62 322 ARG A O 1
ATOM 2545 N N . ARG A 1 323 ? 4.536 -37.249 -10.613 1.00 90.81 323 ARG A N 1
ATOM 2546 C CA . ARG A 1 323 ? 5.590 -36.634 -9.784 1.00 90.81 323 ARG A CA 1
ATOM 2547 C C . ARG A 1 323 ? 5.020 -35.448 -9.000 1.00 90.81 323 ARG A C 1
ATOM 2549 O O . ARG A 1 323 ? 4.494 -34.517 -9.598 1.00 90.81 323 ARG A O 1
ATOM 2556 N N . CYS A 1 324 ? 5.166 -35.471 -7.678 1.00 92.81 324 CYS A N 1
ATOM 2557 C CA . CYS A 1 324 ? 4.925 -34.300 -6.838 1.00 92.81 324 CYS A CA 1
ATOM 2558 C C . CYS A 1 324 ? 6.109 -33.327 -6.950 1.00 92.81 324 CYS A C 1
ATOM 2560 O O . CYS A 1 324 ? 7.259 -33.764 -7.013 1.00 92.81 324 CYS A O 1
ATOM 2562 N N . ASN A 1 325 ? 5.827 -32.023 -6.955 1.00 91.25 325 ASN A N 1
ATOM 2563 C CA . ASN A 1 325 ? 6.824 -30.953 -7.044 1.00 91.25 325 ASN A CA 1
ATOM 2564 C C . ASN A 1 325 ? 6.817 -29.985 -5.844 1.00 91.25 325 ASN A C 1
ATOM 2566 O O . ASN A 1 325 ? 7.469 -28.949 -5.910 1.00 91.25 325 ASN A O 1
ATOM 2570 N N . ALA A 1 326 ? 6.092 -30.298 -4.764 1.00 87.25 326 ALA A N 1
ATOM 2571 C CA . ALA A 1 326 ? 6.205 -29.554 -3.509 1.00 87.25 326 ALA A CA 1
ATOM 2572 C C . ALA A 1 326 ? 7.507 -29.937 -2.783 1.00 87.25 326 ALA A C 1
ATOM 2574 O O . ALA A 1 326 ? 7.800 -31.119 -2.588 1.00 87.25 326 ALA A O 1
ATOM 2575 N N . ILE A 1 327 ? 8.300 -28.929 -2.415 1.00 75.94 327 ILE A N 1
ATOM 2576 C CA . ILE A 1 327 ? 9.661 -29.096 -1.896 1.00 75.94 327 ILE A CA 1
ATOM 2577 C C . ILE A 1 327 ? 9.637 -28.995 -0.365 1.00 75.94 327 ILE A C 1
ATOM 2579 O O . ILE A 1 327 ? 9.873 -27.940 0.210 1.00 75.94 327 ILE A O 1
ATOM 2583 N N . GLY A 1 328 ? 9.371 -30.126 0.291 1.00 65.19 328 GLY A N 1
ATOM 2584 C CA . GLY A 1 328 ? 9.476 -30.265 1.748 1.00 65.19 328 GLY A CA 1
ATOM 2585 C C . GLY A 1 328 ? 8.259 -29.787 2.553 1.00 65.19 328 GLY A C 1
ATOM 2586 O O . GLY A 1 328 ? 7.246 -29.351 2.009 1.00 65.19 328 GLY A O 1
ATOM 2587 N N . LYS A 1 329 ? 8.365 -29.922 3.883 1.00 58.97 329 LYS A N 1
ATOM 2588 C CA . LYS A 1 329 ? 7.349 -29.475 4.847 1.00 58.97 329 LYS A CA 1
ATOM 2589 C C . LYS A 1 329 ? 7.385 -27.944 4.930 1.00 58.97 329 LYS A C 1
ATOM 2591 O O . LYS A 1 329 ? 8.307 -27.404 5.530 1.00 58.97 329 LYS A O 1
ATOM 2596 N N . GLY A 1 330 ? 6.418 -27.272 4.310 1.00 66.56 330 GLY A N 1
ATOM 2597 C CA . GLY A 1 330 ? 6.330 -25.804 4.275 1.00 66.56 330 GLY A CA 1
ATOM 2598 C C . GLY A 1 330 ? 5.727 -25.243 2.983 1.00 66.56 330 GLY A C 1
ATOM 2599 O O . GLY A 1 330 ? 5.228 -24.127 2.982 1.00 66.56 330 GLY A O 1
ATOM 2600 N N . VAL A 1 331 ? 5.705 -26.020 1.893 1.00 70.31 331 VAL A N 1
ATOM 2601 C CA . VAL A 1 331 ? 4.958 -25.656 0.677 1.00 70.31 331 VAL A CA 1
ATOM 2602 C C . VAL A 1 331 ? 3.538 -26.213 0.785 1.00 70.31 331 VAL A C 1
ATOM 2604 O O . VAL A 1 331 ? 3.333 -27.413 0.603 1.00 70.31 331 VAL A O 1
ATOM 2607 N N . GLU A 1 332 ? 2.563 -25.347 1.068 1.00 78.06 332 GLU A N 1
ATOM 2608 C CA . GLU A 1 332 ? 1.167 -25.729 1.355 1.00 78.06 332 GLU A CA 1
ATOM 2609 C C . GLU A 1 332 ? 0.469 -26.483 0.214 1.00 78.06 332 GLU A C 1
ATOM 2611 O O . GLU A 1 332 ? -0.455 -27.261 0.455 1.00 78.06 332 GLU A O 1
ATOM 2616 N N . SER A 1 333 ? 0.889 -26.289 -1.042 1.00 90.75 333 SER A N 1
ATOM 2617 C CA . SER A 1 333 ? 0.406 -27.096 -2.164 1.00 90.75 333 SER A CA 1
ATOM 2618 C C . SER A 1 333 ? 1.388 -27.237 -3.323 1.00 90.75 333 SER A C 1
ATOM 2620 O O . SER A 1 333 ? 2.056 -26.293 -3.732 1.00 90.75 333 SER A O 1
ATOM 2622 N N . CYS A 1 334 ? 1.439 -28.437 -3.912 1.00 92.94 334 CYS A N 1
ATOM 2623 C CA . CYS A 1 334 ? 2.136 -28.661 -5.178 1.00 92.94 334 CYS A CA 1
ATOM 2624 C C . CYS A 1 334 ? 1.328 -28.079 -6.353 1.00 92.94 334 CYS A C 1
ATOM 2626 O O . CYS A 1 334 ? 0.096 -28.033 -6.299 1.00 92.94 334 CYS A O 1
ATOM 2628 N N . SER A 1 335 ? 1.986 -27.693 -7.452 1.00 93.62 335 SER A N 1
ATOM 2629 C CA . SER A 1 335 ? 1.302 -27.023 -8.578 1.00 93.62 335 SER A CA 1
ATOM 2630 C C . SER A 1 335 ? 0.217 -27.888 -9.233 1.00 93.62 335 SER A C 1
ATOM 2632 O O . SER A 1 335 ? -0.773 -27.371 -9.733 1.00 93.62 335 SER A O 1
ATOM 2634 N N . HIS A 1 336 ? 0.343 -29.215 -9.159 1.00 93.50 336 HIS A N 1
ATOM 2635 C CA . HIS A 1 336 ? -0.661 -30.164 -9.652 1.00 93.50 336 HIS A CA 1
ATOM 2636 C C . HIS A 1 336 ? -1.915 -30.285 -8.764 1.00 93.50 336 HIS A C 1
ATOM 2638 O O . HIS A 1 336 ? -2.899 -30.904 -9.181 1.00 93.50 336 HIS A O 1
ATOM 2644 N N . CYS A 1 337 ? -1.864 -29.751 -7.542 1.00 93.69 337 CYS A N 1
ATOM 2645 C CA . CYS A 1 337 ? -3.000 -29.611 -6.634 1.00 93.69 337 CYS A CA 1
ATOM 2646 C C . CYS A 1 337 ? -3.607 -28.204 -6.747 1.00 93.69 337 CYS A C 1
ATOM 2648 O O . CYS A 1 337 ? -4.819 -28.097 -6.910 1.00 93.69 337 CYS A O 1
ATOM 2650 N N . ILE A 1 338 ? -2.764 -27.160 -6.811 1.00 93.06 338 ILE A N 1
ATOM 2651 C CA . ILE A 1 338 ? -3.173 -25.767 -7.085 1.00 93.06 338 ILE A CA 1
ATOM 2652 C C . ILE A 1 338 ? -3.986 -25.695 -8.387 1.00 93.06 338 ILE A C 1
ATOM 2654 O O . ILE A 1 338 ? -5.150 -25.308 -8.366 1.00 93.06 338 ILE A O 1
ATOM 2658 N N . ASN A 1 339 ? -3.430 -26.184 -9.502 1.00 93.75 339 ASN A N 1
ATOM 2659 C CA . ASN A 1 339 ? -4.095 -26.179 -10.814 1.00 93.75 339 ASN A CA 1
ATOM 2660 C C . ASN A 1 339 ? -5.342 -27.086 -10.888 1.00 93.75 339 ASN A C 1
ATOM 2662 O O . ASN A 1 339 ? -6.027 -27.089 -11.907 1.00 93.75 339 ASN A O 1
ATOM 2666 N N . ALA A 1 340 ? -5.609 -27.891 -9.855 1.00 92.62 340 ALA A N 1
ATOM 2667 C CA . ALA A 1 340 ? -6.780 -28.760 -9.766 1.00 92.62 340 ALA A CA 1
ATOM 2668 C C . ALA A 1 340 ? -7.836 -28.258 -8.762 1.00 92.62 340 ALA A C 1
ATOM 2670 O O . ALA A 1 340 ? -8.916 -28.838 -8.713 1.00 92.62 340 ALA A O 1
ATOM 2671 N N . GLY A 1 341 ? -7.533 -27.237 -7.949 1.00 92.44 341 GLY A N 1
ATOM 2672 C CA . GLY A 1 341 ? -8.404 -26.787 -6.856 1.00 92.44 341 GLY A CA 1
ATOM 2673 C C . GLY A 1 341 ? -8.575 -27.810 -5.722 1.00 92.44 341 GLY A C 1
ATOM 2674 O O . GLY A 1 341 ? -9.590 -27.789 -5.035 1.00 92.44 341 GLY A O 1
ATOM 2675 N N . ILE A 1 342 ? -7.620 -28.733 -5.537 1.00 91.94 342 ILE A N 1
ATOM 2676 C CA . ILE A 1 342 ? -7.702 -29.832 -4.553 1.00 91.94 342 ILE A CA 1
ATOM 2677 C C . ILE A 1 342 ? -6.660 -29.606 -3.443 1.00 91.94 342 ILE A C 1
ATOM 2679 O O . ILE A 1 342 ? -5.497 -29.370 -3.774 1.00 91.94 342 ILE A O 1
ATOM 2683 N N . PRO A 1 343 ? -7.007 -29.727 -2.143 1.00 89.25 343 PRO A N 1
ATOM 2684 C CA . PRO A 1 343 ? -6.048 -29.566 -1.048 1.00 89.25 343 PRO A CA 1
ATOM 2685 C C . PRO A 1 343 ? -4.911 -30.599 -1.113 1.00 89.25 343 PRO A C 1
ATOM 2687 O O . PRO A 1 343 ? -5.124 -31.799 -1.301 1.00 89.25 343 PRO A O 1
ATOM 2690 N N . CYS A 1 344 ? -3.672 -30.136 -0.947 1.00 91.38 344 CYS A N 1
ATOM 2691 C CA . CYS A 1 344 ? -2.467 -30.942 -1.142 1.00 91.38 344 CYS A CA 1
ATOM 2692 C C . CYS A 1 344 ? -2.029 -31.686 0.129 1.00 91.38 344 CYS A C 1
ATOM 2694 O O . CYS A 1 344 ? -0.943 -31.454 0.662 1.00 91.38 344 CYS A O 1
ATOM 2696 N N . LEU A 1 345 ? -2.863 -32.611 0.601 1.00 90.44 345 LEU A N 1
ATOM 2697 C CA . LEU A 1 345 ? -2.566 -33.383 1.806 1.00 90.44 345 LEU A CA 1
ATOM 2698 C C . LEU A 1 345 ? -1.323 -34.272 1.635 1.00 90.44 345 LEU A C 1
ATOM 2700 O O . LEU A 1 345 ? -1.147 -34.954 0.622 1.00 90.44 345 LEU A O 1
ATOM 2704 N N . PHE A 1 346 ? -0.479 -34.265 2.664 1.00 88.56 346 PHE A N 1
ATOM 2705 C CA . PHE A 1 346 ? 0.591 -35.229 2.870 1.00 88.56 346 PHE A CA 1
ATOM 2706 C C . PHE A 1 346 ? 0.268 -36.035 4.129 1.00 88.56 346 PHE A C 1
ATOM 2708 O O . PHE A 1 346 ? 0.403 -35.511 5.235 1.00 88.56 346 PHE A O 1
ATOM 2715 N N . ASN A 1 347 ? -0.083 -37.311 3.974 1.00 76.88 347 ASN A N 1
ATOM 2716 C CA . ASN A 1 347 ? -0.131 -38.285 5.065 1.00 76.88 347 ASN A CA 1
ATOM 2717 C C . ASN A 1 347 ? 1.280 -38.557 5.622 1.00 76.88 347 ASN A C 1
ATOM 2719 O O . ASN A 1 347 ? 1.890 -39.605 5.388 1.00 76.88 347 ASN A O 1
ATOM 2723 N N . GLY A 1 348 ? 1.819 -37.591 6.364 1.00 63.38 348 GLY A N 1
ATOM 2724 C CA . GLY A 1 348 ? 2.890 -37.841 7.314 1.00 63.38 348 GLY A CA 1
ATOM 2725 C C . GLY A 1 348 ? 2.334 -38.675 8.461 1.00 63.38 348 GLY A C 1
ATOM 2726 O O . GLY A 1 348 ? 1.310 -38.322 9.035 1.00 63.38 348 GLY A O 1
ATOM 2727 N N . VAL A 1 349 ? 3.009 -39.773 8.803 1.00 48.84 349 VAL A N 1
ATOM 2728 C CA . VAL A 1 349 ? 2.661 -40.570 9.985 1.00 48.84 349 VAL A CA 1
ATOM 2729 C C . VAL A 1 349 ? 3.043 -39.768 11.230 1.00 48.84 349 VAL A C 1
ATOM 2731 O O . VAL A 1 349 ? 4.166 -39.857 11.725 1.00 48.84 349 VAL A O 1
ATOM 2734 N N . THR A 1 350 ? 2.115 -38.944 11.711 1.00 41.28 350 THR A N 1
ATOM 2735 C CA . THR A 1 350 ? 2.142 -38.401 13.069 1.00 41.28 350 THR A CA 1
ATOM 2736 C C . THR A 1 350 ? 1.863 -39.552 14.025 1.00 41.28 350 THR A C 1
ATOM 2738 O O . THR A 1 350 ? 0.728 -40.015 14.137 1.00 41.28 350 THR A O 1
ATOM 2741 N N . ALA A 1 351 ? 2.910 -40.054 14.674 1.00 39.31 351 ALA A N 1
ATOM 2742 C CA . ALA A 1 351 ? 2.743 -40.987 15.775 1.00 39.31 351 ALA A CA 1
ATOM 2743 C C . ALA A 1 351 ? 1.986 -40.294 16.921 1.00 39.31 351 ALA A C 1
ATOM 2745 O O . ALA A 1 351 ? 2.334 -39.172 17.269 1.00 39.31 351 ALA A O 1
ATOM 2746 N N . ILE A 1 352 ? 0.981 -40.994 17.459 1.00 44.69 352 ILE A N 1
ATOM 2747 C CA . ILE A 1 352 ? 0.523 -40.983 18.861 1.00 44.69 352 ILE A CA 1
ATOM 2748 C C . ILE A 1 352 ? 0.540 -39.592 19.548 1.00 44.69 352 ILE A C 1
ATOM 2750 O O . ILE A 1 352 ? 1.586 -39.159 20.016 1.00 44.69 352 ILE A O 1
ATOM 2754 N N . GLY A 1 353 ? -0.572 -38.873 19.713 1.00 38.41 353 GLY A N 1
ATOM 2755 C CA . GLY A 1 353 ? -1.970 -39.140 19.339 1.00 38.41 353 GLY A CA 1
ATOM 2756 C C . GLY A 1 353 ? -2.925 -38.709 20.459 1.00 38.41 353 GLY A C 1
ATOM 2757 O O . GLY A 1 353 ? -2.523 -38.710 21.613 1.00 38.41 353 GLY A O 1
ATOM 2758 N N . GLU A 1 354 ? -4.177 -38.369 20.137 1.00 35.34 354 GLU A N 1
ATOM 2759 C CA . GLU A 1 354 ? -5.228 -38.133 21.143 1.00 35.34 354 GLU A CA 1
ATOM 2760 C C . GLU A 1 354 ? -6.644 -38.232 20.537 1.00 35.34 354 GLU A C 1
ATOM 2762 O O . GLU A 1 354 ? -6.795 -38.533 19.349 1.00 35.34 354 GLU A O 1
ATOM 2767 N N . HIS A 1 355 ? -7.674 -38.071 21.375 1.00 38.50 355 HIS A N 1
ATOM 2768 C CA . HIS A 1 355 ? -9.066 -38.483 21.135 1.00 38.50 355 HIS A CA 1
ATOM 2769 C C . HIS A 1 355 ? -9.653 -38.120 19.756 1.00 38.50 355 HIS A C 1
ATOM 2771 O O . HIS A 1 355 ? -9.830 -36.954 19.405 1.00 38.50 355 HIS A O 1
ATOM 2777 N N . ARG A 1 356 ? -10.116 -39.151 19.034 1.00 37.47 356 ARG A N 1
ATOM 2778 C CA . ARG A 1 356 ? -11.113 -39.025 17.959 1.00 37.47 356 ARG A CA 1
ATOM 2779 C C . ARG A 1 356 ? -12.402 -39.741 18.356 1.00 37.47 356 ARG A C 1
ATOM 2781 O O . ARG A 1 356 ? -12.747 -40.780 17.793 1.00 37.47 356 ARG A O 1
ATOM 2788 N N . GLU A 1 357 ? -13.110 -39.185 19.330 1.00 41.81 357 GLU A N 1
ATOM 2789 C CA . GLU A 1 357 ? -14.451 -39.659 19.666 1.00 41.81 357 GLU A CA 1
ATOM 2790 C C . GLU A 1 357 ? -15.489 -39.262 18.609 1.00 41.81 357 GLU A C 1
ATOM 2792 O O . GLU A 1 357 ? -15.360 -38.280 17.873 1.00 41.81 357 GLU A O 1
ATOM 2797 N N . SER A 1 358 ? -16.509 -40.105 18.488 1.00 44.66 358 SER A N 1
ATOM 2798 C CA . SER A 1 358 ? -17.509 -40.052 17.429 1.00 44.66 358 SER A CA 1
ATOM 2799 C C . SER A 1 358 ? -18.768 -39.319 17.874 1.00 44.66 358 SER A C 1
ATOM 2801 O O . SER A 1 358 ? -19.469 -39.808 18.758 1.00 44.66 358 SER A O 1
ATOM 2803 N N . LEU A 1 359 ? -19.155 -38.250 17.171 1.00 39.31 359 LEU A N 1
ATOM 2804 C CA . LEU A 1 359 ? -20.525 -37.741 17.254 1.00 39.31 359 LEU A CA 1
ATOM 2805 C C . LEU A 1 359 ? -21.162 -37.560 15.871 1.00 39.31 359 LEU A C 1
ATOM 2807 O O . LEU A 1 359 ? -21.161 -36.490 15.269 1.00 39.31 359 LEU A O 1
ATOM 2811 N N . THR A 1 360 ? -21.767 -38.638 15.376 1.00 46.50 360 THR A N 1
ATOM 2812 C CA . THR A 1 360 ? -22.815 -38.552 14.355 1.00 46.50 360 THR A CA 1
ATOM 2813 C C . THR A 1 360 ? -24.172 -38.406 15.035 1.00 46.50 360 THR A C 1
ATOM 2815 O O . THR A 1 360 ? -24.640 -39.364 15.655 1.00 46.50 360 THR A O 1
ATOM 2818 N N . LYS A 1 361 ? -24.852 -37.268 14.859 1.00 42.75 361 LYS A N 1
ATOM 2819 C CA . LYS A 1 361 ? -26.323 -37.195 14.918 1.00 42.75 361 LYS A CA 1
ATOM 2820 C C . LYS A 1 361 ? -26.854 -35.940 14.225 1.00 42.75 361 LYS A C 1
ATOM 2822 O O . LYS A 1 361 ? -26.157 -34.943 14.085 1.00 42.75 361 LYS A O 1
ATOM 2827 N N . ARG A 1 362 ? -28.086 -36.054 13.729 1.00 39.34 362 ARG A N 1
ATOM 2828 C CA . ARG A 1 362 ? -28.832 -34.993 13.042 1.00 39.34 362 ARG A CA 1
ATOM 2829 C C . ARG A 1 362 ? -29.465 -34.057 14.070 1.00 39.34 362 ARG A C 1
ATOM 2831 O O . ARG A 1 362 ? -30.034 -34.567 15.029 1.00 39.34 362 ARG A O 1
ATOM 2838 N N . THR A 1 363 ? -29.614 -32.787 13.702 1.00 33.66 363 THR A N 1
ATOM 2839 C CA . THR A 1 363 ? -30.892 -32.096 13.920 1.00 33.66 363 THR A CA 1
ATOM 2840 C C . THR A 1 363 ? -31.219 -31.252 12.692 1.00 33.66 363 THR A C 1
ATOM 2842 O O . THR A 1 363 ? -30.421 -30.418 12.280 1.00 33.66 363 THR A O 1
ATOM 2845 N N . VAL A 1 364 ? -32.390 -31.481 12.098 1.00 46.47 364 VAL A N 1
ATOM 2846 C CA . VAL A 1 364 ? -33.028 -30.518 11.193 1.00 46.47 364 VAL A CA 1
ATOM 2847 C C . VAL A 1 364 ? -34.019 -29.740 12.047 1.00 46.47 364 VAL A C 1
ATOM 2849 O O . VAL A 1 364 ? -34.865 -30.355 12.692 1.00 46.47 364 VAL A O 1
ATOM 2852 N N . VAL A 1 365 ? -33.913 -28.414 12.053 1.00 41.06 365 VAL A N 1
ATOM 2853 C CA . VAL A 1 365 ? -34.927 -27.502 12.602 1.00 41.06 365 VAL A CA 1
ATOM 2854 C C . VAL A 1 365 ? -35.238 -26.467 11.523 1.00 41.06 365 VAL A C 1
ATOM 2856 O O . VAL A 1 365 ? -34.393 -26.162 10.681 1.00 41.06 365 VAL A O 1
ATOM 2859 N N . GLN A 1 366 ? -36.485 -26.012 11.481 1.00 39.03 366 GLN A N 1
ATOM 2860 C CA . GLN A 1 366 ? -37.105 -25.422 10.301 1.00 39.03 366 GLN A CA 1
ATOM 2861 C C . GLN A 1 366 ? -38.012 -24.255 10.718 1.00 39.03 366 GLN A C 1
ATOM 2863 O O . GLN A 1 366 ? -38.798 -24.427 11.642 1.00 39.03 366 GLN A O 1
ATOM 2868 N N . GLN A 1 367 ? -37.968 -23.144 9.958 1.00 37.56 367 GLN A N 1
ATOM 2869 C CA . GLN A 1 367 ? -38.916 -22.005 10.009 1.00 37.56 367 GLN A CA 1
ATOM 2870 C C . GLN A 1 367 ? -38.907 -21.132 11.301 1.00 37.56 367 GLN A C 1
ATOM 2872 O O . GLN A 1 367 ? -38.311 -21.532 12.296 1.00 37.56 367 GLN A O 1
ATOM 2877 N N . PRO A 1 368 ? -39.591 -19.957 11.332 1.00 52.78 368 PRO A N 1
ATOM 2878 C CA . PRO A 1 368 ? -39.746 -18.958 10.251 1.00 52.78 368 PRO A CA 1
ATOM 2879 C C . PRO A 1 368 ? -39.658 -17.462 10.687 1.00 52.78 368 PRO A C 1
ATOM 2881 O O . PRO A 1 368 ? -40.048 -17.104 11.787 1.00 52.78 368 PRO A O 1
ATOM 2884 N N . GLY A 1 369 ? -39.348 -16.576 9.724 1.00 35.66 369 GLY A N 1
ATOM 2885 C CA . GLY A 1 369 ? -40.187 -15.399 9.395 1.00 35.66 369 GLY A CA 1
ATOM 2886 C C . GLY A 1 369 ? -40.108 -14.069 10.184 1.00 35.66 369 GLY A C 1
ATOM 2887 O O . GLY A 1 369 ? -40.401 -14.026 11.369 1.00 35.66 369 GLY A O 1
ATOM 2888 N N . LEU A 1 370 ? -39.963 -12.966 9.417 1.00 37.47 370 LEU A N 1
ATOM 2889 C CA . LEU A 1 370 ? -40.357 -11.563 9.727 1.00 37.47 370 LEU A CA 1
ATOM 2890 C C . LEU A 1 370 ? -39.532 -10.869 10.853 1.00 37.47 370 LEU A C 1
ATOM 2892 O O . LEU A 1 370 ? -38.906 -11.531 11.664 1.00 37.47 370 LEU A O 1
ATOM 2896 N N . ILE A 1 371 ? -39.367 -9.537 10.928 1.00 41.84 371 ILE A N 1
ATOM 2897 C CA . ILE A 1 371 ? -40.239 -8.390 10.578 1.00 41.84 371 ILE A CA 1
ATOM 2898 C C . ILE A 1 371 ? -39.495 -7.280 9.782 1.00 41.84 371 ILE A C 1
ATOM 2900 O O . ILE A 1 371 ? -38.272 -7.216 9.732 1.00 41.84 371 ILE A O 1
ATOM 2904 N N . THR A 1 372 ? -40.272 -6.407 9.131 1.00 38.06 372 THR A N 1
ATOM 2905 C CA . THR A 1 372 ? -39.897 -5.292 8.234 1.00 38.06 372 THR A CA 1
ATOM 2906 C C . THR A 1 372 ? -39.265 -4.049 8.884 1.00 38.06 372 THR A C 1
ATOM 2908 O O . THR A 1 372 ? -39.740 -3.623 9.938 1.00 38.06 372 THR A O 1
ATOM 2911 N N . ARG A 1 373 ? -38.392 -3.343 8.137 1.00 37.72 373 ARG A N 1
ATOM 2912 C CA . ARG A 1 373 ? -38.449 -1.886 7.794 1.00 37.72 373 ARG A CA 1
ATOM 2913 C C . ARG A 1 373 ? -37.184 -1.463 7.008 1.00 37.72 373 ARG A C 1
ATOM 2915 O O . ARG A 1 373 ? -36.169 -2.127 7.150 1.00 37.72 373 ARG A O 1
ATOM 2922 N N . ALA A 1 374 ? -37.097 -0.345 6.275 1.00 35.50 374 ALA A N 1
ATOM 2923 C CA . ALA A 1 374 ? -38.009 0.372 5.357 1.00 35.50 374 ALA A CA 1
ATOM 2924 C C . ALA A 1 374 ? -37.290 1.670 4.907 1.00 35.50 374 ALA A C 1
ATOM 2926 O O . ALA A 1 374 ? -37.054 2.530 5.753 1.00 35.50 374 ALA A O 1
ATOM 2927 N N . SER A 1 375 ? -36.948 1.835 3.621 1.00 40.12 375 SER A N 1
ATOM 2928 C CA . SER A 1 375 ? -36.326 3.079 3.105 1.00 40.12 375 SER A CA 1
ATOM 2929 C C . SER A 1 375 ? -36.411 3.244 1.574 1.00 40.12 375 SER A C 1
ATOM 2931 O O . SER A 1 375 ? -35.423 3.480 0.880 1.00 40.12 375 SER A O 1
ATOM 2933 N N . GLU A 1 376 ? -37.629 3.166 1.043 1.00 38.16 376 GLU A N 1
ATOM 2934 C CA . GLU A 1 376 ? -38.013 3.909 -0.170 1.00 38.16 376 GLU A CA 1
ATOM 2935 C C . GLU A 1 376 ? -38.079 5.424 0.150 1.00 38.16 376 GLU A C 1
ATOM 2937 O O . GLU A 1 376 ? -38.316 5.777 1.303 1.00 38.16 376 GLU A O 1
ATOM 2942 N N . ALA A 1 377 ? -37.943 6.392 -0.767 1.00 38.97 377 ALA A N 1
ATOM 2943 C CA . ALA A 1 377 ? -37.417 6.433 -2.143 1.00 38.97 377 ALA A CA 1
ATOM 2944 C C . ALA A 1 377 ? -37.302 7.930 -2.581 1.00 38.97 377 ALA A C 1
ATOM 2946 O O . ALA A 1 377 ? -37.359 8.821 -1.738 1.00 38.97 377 ALA A O 1
ATOM 2947 N N . SER A 1 378 ? -37.243 8.196 -3.898 1.00 37.84 378 SER A N 1
ATOM 2948 C CA . SER A 1 378 ? -37.268 9.515 -4.582 1.00 37.84 378 SER A CA 1
ATOM 2949 C C . SER A 1 378 ? -35.907 10.235 -4.695 1.00 37.84 378 SER A C 1
ATOM 2951 O O . SER A 1 378 ? -35.326 10.593 -3.680 1.00 37.84 378 SER A O 1
ATOM 2953 N N . ALA A 1 379 ? -35.247 10.457 -5.845 1.00 39.09 379 ALA A N 1
ATOM 2954 C CA . ALA A 1 379 ? -35.519 10.367 -7.297 1.00 39.09 379 ALA A CA 1
ATOM 2955 C C . ALA A 1 379 ? -35.800 11.694 -8.050 1.00 39.09 379 ALA A C 1
ATOM 2957 O O . ALA A 1 379 ? -36.890 12.252 -8.006 1.00 39.09 379 ALA A O 1
ATOM 2958 N N . ALA A 1 380 ? -34.822 12.092 -8.875 1.00 40.84 380 ALA A N 1
ATOM 2959 C CA . ALA A 1 380 ? -34.955 12.920 -10.081 1.00 40.84 380 ALA A CA 1
ATOM 2960 C C . ALA A 1 380 ? -33.876 12.421 -11.088 1.00 40.84 380 ALA A C 1
ATOM 2962 O O . ALA A 1 380 ? -32.756 12.172 -10.655 1.00 40.84 380 ALA A O 1
ATOM 2963 N N . VAL A 1 381 ? -34.082 12.092 -12.377 1.00 43.59 381 VAL A N 1
ATOM 2964 C CA . VAL A 1 381 ? -35.016 12.560 -13.433 1.00 43.59 381 VAL A CA 1
ATOM 2965 C C . VAL A 1 381 ? -34.612 13.976 -13.899 1.00 43.59 381 VAL A C 1
ATOM 2967 O O . VAL A 1 381 ? -34.718 14.904 -13.115 1.00 43.59 381 VAL A O 1
ATOM 2970 N N . ALA A 1 382 ? -34.119 14.252 -15.122 1.00 47.97 382 ALA A N 1
ATOM 2971 C CA . ALA A 1 382 ? -34.061 13.469 -16.373 1.00 47.97 382 ALA A CA 1
ATOM 2972 C C . ALA A 1 382 ? -32.792 13.794 -17.255 1.00 47.97 382 ALA A C 1
ATOM 2974 O O . ALA A 1 382 ? -31.704 13.817 -16.691 1.00 47.97 382 ALA A O 1
ATOM 2975 N N . PRO A 1 383 ? -32.813 13.890 -18.613 1.00 57.41 383 PRO A N 1
ATOM 2976 C CA . PRO A 1 383 ? -32.546 12.723 -19.472 1.00 57.41 383 PRO A CA 1
ATOM 2977 C C . PRO A 1 383 ? -31.538 12.892 -20.644 1.00 57.41 383 PRO A C 1
ATOM 2979 O O . PRO A 1 383 ? -31.270 13.986 -21.122 1.00 57.41 383 PRO A O 1
ATOM 2982 N N . LYS A 1 384 ? -31.172 11.739 -21.238 1.00 45.03 384 LYS A N 1
ATOM 2983 C CA . LYS A 1 384 ? -30.881 11.494 -22.679 1.00 45.03 384 LYS A CA 1
ATOM 2984 C C . LYS A 1 384 ? -29.843 12.376 -23.412 1.00 45.03 384 LYS A C 1
ATOM 2986 O O . LYS A 1 384 ? -30.136 13.490 -23.834 1.00 45.03 384 LYS A O 1
ATOM 2991 N N . LYS A 1 385 ? -28.822 11.697 -23.955 1.00 44.59 385 LYS A N 1
ATOM 2992 C CA . LYS A 1 385 ? -28.607 11.686 -25.420 1.00 44.59 385 LYS A CA 1
ATOM 2993 C C . LYS A 1 385 ? -28.025 10.349 -25.889 1.00 44.59 385 LYS A C 1
ATOM 2995 O O . LYS A 1 385 ? -26.993 9.909 -25.403 1.00 44.59 385 LYS A O 1
ATOM 3000 N N . ILE A 1 386 ? -28.716 9.701 -26.827 1.00 44.97 386 ILE A N 1
ATOM 3001 C CA . ILE A 1 386 ? -28.280 8.461 -27.484 1.00 44.97 386 ILE A CA 1
ATOM 3002 C C . ILE A 1 386 ? -27.621 8.852 -28.808 1.00 44.97 386 ILE A C 1
ATOM 3004 O O . ILE A 1 386 ? -28.237 9.557 -29.605 1.00 44.97 386 ILE A O 1
ATOM 3008 N N . VAL A 1 387 ? -26.403 8.371 -29.064 1.00 49.81 387 VAL A N 1
ATOM 3009 C CA . VAL A 1 387 ? -25.728 8.496 -30.366 1.00 49.81 387 VAL A CA 1
ATOM 3010 C C . VAL A 1 387 ? -25.419 7.095 -30.884 1.00 49.81 387 VAL A C 1
ATOM 3012 O O . VAL A 1 387 ? -24.750 6.307 -30.219 1.00 49.81 387 VAL A O 1
ATOM 3015 N N . GLN A 1 388 ? -25.937 6.765 -32.067 1.00 50.34 388 GLN A N 1
ATOM 3016 C CA . GLN A 1 388 ? -25.817 5.430 -32.653 1.00 50.34 388 GLN A CA 1
ATOM 3017 C C . GLN A 1 388 ? -24.452 5.244 -33.342 1.00 50.34 388 GLN A C 1
ATOM 3019 O O . GLN A 1 388 ? -24.209 5.769 -34.429 1.00 50.34 388 GLN A O 1
ATOM 3024 N N . GLY A 1 389 ? -23.559 4.466 -32.722 1.00 41.28 389 GLY A N 1
ATOM 3025 C CA . GLY A 1 389 ? -22.277 4.050 -33.304 1.00 41.28 389 GLY A CA 1
ATOM 3026 C C . GLY A 1 389 ? -22.420 2.791 -34.168 1.00 41.28 389 GLY A C 1
ATOM 3027 O O . GLY A 1 389 ? -22.825 1.742 -33.675 1.00 41.28 389 GLY A O 1
ATOM 3028 N N . LYS A 1 390 ? -22.089 2.886 -35.463 1.00 49.19 390 LYS A N 1
ATOM 3029 C CA . LYS A 1 390 ? -22.281 1.810 -36.459 1.00 49.19 390 LYS A CA 1
ATOM 3030 C C . LYS A 1 390 ? -21.470 0.534 -36.138 1.00 49.19 390 LYS A C 1
ATOM 3032 O O . LYS A 1 390 ? -20.310 0.648 -35.737 1.00 49.19 390 LYS A O 1
ATOM 3037 N N . PRO A 1 391 ? -21.998 -0.678 -36.411 1.00 47.78 391 PRO A N 1
ATOM 3038 C CA . PRO A 1 391 ? -21.244 -1.922 -36.249 1.00 47.78 391 PRO A CA 1
ATOM 3039 C C . PRO A 1 391 ? -20.098 -2.012 -37.270 1.00 47.78 391 PRO A C 1
ATOM 3041 O O . PRO A 1 391 ? -20.307 -1.908 -38.481 1.00 47.78 391 PRO A O 1
ATOM 3044 N N . LYS A 1 392 ? -18.868 -2.230 -36.792 1.00 53.72 392 LYS A N 1
ATOM 3045 C CA . LYS A 1 392 ? -17.683 -2.349 -37.654 1.00 53.72 392 LYS A CA 1
ATOM 3046 C C . LYS A 1 392 ? -17.629 -3.753 -38.273 1.00 53.72 392 LYS A C 1
ATOM 3048 O O . LYS A 1 392 ? -17.542 -4.746 -37.555 1.00 53.72 392 LYS A O 1
ATOM 3053 N N . ARG A 1 393 ? -17.711 -3.834 -39.609 1.00 49.78 393 ARG A N 1
ATOM 3054 C CA . ARG A 1 393 ? -17.708 -5.097 -40.376 1.00 49.78 393 ARG A CA 1
ATOM 3055 C C . ARG A 1 393 ? -16.502 -5.981 -40.023 1.00 49.78 393 ARG A C 1
ATOM 3057 O O . ARG A 1 393 ? -15.378 -5.488 -39.953 1.00 49.78 393 ARG A O 1
ATOM 3064 N N . ARG A 1 394 ? -16.726 -7.297 -39.908 1.00 49.78 394 ARG A N 1
ATOM 3065 C CA . ARG A 1 394 ? -15.649 -8.301 -39.971 1.00 49.78 394 ARG A CA 1
ATOM 3066 C C . ARG A 1 394 ? -15.031 -8.289 -41.375 1.00 49.78 394 ARG A C 1
ATOM 3068 O O . ARG A 1 394 ? -15.768 -8.325 -42.357 1.00 49.78 394 ARG A O 1
ATOM 3075 N N . ALA A 1 395 ? -13.703 -8.275 -41.456 1.00 48.44 395 ALA A N 1
ATOM 3076 C CA . ALA A 1 395 ? -12.953 -8.572 -42.678 1.00 48.44 395 ALA A CA 1
ATOM 3077 C C . ALA A 1 395 ? -12.567 -10.071 -42.703 1.00 48.44 395 ALA A C 1
ATOM 3079 O O . ALA A 1 395 ? -12.470 -10.676 -41.631 1.00 48.44 395 ALA A O 1
ATOM 3080 N N . PRO A 1 396 ? -12.394 -10.694 -43.885 1.00 54.00 396 PRO A N 1
ATOM 3081 C CA . PRO A 1 396 ? -12.150 -12.132 -44.002 1.00 54.00 396 PRO A CA 1
ATOM 3082 C C . PRO A 1 396 ? -10.709 -12.544 -43.658 1.00 54.00 396 PRO A C 1
ATOM 3084 O O . PRO A 1 396 ? -9.797 -11.722 -43.597 1.00 54.00 396 PRO A O 1
ATOM 3087 N N . SER A 1 397 ? -10.519 -13.852 -43.459 1.00 51.44 397 SER A N 1
ATOM 3088 C CA . SER A 1 397 ? -9.223 -14.478 -43.170 1.00 51.44 397 SER A CA 1
ATOM 3089 C C . SER A 1 397 ? -8.188 -14.216 -44.272 1.00 51.44 397 SER A C 1
ATOM 3091 O O . SER A 1 397 ? -8.434 -14.506 -45.444 1.00 51.44 397 SER A O 1
ATOM 3093 N N . ALA A 1 398 ? -7.014 -13.707 -43.888 1.00 44.22 398 ALA A N 1
ATOM 3094 C CA . ALA A 1 398 ? -5.876 -13.546 -44.784 1.00 44.22 398 ALA A CA 1
ATOM 3095 C C . ALA A 1 398 ? -5.074 -14.857 -44.877 1.00 44.22 398 ALA A C 1
ATOM 3097 O O . ALA A 1 398 ? -4.529 -15.355 -43.893 1.00 44.22 398 ALA A O 1
ATOM 3098 N N . ARG A 1 399 ? -5.019 -15.397 -46.096 1.00 47.19 399 ARG A N 1
ATOM 3099 C CA . ARG A 1 399 ? -4.334 -16.631 -46.508 1.00 47.19 399 ARG A CA 1
ATOM 3100 C C . ARG A 1 399 ? -2.880 -16.678 -46.005 1.00 47.19 399 ARG A C 1
ATOM 3102 O O . ARG A 1 399 ? -2.104 -15.767 -46.281 1.00 47.19 399 ARG A O 1
ATOM 3109 N N . THR A 1 400 ? -2.489 -17.759 -45.332 1.00 46.00 400 THR A N 1
ATOM 3110 C CA . THR A 1 400 ? -1.098 -18.009 -44.923 1.00 46.00 400 THR A CA 1
ATOM 3111 C C . THR A 1 400 ? -0.212 -18.288 -46.139 1.00 46.00 400 THR A C 1
ATOM 3113 O O . THR A 1 400 ? -0.179 -19.401 -46.661 1.00 46.00 400 THR A O 1
ATOM 3116 N N . VAL A 1 401 ? 0.527 -17.276 -46.597 1.00 51.19 401 VAL A N 1
ATOM 3117 C CA . VAL A 1 401 ? 1.581 -17.444 -47.609 1.00 51.19 401 VAL A CA 1
ATOM 3118 C C . VAL A 1 401 ? 2.838 -17.992 -46.931 1.00 51.19 401 VAL A C 1
ATOM 3120 O O . VAL A 1 401 ? 3.294 -17.452 -45.923 1.00 51.19 401 VAL A O 1
ATOM 3123 N N . ALA A 1 402 ? 3.389 -19.080 -47.470 1.00 48.03 402 ALA A N 1
ATOM 3124 C CA . ALA A 1 402 ? 4.600 -19.698 -46.942 1.00 48.03 402 ALA A CA 1
ATOM 3125 C C . ALA A 1 402 ? 5.816 -18.777 -47.134 1.00 48.03 402 ALA A C 1
ATOM 3127 O O . ALA A 1 402 ? 6.043 -18.237 -48.216 1.00 48.03 402 ALA A O 1
ATOM 3128 N N . LYS A 1 403 ? 6.610 -18.608 -46.074 1.00 50.72 403 LYS A N 1
ATOM 3129 C CA . LYS A 1 403 ? 7.822 -17.784 -46.084 1.00 50.72 403 LYS A CA 1
ATOM 3130 C C . LYS A 1 403 ? 8.985 -18.600 -46.675 1.00 50.72 403 LYS A C 1
ATOM 3132 O O . LYS A 1 403 ? 9.228 -19.695 -46.164 1.00 50.72 403 LYS A O 1
ATOM 3137 N N . PRO A 1 404 ? 9.710 -18.120 -47.703 1.00 56.06 404 PRO A N 1
ATOM 3138 C CA . PRO A 1 404 ? 10.861 -18.843 -48.238 1.00 56.06 404 PRO A CA 1
ATOM 3139 C C . PRO A 1 404 ? 11.978 -18.942 -47.189 1.00 56.06 404 PRO A C 1
ATOM 3141 O O . PRO A 1 404 ? 12.178 -18.036 -46.375 1.00 56.06 404 PRO A O 1
ATOM 3144 N N . ALA A 1 405 ? 12.706 -20.058 -47.201 1.00 46.69 405 ALA A N 1
ATOM 3145 C CA . ALA A 1 405 ? 13.783 -20.312 -46.254 1.00 46.69 405 ALA A CA 1
ATOM 3146 C C . ALA A 1 405 ? 15.034 -19.494 -46.618 1.00 46.69 405 ALA A C 1
ATOM 3148 O O . ALA A 1 405 ? 15.749 -19.825 -47.562 1.00 46.69 405 ALA A O 1
ATOM 3149 N N . HIS A 1 406 ? 15.325 -18.440 -45.852 1.00 47.44 406 HIS A N 1
ATOM 3150 C CA . HIS A 1 406 ? 16.609 -17.748 -45.959 1.00 47.44 406 HIS A CA 1
ATOM 3151 C C . HIS A 1 406 ? 17.744 -18.654 -45.470 1.00 47.44 406 HIS A C 1
ATOM 3153 O O . HIS A 1 406 ? 17.743 -19.104 -44.323 1.00 47.44 406 HIS A O 1
ATOM 3159 N N . ALA A 1 407 ? 18.741 -18.872 -46.328 1.00 58.78 407 ALA A N 1
ATOM 3160 C CA . ALA A 1 407 ? 19.989 -19.519 -45.946 1.00 58.78 407 ALA A CA 1
ATOM 3161 C C . ALA A 1 407 ? 20.750 -18.676 -44.896 1.00 58.78 407 ALA A C 1
ATOM 3163 O O . ALA A 1 407 ? 20.700 -17.441 -44.941 1.00 58.78 407 ALA A O 1
ATOM 3164 N N . PRO A 1 408 ? 21.483 -19.305 -43.958 1.00 51.38 408 PRO A N 1
ATOM 3165 C CA . PRO A 1 408 ? 22.193 -18.584 -42.907 1.00 51.38 408 PRO A CA 1
ATOM 3166 C C . PRO A 1 408 ? 23.402 -17.818 -43.469 1.00 51.38 408 PRO A C 1
ATOM 3168 O O . PRO A 1 408 ? 24.466 -18.394 -43.705 1.00 51.38 408 PRO A O 1
ATOM 3171 N N . ARG A 1 409 ? 23.274 -16.491 -43.628 1.00 47.94 409 ARG A N 1
ATOM 3172 C CA . ARG A 1 409 ? 24.437 -15.608 -43.829 1.00 47.94 409 ARG A CA 1
ATOM 3173 C C . ARG A 1 409 ? 25.383 -15.759 -42.630 1.00 47.94 409 ARG A C 1
ATOM 3175 O O . ARG A 1 409 ? 25.011 -15.442 -41.501 1.00 47.94 409 ARG A O 1
ATOM 3182 N N . ARG A 1 410 ? 26.620 -16.207 -42.875 1.00 45.62 410 ARG A N 1
ATOM 3183 C CA . ARG A 1 410 ? 27.706 -16.192 -41.879 1.00 45.62 410 ARG A CA 1
ATOM 3184 C C . ARG A 1 410 ? 28.071 -14.745 -41.542 1.00 45.62 410 ARG A C 1
ATOM 3186 O O . ARG A 1 410 ? 28.941 -14.159 -42.181 1.00 45.62 410 ARG A O 1
ATOM 3193 N N . VAL A 1 411 ? 27.440 -14.183 -40.514 1.00 45.84 411 VAL A N 1
ATOM 3194 C CA . VAL A 1 411 ? 27.928 -12.957 -39.875 1.00 45.84 411 VAL A CA 1
ATOM 3195 C C . VAL A 1 411 ? 29.283 -13.277 -39.246 1.00 45.84 411 VAL A C 1
ATOM 3197 O O . VAL A 1 411 ? 29.356 -14.025 -38.269 1.00 45.84 411 VAL A O 1
ATOM 3200 N N . ARG A 1 412 ? 30.367 -12.727 -39.803 1.00 44.16 412 ARG A N 1
ATOM 3201 C CA . ARG A 1 412 ? 31.648 -12.662 -39.093 1.00 44.16 412 ARG A CA 1
ATOM 3202 C C . ARG A 1 412 ? 31.449 -11.708 -37.919 1.00 44.16 412 ARG A C 1
ATOM 3204 O O . ARG A 1 412 ? 31.442 -10.497 -38.109 1.00 44.16 412 ARG A O 1
ATOM 3211 N N . ARG A 1 413 ? 31.248 -12.256 -36.718 1.00 38.97 413 ARG A N 1
ATOM 3212 C CA . ARG A 1 413 ? 31.304 -11.480 -35.477 1.00 38.97 413 ARG A CA 1
ATOM 3213 C C . ARG A 1 413 ? 32.743 -10.993 -35.320 1.00 38.97 413 ARG A C 1
ATOM 3215 O O . ARG A 1 413 ? 33.595 -11.759 -34.882 1.00 38.97 413 ARG A O 1
ATOM 3222 N N . ILE A 1 414 ? 32.998 -9.746 -35.709 1.00 45.56 414 ILE A N 1
ATOM 3223 C CA . ILE A 1 414 ? 34.183 -9.024 -35.255 1.00 45.56 414 ILE A CA 1
ATOM 3224 C C . ILE A 1 414 ? 33.981 -8.849 -33.752 1.00 45.56 414 ILE A C 1
ATOM 3226 O O . ILE A 1 414 ? 33.029 -8.197 -33.325 1.00 45.56 414 ILE A O 1
ATOM 3230 N N . ILE A 1 415 ? 34.806 -9.530 -32.965 1.00 43.19 415 ILE A N 1
ATOM 3231 C CA . ILE A 1 415 ? 34.912 -9.269 -31.536 1.00 43.19 415 ILE A CA 1
ATOM 3232 C C . ILE A 1 415 ? 35.913 -8.124 -31.430 1.00 43.19 415 ILE A C 1
ATOM 3234 O O . ILE A 1 415 ? 37.085 -8.305 -31.746 1.00 43.19 415 ILE A O 1
ATOM 3238 N N . VAL A 1 416 ? 35.415 -6.940 -31.080 1.00 44.91 416 VAL A N 1
ATOM 3239 C CA . VAL A 1 416 ? 36.253 -5.836 -30.613 1.00 44.91 416 VAL A CA 1
ATOM 3240 C C . VAL A 1 416 ? 36.348 -6.013 -29.103 1.00 44.91 416 VAL A C 1
ATOM 3242 O O . VAL A 1 416 ? 35.455 -5.592 -28.368 1.00 44.91 416 VAL A O 1
ATOM 3245 N N . ASP A 1 417 ? 37.380 -6.730 -28.664 1.00 53.19 417 ASP A N 1
ATOM 3246 C CA . ASP A 1 417 ? 37.767 -6.805 -27.255 1.00 53.19 417 ASP A CA 1
ATOM 3247 C C . ASP A 1 417 ? 38.549 -5.528 -26.897 1.00 53.19 417 ASP A C 1
ATOM 3249 O O . ASP A 1 417 ? 39.766 -5.566 -26.802 1.00 53.19 417 ASP A O 1
ATOM 3253 N N . ASP A 1 418 ? 37.846 -4.405 -26.710 1.00 48.62 418 ASP A N 1
ATOM 3254 C CA . ASP A 1 418 ? 38.401 -3.146 -26.179 1.00 48.62 418 ASP A CA 1
ATOM 3255 C C . ASP A 1 418 ? 37.372 -2.497 -25.236 1.00 48.62 418 ASP A C 1
ATOM 3257 O O . ASP A 1 418 ? 36.578 -1.630 -25.609 1.00 48.62 418 ASP A O 1
ATOM 3261 N N . GLY A 1 419 ? 37.320 -2.993 -23.996 1.00 47.06 419 GLY A N 1
ATOM 3262 C CA . GLY A 1 419 ? 36.308 -2.607 -23.001 1.00 47.06 419 GLY A CA 1
ATOM 3263 C C . GLY A 1 419 ? 36.629 -1.357 -22.173 1.00 47.06 419 GLY A C 1
ATOM 3264 O O . GLY A 1 419 ? 35.789 -0.941 -21.375 1.00 47.06 419 GLY A O 1
ATOM 3265 N N . GLU A 1 420 ? 37.824 -0.778 -22.319 1.00 55.25 420 GLU A N 1
ATOM 3266 C CA . GLU A 1 420 ? 38.354 0.222 -21.376 1.00 55.25 420 GLU A CA 1
ATOM 3267 C C . GLU A 1 420 ? 38.329 1.661 -21.939 1.00 55.25 420 GLU A C 1
ATOM 3269 O O . GLU A 1 420 ? 37.938 2.590 -21.225 1.00 55.25 420 GLU A O 1
ATOM 3274 N N . ASP A 1 421 ? 38.601 1.855 -23.236 1.00 56.91 421 ASP A N 1
ATOM 3275 C CA . ASP A 1 421 ? 38.732 3.190 -23.853 1.00 56.91 421 ASP A CA 1
ATOM 3276 C C . ASP A 1 421 ? 37.421 3.992 -23.962 1.00 56.91 421 ASP A C 1
ATOM 3278 O O . ASP A 1 421 ? 37.436 5.226 -23.926 1.00 56.91 421 ASP A O 1
ATOM 3282 N N . PHE A 1 422 ? 36.258 3.335 -24.060 1.00 62.41 422 PHE A N 1
ATOM 3283 C CA . PHE A 1 422 ? 34.990 4.054 -24.265 1.00 62.41 422 PHE A CA 1
ATOM 3284 C C . PHE A 1 422 ? 34.624 4.964 -23.077 1.00 62.41 422 PHE A C 1
ATOM 3286 O O . PHE A 1 422 ? 34.054 6.039 -23.264 1.00 62.41 422 PHE A O 1
ATOM 3293 N N . ASN A 1 423 ? 35.007 4.583 -21.853 1.00 63.19 423 ASN A N 1
ATOM 3294 C CA . ASN A 1 423 ? 34.796 5.421 -20.669 1.00 63.19 423 ASN A CA 1
ATOM 3295 C C . ASN A 1 423 ? 35.745 6.632 -20.641 1.00 63.19 423 ASN A C 1
ATOM 3297 O O . ASN A 1 423 ? 35.334 7.712 -20.215 1.00 63.19 423 ASN A O 1
ATOM 3301 N N . ALA A 1 424 ? 36.977 6.488 -21.143 1.00 64.56 424 ALA A N 1
ATOM 3302 C CA . ALA A 1 424 ? 37.917 7.601 -21.273 1.00 64.56 424 ALA A CA 1
ATOM 3303 C C . ALA A 1 424 ? 37.421 8.644 -22.294 1.00 64.56 424 ALA A C 1
ATOM 3305 O O . ALA A 1 424 ? 37.491 9.847 -22.034 1.00 64.56 424 ALA A O 1
ATOM 3306 N N . PHE A 1 425 ? 36.838 8.193 -23.411 1.00 65.94 425 PHE A N 1
ATOM 3307 C CA . PHE A 1 425 ? 36.250 9.079 -24.422 1.00 65.94 425 PHE A CA 1
ATOM 3308 C C . PHE A 1 425 ? 35.086 9.921 -23.868 1.00 65.94 425 PHE A C 1
ATOM 3310 O O . PHE A 1 425 ? 35.047 11.135 -24.072 1.00 65.94 425 PHE A O 1
ATOM 3317 N N . ILE A 1 426 ? 34.167 9.309 -23.109 1.00 69.56 426 ILE A N 1
ATOM 3318 C CA . ILE A 1 426 ? 33.046 10.032 -22.482 1.00 69.56 426 ILE A CA 1
ATOM 3319 C C . ILE A 1 426 ? 33.532 11.011 -21.400 1.00 69.56 426 ILE A C 1
ATOM 3321 O O . ILE A 1 426 ? 33.022 12.131 -21.324 1.00 69.56 426 ILE A O 1
ATOM 3325 N N . ALA A 1 427 ? 34.547 10.642 -20.610 1.00 67.19 427 ALA A N 1
ATOM 3326 C CA . ALA A 1 427 ? 35.128 11.525 -19.595 1.00 67.19 427 ALA A CA 1
ATOM 3327 C C . ALA A 1 427 ? 35.771 12.793 -20.196 1.00 67.19 427 ALA A C 1
ATOM 3329 O O . ALA A 1 427 ? 35.677 13.867 -19.602 1.00 67.19 427 ALA A O 1
ATOM 3330 N N . GLY A 1 428 ? 36.373 12.699 -21.389 1.00 66.56 428 GLY A N 1
ATOM 3331 C CA . GLY A 1 428 ? 36.958 13.853 -22.083 1.00 66.56 428 GLY A CA 1
ATOM 3332 C C . GLY A 1 428 ? 35.934 14.918 -22.502 1.00 66.56 428 GLY A C 1
ATOM 3333 O O . GLY A 1 428 ? 36.239 16.108 -22.465 1.00 66.56 428 GLY A O 1
ATOM 3334 N N . ILE A 1 429 ? 34.708 14.511 -22.848 1.00 66.00 429 ILE A N 1
ATOM 3335 C CA . ILE A 1 429 ? 33.652 15.412 -23.350 1.00 66.00 429 ILE A CA 1
ATOM 3336 C C . ILE A 1 429 ? 33.027 16.263 -22.228 1.00 66.00 429 ILE A C 1
ATOM 3338 O O . ILE A 1 429 ? 32.545 17.364 -22.485 1.00 66.00 429 ILE A O 1
ATOM 3342 N N . TRP A 1 430 ? 33.057 15.796 -20.976 1.00 58.09 430 TRP A N 1
ATOM 3343 C CA . TRP A 1 430 ? 32.485 16.519 -19.828 1.00 58.09 430 TRP A CA 1
ATOM 3344 C C . TRP A 1 430 ? 33.407 17.581 -19.207 1.00 58.09 430 TRP A C 1
ATOM 3346 O O . TRP A 1 430 ? 32.975 18.293 -18.308 1.00 58.09 430 TRP A O 1
ATOM 3356 N N . ASN A 1 431 ? 34.648 17.719 -19.686 1.00 57.66 431 ASN A N 1
ATOM 3357 C CA . ASN A 1 431 ? 35.673 18.594 -19.098 1.00 57.66 431 ASN A CA 1
ATOM 3358 C C . ASN A 1 431 ? 35.993 19.840 -19.963 1.00 57.66 431 ASN A C 1
ATOM 3360 O O . ASN A 1 431 ? 37.096 20.381 -19.887 1.00 57.66 43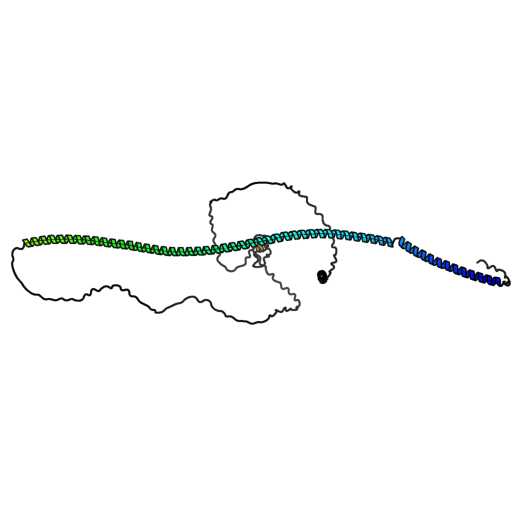1 ASN A O 1
ATOM 3364 N N . GLN A 1 432 ? 35.056 20.271 -20.821 1.00 49.41 432 GLN A N 1
ATOM 3365 C CA . GLN A 1 432 ? 35.199 21.432 -21.726 1.00 49.41 432 GLN A CA 1
ATOM 3366 C C . GLN A 1 432 ? 33.989 22.399 -21.723 1.00 49.41 432 GLN A C 1
ATOM 3368 O O . GLN A 1 432 ? 33.755 23.087 -22.715 1.00 49.41 432 GLN A O 1
ATOM 3373 N N . ASN A 1 433 ? 33.235 22.472 -20.618 1.00 47.75 433 ASN A N 1
ATOM 3374 C CA . ASN A 1 433 ? 32.261 23.541 -20.328 1.00 47.75 433 ASN A CA 1
ATOM 3375 C C . ASN A 1 433 ? 32.486 24.076 -18.909 1.00 47.75 433 ASN A C 1
ATOM 3377 O O . ASN A 1 433 ? 32.703 23.223 -18.021 1.00 47.75 433 ASN A O 1
#

Sequence (433 aa):
MPPKAQLPGVEPQREDPRWLIWSKQLKVEHTHLQGRMNDVETKHGTYDARIRSVEVLASKLRNGDGFSALNDRIEDIQHAEQDLRDLFGEHHVQIQKDSEKTTKFGQRLSALETKFARQESEVANLSACATTIKEGIEAVEAKTKDQEHVEQLLNENDSRLRTLHARVDNFDSLQIRDAGNMQHLHDRLVRLERTCHNLQVHTQELEIENARLKTALRSSVRCMPSSEATPEPFPSSDLGNIQVAASPLPRPSNERGQAVLQAESPALNAQQRITARAGDQAHVVPAKPTVDQPAGRRAATVNASKKRKQVVACDECRRKKRRCNAIGKGVESCSHCINAGIPCLFNGVTAIGEHRESLTKRTVVQQPGLITRASEASAAVAPKKIVQGKPKRRAPSARTVAKPAHAPRRVRRIIVDDGEDFNAFIAGIWNQN

pLDDT: mean 72.04, std 24.81, range [27.95, 98.69]

InterPro domains:
  IPR001138 Zn(2)Cys(6) fungal-type DNA-binding domain [PF00172] (312-345)
  IPR001138 Zn(2)Cys(6) fungal-type DNA-binding domain [PS00463] (313-344)
  IPR001138 Zn(2)Cys(6) fungal-type DNA-binding domain [PS50048] (313-346)
  IPR001138 Zn(2)Cys(6) fungal-type DNA-binding domain [SM00066] (308-355)
  IPR001138 Zn(2)Cys(6) fungal-type DNA-binding domain [cd00067] (313-347)
  IPR036864 Zn(2)-C6 fungal-type DNA-binding domain superfamily [G3DSA:4.10.240.10] (302-355)
  IPR036864 Zn(2)-C6 fungal-type DNA-binding domain superfamily [SSF57701] (305-349)